Protein 5INW (pdb70)

Radius of gyration: 28.55 Å; Cα contacts (8 Å, |Δi|>4): 1711; chains: 4; bounding box: 67×64×78 Å

Secondary structure (DSSP, 8-state):
--SHHHHHHHHHHHHHHHHHHHHGGG--TT--EEE-HHHHHHHHHHHHHT--HHHHHHHHHHH---HHHHHHHHHHHH-EEETTEEEEEEEEEEEETT----HHHHHHHHHHH--PEEEE-SSSHHHHHHHHHHHHHHTTTTS---------TTEEEEEEEEEEEEEEBSSPPPTTSEEEEEEESSSS-EEEEEEEEEEE---EEEETTTTEEEEEEEBSTTEEEEEEEESSTTSHHHHHHH-SHHHHHHHHHH-----S-EEEEEE-EEEEEEEE-HHHHIIIII-GGGSTT---TTT-SSS--EEEEEEEEEEEEE-SSEEEEEEEEEEEEE-/-HHHHHHHHHHHHHHHHHHHHGGG--TTS-EEE-HHHHHHHHHHHHHT--HHHHHHHHHHH--THHHHHHHHHH-EEETTEEEEEEEEEEEETT----HHHHHHHHHHH--PEEEE-SSSHHHHHHHHHHHHHHTTTTS---------TTEEEEEEEEEEEEEEBSSPPPGGGEEEEEEESSSS-EEEEEEEEEEE---EEEETTTTEEEEEEEBSTTEEEEEEEESSTTSHHHHHHH-SHHHHHHHHHH-----S-EEEEEE-EEEEEEEE-HHHHIIIII-GGGSTT---TTT-SSS--EEEEEEEEEEEEE-SSEEEEEEEEEEEEE-/-EEE--S-EEEEEEETTT--EEEEEEES---/--EEE--S-EEEEEEETTT--EEEEEEE-S--

Solvent-accessible surface area: 31282 Å² total; per-residue (Å²): 118,165,43,131,26,48,106,9,1,24,19,5,1,16,3,0,6,95,2,1,62,26,5,13,3,40,12,30,65,47,65,23,1,1,0,0,1,0,0,1,3,1,0,0,2,0,0,1,12,0,0,52,40,72,1,73,52,52,1,57,112,6,24,32,158,184,54,41,101,73,10,26,126,0,16,52,45,8,53,132,166,60,94,32,15,43,4,45,20,50,15,5,0,3,2,69,144,53,12,202,43,102,146,136,4,34,121,58,0,29,129,39,4,148,2,94,36,105,74,13,72,1,43,72,37,172,69,0,25,111,112,0,18,44,60,1,48,170,56,3,94,161,82,1,56,109,15,9,106,121,12,75,76,87,8,1,0,7,2,0,1,2,0,2,0,112,1,23,7,40,48,115,9,90,80,127,99,39,168,82,55,135,4,91,8,65,103,90,113,36,54,108,5,53,6,0,52,21,148,10,105,2,15,68,40,91,8,214,179,21,113,0,12,2,0,51,5,38,9,85,42,18,2,0,2,0,0,0,5,0,82,156,31,142,11,6,26,116,0,2,73,34,1,40,36,137,27,1,42,88,3,34,93,82,17,32,105,32,75,150,100,0,86,3,21,2,1,69,7,102,5,69,20,80,24,76,1,55,27,43,0,10,28,30,36,1,49,14,1,10,30,88,50,2,46,4,56,123,1,3,55,120,55,129,2,6,1,58,108,1,45,1,84,1,17,0,53,1,37,17,94,3,3,38,1,40,0,27,0,26,0,14,0,36,71,76,132,25,65,158,22,0,28,24,7,0,18,3,0,6,92,2,1,65,33,5,25,42,62,21,38,103,41,66,21,1,0,1,0,1,0,0,0,4,0,0,0,2,0,0,1,8,0,0,52,41,75,2,53,50,45,0,62,112,6,24,65,101,44,158,101,10,21,164,0,14,56,54,8,54,89,183,58,93,36,11,20,4,40,20,51,13,5,0,3,3,69,128,44,10,177,43,105,136,127,4,34,140,59,0,36,129,25,3,142,2,101,35,105,71,10,68,1,42,73,39,172,68,0,24,112,113,1,19,60,56,2,46,164,45,3,86,166,57,4,56,108,13,8,97,112,22,77,76,87,8,1,0,7,1,1,1,2,0,11,0,111,1,21,5,46,50,122,10,90,81,123,99,34,159,91,55,137,3,85,8,58,108,91,119,39,43,109,6,54,6,0,53,20,149,9,103,4,13,74,38,90,8,214,173,24,142,0,12,4,0,51,6,35,9,77,38,10,2,0,2,0,0,0,7,0,92,145,24,149,15,6,49,123,0,2,41,34,2,39,38,145,28,0,78,94,3,38,94,80,17,32,106,32,75,148,101,1,81,3,21,2,1,67,6,102,4,69,20,81,26,76,1,61,59,47,0,13,8,32,24,1,6,15,1,6,6,70,24,1,46,3,55,123,1,3,57,107,56,123,2,6,1,61,106,0,46,1,80,0,17,0,52,1,26,16,98,4,4,43,1,50,0,28,0,23,0,14,0,31,65,105,85,2,56,2,28,76,1,2,0,0,0,0,1,21,62,153,12,80,2,0,1,0,0,0,8,0,0,32,3,168,161,63,65,2,62,2,46,53,1,1,0,0,1,0,2,20,57,140,12,91,1,0,2,1,0,0,7,0,0,29,5,154

Foldseek 3Di:
DPDLLVVLVQLLLQLVLLLLVLVVVPDDLLDDDDFDSLFVLLLLVLLLLLFDDLLVVLSCVSNDEVHLCSVLVNVVVPADDDVQKGKDKAKEKEFEQVADWDPSSQVVCCVRHVYHYHYAQCLPPVVRQQVVQVVVCVVPVNPGGCLDDTGDNQFGMKMKMKMKIGFFWPDFFDPVQWFWDWDDSDPPDTDTFGKTKDWFFWWKDQPPVLQWIWTWTDTPDRDTDIDIGHPHSVSVVVVSVPDHPVVVVVSVVRTDSSGDIDIDMGGFDKDKDKDWCQVSSVVSRNVQQCDLNTGSPNTDPVDGKGWPTKMKMKMWGQDRGGIIMMIMIMIIMGD/DLLVVLVQLLLQLVLLLLVLVVVPADLLDDDDFDSLFVLLQLVLLLLLFDDPLVVLSCVSRVHLLCLQVNCVVPADDDPQKGKDKAKEKEFEPVADWDPSSQVCCCNSHVYHYHYAQCLPPVVRQVVVQVVVCVVPVNPGGCLDDTGDNQFGMKMKMKMKIGFFWPQFFDPVQWFWDWDDSDPPDTDTFGKTKDWFFWWKDQPPVLQWIWTWTDTPDRDTDIDIGHPDSVSVVVVSVPDHPVVVVVRVVRTDSNGDIDIDMGGFDKDKDKDWCQVSSVVSRSVQQCDLNTGSPNTDPVDRKGWPTKMKMKMWGQDRGGIIIMMMIMIIMGD/DDDDPPAKDKDFDADDVVRHTDDTDIDGDDD/DPDDDPPAKDKDFDADDVVRHTDDTDIDGDDD

Organism: Lampetra fluviatilis (NCBI:txid7748)

Nearest PDB structures (foldseek):
  5inw-assembly1_A  TM=1.003E+00  e=2.800E-70  Lampetra fluviatilis
  5inw-assembly2_B  TM=1.000E+00  e=2.336E-68  Lampetra fluviatilis
  2ol2-assembly1_A  TM=9.126E-01  e=5.810E-28  Homo sapiens
  2hi9-assembly1_B  TM=9.015E-01  e=3.075E-27  Homo sapiens
  4ajt-assembly1_A  TM=8.766E-01  e=4.079E-26  Mus musculus

CATH classification: 3.30.497.10 (+1 more: 2.30.39.10)

B-factor: mean 74.81, std 22.73, range [32.66, 183.78]

Structure (mmCIF, N/CA/C/O backbone):
data_5INW
#
_entry.id   5INW
#
_cell.length_a   42.400
_cell.length_b   119.360
_cell.length_c   141.590
_cell.angle_alpha   90.00
_cell.angle_beta   90.00
_cell.angle_gamma   90.00
#
_symmetry.space_group_name_H-M   'P 21 21 21'
#
loop_
_entity.id
_entity.type
_entity.pdbx_description
1 polymer 'Putative angiotensinogen'
2 polymer 'C-terminal peptide of Putative angiotensinogen'
3 non-polymer 'SULFATE ION'
4 water water
#
loop_
_atom_site.group_PDB
_atom_site.id
_atom_site.type_symbol
_atom_site.label_atom_id
_atom_site.label_alt_id
_atom_site.label_comp_id
_atom_site.label_asym_id
_atom_site.label_entity_id
_atom_site.label_seq_id
_atom_site.pdbx_PDB_ins_code
_atom_site.Cartn_x
_atom_site.Cartn_y
_atom_site.Cartn_z
_atom_site.occupancy
_atom_site.B_iso_or_equiv
_atom_site.auth_seq_id
_atom_site.auth_comp_id
_atom_site.auth_asym_id
_atom_site.auth_atom_id
_atom_site.pdbx_PDB_model_num
ATOM 1 N N . LYS A 1 74 ? 42.503 371.270 21.236 1.00 87.32 73 LYS A N 1
ATOM 2 C CA . LYS A 1 74 ? 43.881 371.006 20.712 1.00 93.57 73 LYS A CA 1
ATOM 3 C C . LYS A 1 74 ? 44.687 372.281 20.400 1.00 94.32 73 LYS A C 1
ATOM 4 O O . LYS A 1 74 ? 44.123 373.313 20.044 1.00 89.11 73 LYS A O 1
ATOM 10 N N . LYS A 1 75 ? 46.010 372.157 20.548 1.00 98.70 74 LYS A N 1
ATOM 11 C CA . LYS A 1 75 ? 46.998 373.276 20.470 1.00 98.50 74 LYS A CA 1
ATOM 12 C C . LYS A 1 75 ? 46.622 374.645 19.769 1.00 91.41 74 LYS A C 1
ATOM 13 O O . LYS A 1 75 ? 46.928 375.698 20.310 1.00 93.08 74 LYS A O 1
ATOM 19 N N . SER A 1 76 ? 46.000 374.644 18.594 1.00 85.02 75 SER A N 1
ATOM 20 C CA . SER A 1 76 ? 45.840 375.876 17.790 1.00 86.11 75 SER A CA 1
ATOM 21 C C . SER A 1 76 ? 44.887 376.874 18.424 1.00 85.37 75 SER A C 1
ATOM 22 O O . SER A 1 76 ? 44.044 376.481 19.200 1.00 88.60 75 SER A O 1
ATOM 25 N N . LYS A 1 77 ? 44.974 378.151 18.051 1.00 84.66 76 LYS A N 1
ATOM 26 C CA . LYS A 1 77 ? 44.121 379.197 18.682 1.00 83.60 76 LYS A CA 1
ATOM 27 C C . LYS A 1 77 ? 42.649 378.972 18.264 1.00 76.57 76 LYS A C 1
ATOM 28 O O . LYS A 1 77 ? 41.782 378.844 19.110 1.00 69.37 76 LYS A O 1
ATOM 34 N N . THR A 1 78 ? 42.408 378.880 16.950 1.00 74.18 77 THR A N 1
ATOM 35 C CA . THR A 1 78 ? 41.071 378.599 16.391 1.00 68.15 77 THR A CA 1
ATOM 36 C C . THR A 1 78 ? 40.450 377.303 16.918 1.00 63.10 77 THR A C 1
ATOM 37 O O . THR A 1 78 ? 39.257 377.246 17.168 1.00 54.66 77 THR A O 1
ATOM 41 N N . GLN A 1 79 ? 41.287 376.283 17.096 1.00 64.83 78 GLN A N 1
ATOM 42 C CA . GLN A 1 79 ? 40.863 374.997 17.663 1.00 68.10 78 GLN A CA 1
ATOM 43 C C . GLN A 1 79 ? 40.375 375.075 19.120 1.00 67.93 78 GLN A C 1
ATOM 44 O O . GLN A 1 79 ? 39.399 374.420 19.447 1.00 65.81 78 GLN A O 1
ATOM 50 N N . ARG A 1 80 ? 41.018 375.897 19.957 1.00 70.09 79 ARG A N 1
ATOM 51 C CA . ARG A 1 80 ? 40.589 376.122 21.348 1.00 71.69 79 ARG A CA 1
ATOM 52 C C . ARG A 1 80 ? 39.220 376.760 21.454 1.00 67.32 79 ARG A C 1
ATOM 53 O O . ARG A 1 80 ? 38.388 376.319 22.249 1.00 66.05 79 ARG A O 1
ATOM 61 N N . ILE A 1 81 ? 38.992 377.800 20.669 1.00 65.32 80 ILE A N 1
ATOM 62 C CA . ILE A 1 81 ? 37.683 378.473 20.645 1.00 64.70 80 ILE A CA 1
ATOM 63 C C . ILE A 1 81 ? 36.589 377.596 19.998 1.00 62.44 80 ILE A C 1
ATOM 64 O O . ILE A 1 81 ? 35.436 377.625 20.432 1.00 60.16 80 ILE A O 1
ATOM 69 N N . ALA A 1 82 ? 36.961 376.785 19.010 1.00 61.16 81 ALA A N 1
ATOM 70 C CA . ALA A 1 82 ? 36.046 375.828 18.412 1.00 58.94 81 ALA A CA 1
ATOM 71 C C . ALA A 1 82 ? 35.561 374.804 19.449 1.00 60.02 81 ALA A C 1
ATOM 72 O O . ALA A 1 82 ? 34.391 374.432 19.474 1.00 59.99 81 ALA A O 1
ATOM 74 N N . SER A 1 83 ? 36.459 374.370 20.332 1.00 64.70 82 SER A N 1
ATOM 75 C CA . SER A 1 83 ? 36.098 373.387 21.402 1.00 64.33 82 SER A CA 1
ATOM 76 C C . SER A 1 83 ? 35.328 374.007 22.543 1.00 58.75 82 SER A C 1
ATOM 77 O O . SER A 1 83 ? 34.592 373.304 23.194 1.00 55.63 82 SER A O 1
ATOM 80 N N . ALA A 1 84 ? 35.519 375.309 22.774 1.00 56.00 83 ALA A N 1
ATOM 81 C CA . ALA A 1 84 ? 34.701 376.061 23.697 1.00 55.91 83 ALA A CA 1
ATOM 82 C C . ALA A 1 84 ? 33.298 376.089 23.211 1.00 54.21 83 ALA A C 1
ATOM 83 O O . ALA A 1 84 ? 32.380 375.868 23.984 1.00 56.27 83 ALA A O 1
ATOM 85 N N . VAL A 1 85 ? 33.149 376.390 21.926 1.00 53.26 84 VAL A N 1
ATOM 86 C CA . VAL A 1 85 ? 31.848 376.503 21.279 1.00 51.33 84 VAL A CA 1
ATOM 87 C C . VAL A 1 85 ? 31.233 375.141 21.229 1.00 50.24 84 VAL A C 1
ATOM 88 O O . VAL A 1 85 ? 30.062 374.999 21.508 1.00 51.44 84 VAL A O 1
ATOM 92 N N . ASN A 1 86 ? 32.020 374.132 20.897 1.00 49.39 85 ASN A N 1
ATOM 93 C CA . ASN A 1 86 ? 31.525 372.764 20.951 1.00 48.56 85 ASN A CA 1
ATOM 94 C C . ASN A 1 86 ? 31.102 372.417 22.355 1.00 48.43 85 ASN A C 1
ATOM 95 O O . ASN A 1 86 ? 30.041 371.827 22.542 1.00 50.12 85 ASN A O 1
ATOM 100 N N . GLY A 1 87 ? 31.923 372.803 23.331 1.00 47.21 86 GLY A N 1
ATOM 101 C CA . GLY A 1 87 ? 31.621 372.602 24.733 1.00 47.08 86 GLY A CA 1
ATOM 102 C C . GLY A 1 87 ? 30.258 373.146 25.113 1.00 46.04 86 GLY A C 1
ATOM 103 O O . GLY A 1 87 ? 29.458 372.439 25.693 1.00 43.85 86 GLY A O 1
ATOM 104 N N . LEU A 1 88 ? 30.010 374.409 24.746 1.00 45.75 87 LEU A N 1
ATOM 105 C CA . LEU A 1 88 ? 28.701 375.036 24.859 1.00 45.29 87 LEU A CA 1
ATOM 106 C C . LEU A 1 88 ? 27.610 374.190 24.173 1.00 46.30 87 LEU A C 1
ATOM 107 O O . LEU A 1 88 ? 26.557 373.998 24.743 1.00 46.42 87 LEU A O 1
ATOM 112 N N . GLY A 1 89 ? 27.874 373.714 22.951 1.00 44.31 88 GLY A N 1
ATOM 113 C CA . GLY A 1 89 ? 26.916 372.943 22.190 1.00 43.67 88 GLY A CA 1
ATOM 114 C C . GLY A 1 89 ? 26.516 371.684 22.919 1.00 44.31 88 GLY A C 1
ATOM 115 O O . GLY A 1 89 ? 25.333 371.376 23.062 1.00 42.43 88 GLY A O 1
ATOM 116 N N . PHE A 1 90 ? 27.527 370.938 23.379 1.00 45.97 89 PHE A N 1
ATOM 117 C CA . PHE A 1 90 ? 27.296 369.636 24.010 1.00 45.00 89 PHE A CA 1
ATOM 118 C C . PHE A 1 90 ? 26.536 369.817 25.346 1.00 44.70 89 PHE A C 1
ATOM 119 O O . PHE A 1 90 ? 25.524 369.179 25.610 1.00 41.23 89 PHE A O 1
ATOM 127 N N . ARG A 1 91 ? 26.995 370.760 26.143 1.00 45.94 90 ARG A N 1
ATOM 128 C CA . ARG A 1 91 ? 26.274 371.137 27.330 1.00 49.31 90 ARG A CA 1
ATOM 129 C C . ARG A 1 91 ? 24.816 371.457 26.997 1.00 49.36 90 ARG A C 1
ATOM 130 O O . ARG A 1 91 ? 23.908 371.062 27.725 1.00 52.25 90 ARG A O 1
ATOM 138 N N . LEU A 1 92 ? 24.582 372.117 25.884 1.00 48.33 91 LEU A N 1
ATOM 139 C CA . LEU A 1 92 ? 23.229 372.440 25.536 1.00 48.90 91 LEU A CA 1
ATOM 140 C C . LEU A 1 92 ? 22.501 371.188 25.136 1.00 48.60 91 LEU A C 1
ATOM 141 O O . LEU A 1 92 ? 21.341 371.007 25.496 1.00 46.85 91 LEU A O 1
ATOM 146 N N . TYR A 1 93 ? 23.179 370.331 24.387 1.00 49.30 92 TYR A N 1
ATOM 147 C CA . TYR A 1 93 ? 22.573 369.083 23.939 1.00 50.62 92 TYR A CA 1
ATOM 148 C C . TYR A 1 93 ? 21.996 368.354 25.119 1.00 52.74 92 TYR A C 1
ATOM 149 O O . TYR A 1 93 ? 20.868 367.868 25.068 1.00 59.31 92 TYR A O 1
ATOM 158 N N . LYS A 1 94 ? 22.796 368.279 26.173 1.00 52.58 93 LYS A N 1
ATOM 159 C CA . LYS A 1 94 ? 22.445 367.579 27.378 1.00 52.46 93 LYS A CA 1
ATOM 160 C C . LYS A 1 94 ? 21.246 368.125 28.084 1.00 50.02 93 LYS A C 1
ATOM 161 O O . LYS A 1 94 ? 20.509 367.366 28.657 1.00 50.74 93 LYS A O 1
ATOM 167 N N . GLN A 1 95 ? 21.053 369.432 28.060 1.00 48.50 94 GLN A N 1
ATOM 168 C CA . GLN A 1 95 ? 19.812 370.031 28.533 1.00 49.15 94 GLN A CA 1
ATOM 169 C C . GLN A 1 95 ? 18.607 369.709 27.632 1.00 50.72 94 GLN A C 1
ATOM 170 O O . GLN A 1 95 ? 17.547 369.383 28.133 1.00 49.01 94 GLN A O 1
ATOM 176 N N . VAL A 1 96 ? 18.765 369.778 26.303 1.00 55.60 95 VAL A N 1
ATOM 177 C CA . VAL A 1 96 ? 17.670 369.402 25.376 1.00 59.34 95 VAL A CA 1
ATOM 178 C C . VAL A 1 96 ? 17.085 368.005 25.657 1.00 59.36 95 VAL A C 1
ATOM 179 O O . VAL A 1 96 ? 15.888 367.815 25.493 1.00 62.48 95 VAL A O 1
ATOM 183 N N . LEU A 1 97 ? 17.946 367.044 26.010 1.00 60.76 96 LEU A N 1
ATOM 184 C CA . LEU A 1 97 ? 17.569 365.644 26.373 1.00 62.10 96 LEU A CA 1
ATOM 185 C C . LEU A 1 97 ? 16.601 365.535 27.529 1.00 64.02 96 LEU A C 1
ATOM 186 O O . LEU A 1 97 ? 15.832 364.573 27.597 1.00 65.18 96 LEU A O 1
ATOM 191 N N . GLY A 1 98 ? 16.666 366.497 28.452 1.00 61.60 97 GLY A N 1
ATOM 192 C CA . GLY A 1 98 ? 15.722 366.583 29.554 1.00 61.60 97 GLY A CA 1
ATOM 193 C C . GLY A 1 98 ? 14.269 366.777 29.138 1.00 62.04 97 GLY A C 1
ATOM 194 O O . GLY A 1 98 ? 13.365 366.503 29.916 1.00 64.14 97 GLY A O 1
ATOM 195 N N . GLY A 1 99 ? 14.034 367.218 27.910 1.00 63.07 98 GLY A N 1
ATOM 196 C CA . GLY A 1 99 ? 12.684 367.455 27.407 1.00 67.56 98 GLY A CA 1
ATOM 197 C C . GLY A 1 99 ? 12.404 366.853 26.047 1.00 69.49 98 GLY A C 1
ATOM 198 O O . GLY A 1 99 ? 11.603 367.413 25.293 1.00 81.14 98 GLY A O 1
ATOM 199 N N . ALA A 1 100 ? 13.048 365.725 25.742 1.00 65.86 99 ALA A N 1
ATOM 200 C CA . ALA A 1 100 ? 12.917 365.074 24.454 1.00 65.65 99 ALA A CA 1
ATOM 201 C C . ALA A 1 100 ? 12.570 363.572 24.571 1.00 67.58 99 ALA A C 1
ATOM 202 O O . ALA A 1 100 ? 13.425 362.712 24.921 1.00 63.78 99 ALA A O 1
ATOM 204 N N . GLY A 1 101 ? 11.299 363.269 24.254 1.00 68.51 100 GLY A N 1
ATOM 205 C CA . GLY A 1 101 ? 10.827 361.888 24.067 1.00 68.03 100 GLY A CA 1
ATOM 206 C C . GLY A 1 101 ? 11.708 361.214 23.043 1.00 64.68 100 GLY A C 1
ATOM 207 O O . GLY A 1 101 ? 12.232 361.887 22.180 1.00 55.61 100 GLY A O 1
ATOM 208 N N . PRO A 1 102 ? 11.878 359.873 23.143 1.00 70.32 101 PRO A N 1
ATOM 209 C CA . PRO A 1 102 ? 12.877 359.200 22.282 1.00 70.33 101 PRO A CA 1
ATOM 210 C C . PRO A 1 102 ? 12.433 359.023 20.826 1.00 69.24 101 PRO A C 1
ATOM 211 O O . PRO A 1 102 ? 13.213 358.494 20.051 1.00 68.88 101 PRO A O 1
ATOM 215 N N . ALA A 1 103 ? 11.230 359.505 20.464 1.00 67.40 102 ALA A N 1
ATOM 216 C CA . ALA A 1 103 ? 10.824 359.716 19.051 1.00 64.94 102 ALA A CA 1
ATOM 217 C C . ALA A 1 103 ? 11.109 361.117 18.491 1.00 60.02 102 ALA A C 1
ATOM 218 O O . ALA A 1 103 ? 10.860 361.337 17.300 1.00 59.45 102 ALA A O 1
ATOM 220 N N . ASP A 1 104 ? 11.616 362.039 19.321 1.00 56.00 103 ASP A N 1
ATOM 221 C CA . ASP A 1 104 ? 11.901 363.441 18.919 1.00 52.37 103 ASP A CA 1
ATOM 222 C C . ASP A 1 104 ? 13.227 363.602 18.156 1.00 51.66 103 ASP A C 1
ATOM 223 O O . ASP A 1 104 ? 14.234 362.960 18.474 1.00 49.60 103 ASP A O 1
ATOM 228 N N . ASN A 1 105 ? 13.208 364.526 17.184 1.00 54.11 104 ASN A N 1
ATOM 229 C CA . ASN A 1 105 ? 14.420 365.051 16.503 1.00 51.96 104 ASN A CA 1
ATOM 230 C C . ASN A 1 105 ? 15.055 366.240 17.262 1.00 50.24 104 ASN A C 1
ATOM 231 O O . ASN A 1 105 ? 14.365 367.080 17.829 1.00 50.81 104 ASN A O 1
ATOM 236 N N . ILE A 1 106 ? 16.376 366.200 17.370 1.00 48.93 105 ILE A N 1
ATOM 237 C CA . ILE A 1 106 ? 17.158 367.226 18.003 1.00 48.00 105 ILE A CA 1
ATOM 238 C C . ILE A 1 106 ? 18.096 367.799 16.936 1.00 46.26 105 ILE A C 1
ATOM 239 O O . ILE A 1 106 ? 18.811 367.036 16.233 1.00 47.30 105 ILE A O 1
ATOM 244 N N . PHE A 1 107 ? 18.113 369.124 16.809 1.00 43.17 106 PHE A N 1
ATOM 245 C CA . PHE A 1 107 ? 18.949 369.794 15.797 1.00 41.39 106 PHE A CA 1
ATOM 246 C C . PHE A 1 107 ? 19.154 371.269 16.061 1.00 38.72 106 PHE A C 1
ATOM 247 O O . PHE A 1 107 ? 18.213 372.025 16.184 1.00 37.07 106 PHE A O 1
ATOM 255 N N . PHE A 1 108 ? 20.401 371.667 16.156 1.00 39.63 107 PHE A N 1
ATOM 256 C CA . PHE A 1 108 ? 20.748 373.035 16.470 1.00 40.91 107 PHE A CA 1
ATOM 257 C C . PHE A 1 108 ? 22.191 373.356 16.082 1.00 40.46 107 PHE A C 1
ATOM 258 O O . PHE A 1 108 ? 22.989 372.449 15.954 1.00 42.22 107 PHE A O 1
ATOM 266 N N . SER A 1 109 ? 22.520 374.627 15.870 1.00 41.05 108 SER A N 1
ATOM 267 C CA . SER A 1 109 ? 23.894 375.061 15.582 1.00 41.45 108 SER A CA 1
ATOM 268 C C . SER A 1 109 ? 24.520 375.767 16.778 1.00 40.04 108 SER A C 1
ATOM 269 O O . SER A 1 109 ? 24.062 376.830 17.174 1.00 38.35 108 SER A O 1
ATOM 272 N N . PRO A 1 110 ? 25.579 375.201 17.347 1.00 43.17 109 PRO A N 1
ATOM 273 C CA . PRO A 1 110 ? 26.282 375.915 18.433 1.00 43.53 109 PRO A CA 1
ATOM 274 C C . PRO A 1 110 ? 26.866 377.233 18.028 1.00 42.27 109 PRO A C 1
ATOM 275 O O . PRO A 1 110 ? 26.801 378.153 18.828 1.00 45.67 109 PRO A O 1
ATOM 279 N N . LEU A 1 111 ? 27.392 377.348 16.813 1.00 43.12 110 LEU A N 1
ATOM 280 C CA . LEU A 1 111 ? 27.929 378.637 16.316 1.00 44.91 110 LEU A CA 1
ATOM 281 C C . LEU A 1 111 ? 26.919 379.772 16.278 1.00 41.78 110 LEU A C 1
ATOM 282 O O . LEU A 1 111 ? 27.262 380.917 16.602 1.00 39.91 110 LEU A O 1
ATOM 287 N N . SER A 1 112 ? 25.717 379.450 15.794 1.00 39.71 111 SER A N 1
ATOM 288 C CA . SER A 1 112 ? 24.669 380.441 15.676 1.00 39.61 111 SER A CA 1
ATOM 289 C C . SER A 1 112 ? 24.324 380.958 17.058 1.00 40.22 111 SER A C 1
ATOM 290 O O . SER A 1 112 ? 24.233 382.169 17.269 1.00 39.80 111 SER A O 1
ATOM 293 N N . ILE A 1 113 ? 24.161 380.029 17.991 1.00 37.88 112 ILE A N 1
ATOM 294 C CA . ILE A 1 113 ? 23.792 380.415 19.313 1.00 37.38 112 ILE A CA 1
ATOM 295 C C . ILE A 1 113 ? 24.929 381.171 20.013 1.00 36.86 112 ILE A C 1
ATOM 296 O O . ILE A 1 113 ? 24.693 382.151 20.727 1.00 35.05 112 ILE A O 1
ATOM 301 N N . ALA A 1 114 ? 26.166 380.725 19.810 1.00 37.68 113 ALA A N 1
ATOM 302 C CA . ALA A 1 114 ? 27.334 381.424 20.400 1.00 37.48 113 ALA A CA 1
ATOM 303 C C . ALA A 1 114 ? 27.503 382.844 19.843 1.00 38.36 113 ALA A C 1
ATOM 304 O O . ALA A 1 114 ? 27.916 383.753 20.573 1.00 36.34 113 ALA A O 1
ATOM 306 N N . SER A 1 115 ? 27.202 383.012 18.550 1.00 37.72 114 SER A N 1
ATOM 307 C CA . SER A 1 115 ? 27.288 384.312 17.953 1.00 38.59 114 SER A CA 1
ATOM 308 C C . SER A 1 115 ? 26.275 385.256 18.537 1.00 38.63 114 SER A C 1
ATOM 309 O O . SER A 1 115 ? 26.610 386.413 18.823 1.00 41.64 114 SER A O 1
ATOM 312 N N . ALA A 1 116 ? 25.045 384.796 18.678 1.00 36.76 115 ALA A N 1
ATOM 313 C CA . ALA A 1 116 ? 24.025 385.663 19.211 1.00 38.00 115 ALA A CA 1
ATOM 314 C C . ALA A 1 116 ? 24.371 386.044 20.654 1.00 40.04 115 ALA A C 1
ATOM 315 O O . ALA A 1 116 ? 24.259 387.206 21.034 1.00 41.38 115 ALA A O 1
ATOM 317 N N . LEU A 1 117 ? 24.849 385.086 21.437 1.00 40.93 116 LEU A N 1
ATOM 318 C CA . LEU A 1 117 ? 25.230 385.369 22.834 1.00 42.27 116 LEU A CA 1
ATOM 319 C C . LEU A 1 117 ? 26.512 386.185 22.987 1.00 43.52 116 LEU A C 1
ATOM 320 O O . LEU A 1 117 ? 26.696 386.852 23.993 1.00 45.93 116 LEU A O 1
ATOM 325 N N . GLY A 1 118 ? 27.411 386.108 22.007 1.00 43.80 117 GLY A N 1
ATOM 326 C CA . GLY A 1 118 ? 28.584 386.981 21.960 1.00 41.52 117 GLY A CA 1
ATOM 327 C C . GLY A 1 118 ? 28.146 388.423 21.860 1.00 41.14 117 GLY A C 1
ATOM 328 O O . GLY A 1 118 ? 28.694 389.288 22.513 1.00 41.76 117 GLY A O 1
ATOM 329 N N . VAL A 1 119 ? 27.122 388.686 21.063 1.00 40.57 118 VAL A N 1
ATOM 330 C CA . VAL A 1 119 ? 26.631 390.049 20.916 1.00 43.48 118 VAL A CA 1
ATOM 331 C C . VAL A 1 119 ? 26.079 390.553 22.278 1.00 42.84 118 VAL A C 1
ATOM 332 O O . VAL A 1 119 ? 26.386 391.623 22.740 1.00 41.16 118 VAL A O 1
ATOM 336 N N . VAL A 1 120 ? 25.298 389.724 22.932 1.00 42.98 119 VAL A N 1
ATOM 337 C CA . VAL A 1 120 ? 24.751 390.042 24.251 1.00 42.54 119 VAL A CA 1
ATOM 338 C C . VAL A 1 120 ? 25.894 390.231 25.250 1.00 41.59 119 VAL A C 1
ATOM 339 O O . VAL A 1 120 ? 25.826 391.095 26.137 1.00 39.28 119 VAL A O 1
ATOM 343 N N . THR A 1 121 ? 26.922 389.401 25.124 1.00 41.62 120 THR A N 1
ATOM 344 C CA . THR A 1 121 ? 28.070 389.507 26.041 1.00 44.25 120 THR A CA 1
ATOM 345 C C . THR A 1 121 ? 28.748 390.862 25.922 1.00 43.71 120 THR A C 1
ATOM 346 O O . THR A 1 121 ? 29.085 391.472 26.901 1.00 45.20 120 THR A O 1
ATOM 350 N N . ALA A 1 122 ? 28.890 391.319 24.687 1.00 44.10 121 ALA A N 1
ATOM 351 C CA . ALA A 1 122 ? 29.482 392.592 24.377 1.00 44.53 121 ALA A CA 1
ATOM 352 C C . ALA A 1 122 ? 28.786 393.757 24.999 1.00 45.18 121 ALA A C 1
ATOM 353 O O . ALA A 1 122 ? 29.411 394.777 25.259 1.00 50.67 121 ALA A O 1
ATOM 355 N N . GLY A 1 123 ? 27.501 393.630 25.261 1.00 46.16 122 GLY A N 1
ATOM 356 C CA . GLY A 1 123 ? 26.769 394.643 26.023 1.00 47.99 122 GLY A CA 1
ATOM 357 C C . GLY A 1 123 ? 26.530 394.352 27.511 1.00 48.08 122 GLY A C 1
ATOM 358 O O . GLY A 1 123 ? 25.829 395.114 28.187 1.00 46.86 122 GLY A O 1
ATOM 359 N N . ALA A 1 124 ? 27.079 393.262 28.030 1.00 47.54 123 ALA A N 1
ATOM 360 C CA . ALA A 1 124 ? 26.739 392.865 29.374 1.00 48.59 123 ALA A CA 1
ATOM 361 C C . ALA A 1 124 ? 27.716 393.512 30.256 1.00 50.85 123 ALA A C 1
ATOM 362 O O . ALA A 1 124 ? 28.853 393.805 29.855 1.00 49.32 123 ALA A O 1
ATOM 364 N N . ASN A 1 125 ? 27.259 393.763 31.474 1.00 54.61 124 ASN A N 1
ATOM 365 C CA . ASN A 1 125 ? 28.182 394.016 32.569 1.00 57.08 124 ASN A CA 1
ATOM 366 C C . ASN A 1 125 ? 27.830 393.279 33.870 1.00 57.19 124 ASN A C 1
ATOM 367 O O . ASN A 1 125 ? 26.761 392.703 34.003 1.00 53.12 124 ASN A O 1
ATOM 372 N N . GLY A 1 126 ? 28.792 393.230 34.786 1.00 60.26 125 GLY A N 1
ATOM 373 C CA . GLY A 1 126 ? 28.578 392.661 36.116 1.00 62.10 125 GLY A CA 1
ATOM 374 C C . GLY A 1 126 ? 28.332 391.158 36.146 1.00 61.61 125 GLY A C 1
ATOM 375 O O . GLY A 1 126 ? 28.995 390.390 35.421 1.00 60.78 125 GLY A O 1
ATOM 376 N N . SER A 1 127 ? 27.410 390.745 37.013 1.00 64.04 126 SER A N 1
ATOM 377 C CA . SER A 1 127 ? 27.033 389.333 37.132 1.00 68.29 126 SER A CA 1
ATOM 378 C C . SER A 1 127 ? 26.651 388.736 35.745 1.00 69.15 126 SER A C 1
ATOM 379 O O . SER A 1 127 ? 27.074 387.618 35.418 1.00 71.04 126 SER A O 1
ATOM 382 N N . THR A 1 128 ? 25.893 389.506 34.944 1.00 64.51 127 THR A N 1
ATOM 383 C CA . THR A 1 128 ? 25.439 389.080 33.630 1.00 57.74 127 THR A CA 1
ATOM 384 C C . THR A 1 128 ? 26.571 388.738 32.645 1.00 57.09 127 THR A C 1
ATOM 385 O O . THR A 1 128 ? 26.548 387.679 32.033 1.00 54.22 127 THR A O 1
ATOM 389 N N . ARG A 1 129 ? 27.509 389.672 32.498 1.00 59.24 128 ARG A N 1
ATOM 390 C CA . ARG A 1 129 ? 28.760 389.494 31.773 1.00 61.83 128 ARG A CA 1
ATOM 391 C C . ARG A 1 129 ? 29.446 388.244 32.318 1.00 62.23 128 ARG A C 1
ATOM 392 O O . ARG A 1 129 ? 29.792 387.369 31.547 1.00 63.43 128 ARG A O 1
ATOM 400 N N . ALA A 1 130 ? 29.647 388.142 33.628 1.00 65.17 129 ALA A N 1
ATOM 401 C CA . ALA A 1 130 ? 30.429 387.006 34.198 1.00 70.40 129 ALA A CA 1
ATOM 402 C C . ALA A 1 130 ? 29.901 385.609 33.838 1.00 68.00 129 ALA A C 1
ATOM 403 O O . ALA A 1 130 ? 30.632 384.780 33.282 1.00 68.54 129 ALA A O 1
ATOM 405 N N . GLU A 1 131 ? 28.647 385.358 34.187 1.00 66.62 130 GLU A N 1
ATOM 406 C CA . GLU A 1 131 ? 27.949 384.120 33.813 1.00 64.43 130 GLU A CA 1
ATOM 407 C C . GLU A 1 131 ? 28.129 383.779 32.344 1.00 63.87 130 GLU A C 1
ATOM 408 O O . GLU A 1 131 ? 28.389 382.617 31.981 1.00 61.52 130 GLU A O 1
ATOM 414 N N . LEU A 1 132 ? 27.942 384.810 31.510 1.00 65.07 131 LEU A N 1
ATOM 415 C CA . LEU A 1 132 ? 28.077 384.696 30.048 1.00 66.11 131 LEU A CA 1
ATOM 416 C C . LEU A 1 132 ? 29.497 384.363 29.550 1.00 68.33 131 LEU A C 1
ATOM 417 O O . LEU A 1 132 ? 29.637 383.515 28.653 1.00 66.51 131 LEU A O 1
ATOM 422 N N . ASP A 1 133 ? 30.518 385.038 30.113 1.00 68.79 132 ASP A N 1
ATOM 423 C CA . ASP A 1 133 ? 31.940 384.697 29.873 1.00 68.54 132 ASP A CA 1
ATOM 424 C C . ASP A 1 133 ? 32.230 383.272 30.289 1.00 67.44 132 ASP A C 1
ATOM 425 O O . ASP A 1 133 ? 32.862 382.528 29.546 1.00 68.10 132 ASP A O 1
ATOM 430 N N . THR A 1 134 ? 31.769 382.863 31.476 1.00 70.55 133 THR A N 1
ATOM 431 C CA . THR A 1 134 ? 32.038 381.477 31.913 1.00 71.38 133 THR A CA 1
ATOM 432 C C . THR A 1 134 ? 31.360 380.475 30.934 1.00 68.86 133 THR A C 1
ATOM 433 O O . THR A 1 134 ? 32.008 379.556 30.457 1.00 70.52 133 THR A O 1
ATOM 437 N N . ALA A 1 135 ? 30.123 380.699 30.536 1.00 63.20 134 ALA A N 1
ATOM 438 C CA . ALA A 1 135 ? 29.557 379.793 29.571 1.00 60.91 134 ALA A CA 1
ATOM 439 C C . ALA A 1 135 ? 30.345 379.737 28.233 1.00 62.99 134 ALA A C 1
ATOM 440 O O . ALA A 1 135 ? 30.578 378.651 27.697 1.00 66.32 134 ALA A O 1
ATOM 442 N N . LEU A 1 136 ? 30.753 380.871 27.691 1.00 65.32 135 LEU A N 1
ATOM 443 C CA . LEU A 1 136 ? 31.421 380.886 26.368 1.00 70.04 135 LEU A CA 1
ATOM 444 C C . LEU A 1 136 ? 32.938 380.572 26.340 1.00 78.52 135 LEU A C 1
ATOM 445 O O . LEU A 1 136 ? 33.515 380.502 25.246 1.00 87.69 135 LEU A O 1
ATOM 450 N N . GLY A 1 137 ? 33.600 380.448 27.495 1.00 80.20 136 GLY A N 1
ATOM 451 C CA . GLY A 1 137 ? 35.028 380.113 27.532 1.00 83.11 136 GLY A CA 1
ATOM 452 C C . GLY A 1 137 ? 36.020 381.056 26.846 1.00 86.42 136 GLY A C 1
ATOM 453 O O . GLY A 1 137 ? 35.744 382.231 26.583 1.00 80.38 136 GLY A O 1
ATOM 454 N N . PHE A 1 138 ? 37.190 380.499 26.555 1.00 93.81 137 PHE A N 1
ATOM 455 C CA . PHE A 1 138 ? 38.375 381.279 26.207 1.00 100.89 137 PHE A CA 1
ATOM 456 C C . PHE A 1 138 ? 38.839 381.069 24.754 1.00 100.72 137 PHE A C 1
ATOM 457 O O . PHE A 1 138 ? 39.401 381.979 24.128 1.00 95.74 137 PHE A O 1
ATOM 465 N N . LYS A 1 149 ? 40.287 389.756 24.938 1.00 111.09 148 LYS A N 1
ATOM 466 C CA . LYS A 1 149 ? 40.650 389.006 23.734 1.00 109.31 148 LYS A CA 1
ATOM 467 C C . LYS A 1 149 ? 40.098 387.538 23.611 1.00 110.48 148 LYS A C 1
ATOM 468 O O . LYS A 1 149 ? 40.511 386.802 22.697 1.00 105.21 148 LYS A O 1
ATOM 474 N N . SER A 1 150 ? 39.156 387.123 24.478 1.00 107.96 149 SER A N 1
ATOM 475 C CA . SER A 1 150 ? 38.454 385.849 24.282 1.00 105.04 149 SER A CA 1
ATOM 476 C C . SER A 1 150 ? 37.726 385.950 22.934 1.00 105.08 149 SER A C 1
ATOM 477 O O . SER A 1 150 ? 38.077 385.245 21.998 1.00 107.13 149 SER A O 1
ATOM 480 N N . MET A 1 151 ? 36.796 386.899 22.817 1.00 104.31 150 MET A N 1
ATOM 481 C CA . MET A 1 151 ? 35.984 387.070 21.597 1.00 100.28 150 MET A CA 1
ATOM 482 C C . MET A 1 151 ? 36.744 387.457 20.310 1.00 91.21 150 MET A C 1
ATOM 483 O O . MET A 1 151 ? 36.165 387.358 19.231 1.00 81.65 150 MET A O 1
ATOM 488 N N . LYS A 1 152 ? 37.997 387.915 20.406 1.00 89.14 151 LYS A N 1
ATOM 489 C CA . LYS A 1 152 ? 38.759 388.290 19.197 1.00 85.95 151 LYS A CA 1
ATOM 490 C C . LYS A 1 152 ? 39.025 387.069 18.306 1.00 84.79 151 LYS A C 1
ATOM 491 O O . LYS A 1 152 ? 38.935 387.203 17.093 1.00 76.55 151 LYS A O 1
ATOM 497 N N . TYR A 1 153 ? 39.344 385.901 18.902 1.00 85.24 152 TYR A N 1
ATOM 498 C CA . TYR A 1 153 ? 39.653 384.683 18.139 1.00 82.71 152 TYR A CA 1
ATOM 499 C C . TYR A 1 153 ? 38.361 383.936 17.721 1.00 78.18 152 TYR A C 1
ATOM 500 O O . TYR A 1 153 ? 38.420 383.067 16.854 1.00 78.77 152 TYR A O 1
ATOM 509 N N . PHE A 1 154 ? 37.208 384.316 18.282 1.00 71.63 153 PHE A N 1
ATOM 510 C CA . PHE A 1 154 ? 35.895 383.914 17.759 1.00 67.77 153 PHE A CA 1
ATOM 511 C C . PHE A 1 154 ? 35.602 384.452 16.327 1.00 66.60 153 PHE A C 1
ATOM 512 O O . PHE A 1 154 ? 35.083 383.739 15.478 1.00 70.64 153 PHE A O 1
ATOM 520 N N . ALA A 1 155 ? 35.925 385.710 16.054 1.00 65.41 154 ALA A N 1
ATOM 521 C CA . ALA A 1 155 ? 35.792 386.271 14.719 1.00 64.75 154 ALA A CA 1
ATOM 522 C C . ALA A 1 155 ? 36.799 385.633 13.758 1.00 64.43 154 ALA A C 1
ATOM 523 O O . ALA A 1 155 ? 36.506 385.510 12.562 1.00 62.90 154 ALA A O 1
ATOM 525 N N . ARG A 1 156 ? 37.978 385.244 14.251 1.00 65.51 155 ARG A N 1
ATOM 526 C CA . ARG A 1 156 ? 38.944 384.562 13.382 1.00 71.18 155 ARG A CA 1
ATOM 527 C C . ARG A 1 156 ? 38.435 383.204 12.930 1.00 69.75 155 ARG A C 1
ATOM 528 O O . ARG A 1 156 ? 38.538 382.874 11.734 1.00 71.18 155 ARG A O 1
ATOM 536 N N . LEU A 1 157 ? 37.914 382.423 13.887 1.00 66.93 156 LEU A N 1
ATOM 537 C CA . LEU A 1 157 ? 37.238 381.139 13.602 1.00 64.41 156 LEU A CA 1
ATOM 538 C C . LEU A 1 157 ? 36.167 381.318 12.528 1.00 60.91 156 LEU A C 1
ATOM 539 O O . LEU A 1 157 ? 36.225 380.662 11.515 1.00 60.36 156 LEU A O 1
ATOM 544 N N . ASN A 1 158 ? 35.220 382.229 12.735 1.00 59.22 157 ASN A N 1
ATOM 545 C CA . ASN A 1 158 ? 34.174 382.443 11.739 1.00 60.85 157 ASN A CA 1
ATOM 546 C C . ASN A 1 158 ? 34.717 382.853 10.368 1.00 59.34 157 ASN A C 1
ATOM 547 O O . ASN A 1 158 ? 34.280 382.342 9.346 1.00 57.29 157 ASN A O 1
ATOM 552 N N . GLY A 1 159 ? 35.737 383.691 10.346 1.00 58.18 158 GLY A N 1
ATOM 553 C CA . GLY A 1 159 ? 36.434 383.956 9.109 1.00 57.94 158 GLY A CA 1
ATOM 554 C C . GLY A 1 159 ? 36.991 382.697 8.453 1.00 57.41 158 GLY A C 1
ATOM 555 O O . GLY A 1 159 ? 36.932 382.557 7.236 1.00 61.66 158 GLY A O 1
ATOM 556 N N . ALA A 1 160 ? 37.595 381.816 9.246 1.00 58.12 159 ALA A N 1
ATOM 557 C CA . ALA A 1 160 ? 38.175 380.552 8.739 1.00 58.63 159 ALA A CA 1
ATOM 558 C C . ALA A 1 160 ? 37.098 379.587 8.210 1.00 57.92 159 ALA A C 1
ATOM 559 O O . ALA A 1 160 ? 37.301 378.972 7.162 1.00 65.24 159 ALA A O 1
ATOM 561 N N . LEU A 1 161 ? 35.956 379.516 8.877 1.00 54.29 160 LEU A N 1
ATOM 562 C CA . LEU A 1 161 ? 34.903 378.575 8.507 1.00 55.40 160 LEU A CA 1
ATOM 563 C C . LEU A 1 161 ? 34.036 378.997 7.308 1.00 53.18 160 LEU A C 1
ATOM 564 O O . LEU A 1 161 ? 33.786 378.197 6.432 1.00 49.82 160 LEU A O 1
ATOM 569 N N . TYR A 1 162 ? 33.623 380.258 7.277 1.00 53.69 161 TYR A N 1
ATOM 570 C CA . TYR A 1 162 ? 32.718 380.751 6.261 1.00 52.92 161 TYR A CA 1
ATOM 571 C C . TYR A 1 162 ? 33.455 380.958 4.945 1.00 52.01 161 TYR A C 1
ATOM 572 O O . TYR A 1 162 ? 34.316 381.810 4.842 1.00 53.61 161 TYR A O 1
ATOM 581 N N . LYS A 1 163 ? 33.153 380.121 3.959 1.00 53.16 162 LYS A N 1
ATOM 582 C CA . LYS A 1 163 ? 33.908 380.007 2.706 1.00 52.41 162 LYS A CA 1
ATOM 583 C C . LYS A 1 163 ? 32.964 379.456 1.677 1.00 49.25 162 LYS A C 1
ATOM 584 O O . LYS A 1 163 ? 31.989 378.840 2.025 1.00 48.76 162 LYS A O 1
ATOM 590 N N . ARG A 1 164 ? 33.235 379.711 0.415 1.00 48.74 163 ARG A N 1
ATOM 591 C CA . ARG A 1 164 ? 32.458 379.178 -0.713 1.00 48.92 163 ARG A CA 1
ATOM 592 C C . ARG A 1 164 ? 33.471 378.626 -1.689 1.00 50.34 163 ARG A C 1
ATOM 593 O O . ARG A 1 164 ? 34.468 379.271 -1.997 1.00 56.30 163 ARG A O 1
ATOM 601 N N . SER A 1 165 ? 33.240 377.419 -2.170 1.00 51.26 164 SER A N 1
ATOM 602 C CA . SER A 1 165 ? 34.127 376.747 -3.140 1.00 50.99 164 SER A CA 1
ATOM 603 C C . SER A 1 165 ? 33.284 375.654 -3.786 1.00 50.44 164 SER A C 1
ATOM 604 O O . SER A 1 165 ? 32.123 375.530 -3.462 1.00 47.77 164 SER A O 1
ATOM 607 N N . ALA A 1 166 ? 33.843 374.894 -4.719 1.00 55.56 165 ALA A N 1
ATOM 608 C CA . ALA A 1 166 ? 33.071 373.891 -5.511 1.00 56.71 165 ALA A CA 1
ATOM 609 C C . ALA A 1 166 ? 32.404 372.884 -4.581 1.00 56.28 165 ALA A C 1
ATOM 610 O O . ALA A 1 166 ? 33.096 372.311 -3.740 1.00 60.13 165 ALA A O 1
ATOM 612 N N . GLY A 1 167 ? 31.074 372.762 -4.683 1.00 52.60 166 GLY A N 1
ATOM 613 C CA . GLY A 1 167 ? 30.271 371.881 -3.863 1.00 48.27 166 GLY A CA 1
ATOM 614 C C . GLY A 1 167 ? 30.277 372.164 -2.383 1.00 47.79 166 GLY A C 1
ATOM 615 O O . GLY A 1 167 ? 29.963 371.253 -1.612 1.00 49.39 166 GLY A O 1
ATOM 616 N N . PHE A 1 168 ? 30.577 373.396 -1.945 1.00 46.42 167 PHE A N 1
ATOM 617 C CA . PHE A 1 168 ? 30.575 373.731 -0.483 1.00 45.81 167 PHE A CA 1
ATOM 618 C C . PHE A 1 168 ? 30.194 375.178 -0.240 1.00 46.86 167 PHE A C 1
ATOM 619 O O . PHE A 1 168 ? 30.677 376.049 -0.958 1.00 51.52 167 PHE A O 1
ATOM 627 N N . GLU A 1 169 ? 29.325 375.451 0.731 1.00 45.04 168 GLU A N 1
ATOM 628 C CA . GLU A 1 169 ? 29.031 376.820 1.151 1.00 44.81 168 GLU A CA 1
ATOM 629 C C . GLU A 1 169 ? 28.734 376.797 2.597 1.00 44.84 168 GLU A C 1
ATOM 630 O O . GLU A 1 169 ? 27.835 376.035 3.034 1.00 45.02 168 GLU A O 1
ATOM 636 N N . LEU A 1 170 ? 29.458 377.625 3.347 1.00 45.21 169 LEU A N 1
ATOM 637 C CA . LEU A 1 170 ? 29.105 377.955 4.726 1.00 45.08 169 LEU A CA 1
ATOM 638 C C . LEU A 1 170 ? 29.123 379.455 4.890 1.00 47.14 169 LEU A C 1
ATOM 639 O O . LEU A 1 170 ? 30.139 380.089 4.652 1.00 54.16 169 LEU A O 1
ATOM 644 N N . MET A 1 171 ? 28.006 380.026 5.306 1.00 47.55 170 MET A N 1
ATOM 645 C CA . MET A 1 171 ? 27.807 381.467 5.324 1.00 48.94 170 MET A CA 1
ATOM 646 C C . MET A 1 171 ? 27.135 381.759 6.662 1.00 47.18 170 MET A C 1
ATOM 647 O O . MET A 1 171 ? 26.260 381.023 7.087 1.00 42.25 170 MET A O 1
ATOM 652 N N . GLY A 1 172 ? 27.543 382.847 7.297 1.00 48.23 171 GLY A N 1
ATOM 653 C CA . GLY A 1 172 ? 27.027 383.281 8.574 1.00 49.23 171 GLY A CA 1
ATOM 654 C C . GLY A 1 172 ? 26.883 384.793 8.618 1.00 52.12 171 GLY A C 1
ATOM 655 O O . GLY A 1 172 ? 27.771 385.531 8.160 1.00 60.10 171 GLY A O 1
ATOM 656 N N . LYS A 1 173 ? 25.780 385.268 9.184 1.00 49.89 172 LYS A N 1
ATOM 657 C CA . LYS A 1 173 ? 25.471 386.676 9.202 1.00 48.51 172 LYS A CA 1
ATOM 658 C C . LYS A 1 173 ? 24.886 386.999 10.553 1.00 44.41 172 LYS A C 1
ATOM 659 O O . LYS A 1 173 ? 23.936 386.376 10.971 1.00 42.47 172 LYS A O 1
ATOM 665 N N . ASN A 1 174 ? 25.466 387.972 11.236 1.00 42.70 173 ASN A N 1
ATOM 666 C CA . ASN A 1 174 ? 24.817 388.639 12.354 1.00 41.18 173 ASN A CA 1
ATOM 667 C C . ASN A 1 174 ? 24.163 389.950 11.945 1.00 40.48 173 ASN A C 1
ATOM 668 O O . ASN A 1 174 ? 24.691 390.705 11.142 1.00 40.01 173 ASN A O 1
ATOM 673 N N . VAL A 1 175 ? 23.010 390.223 12.536 1.00 41.59 174 VAL A N 1
ATOM 674 C CA . VAL A 1 175 ? 22.281 391.471 12.312 1.00 44.01 174 VAL A CA 1
ATOM 675 C C . VAL A 1 175 ? 21.727 391.930 13.624 1.00 41.86 174 VAL A C 1
ATOM 676 O O . VAL A 1 175 ? 21.278 391.094 14.412 1.00 43.96 174 VAL A O 1
ATOM 680 N N . VAL A 1 176 ? 21.840 393.229 13.893 1.00 39.89 175 VAL A N 1
ATOM 681 C CA . VAL A 1 176 ? 21.365 393.797 15.122 1.00 39.71 175 VAL A CA 1
ATOM 682 C C . VAL A 1 176 ? 20.450 394.967 14.832 1.00 41.68 175 VAL A C 1
ATOM 683 O O . VAL A 1 176 ? 20.847 396.018 14.268 1.00 43.70 175 VAL A O 1
ATOM 687 N N . PHE A 1 177 ? 19.208 394.815 15.247 1.00 41.56 176 PHE A N 1
ATOM 688 C CA . PHE A 1 177 ? 18.239 395.901 15.140 1.00 43.51 176 PHE A CA 1
ATOM 689 C C . PHE A 1 177 ? 18.120 396.620 16.480 1.00 42.83 176 PHE A C 1
ATOM 690 O O . PHE A 1 177 ? 18.127 395.986 17.532 1.00 43.21 176 PHE A O 1
ATOM 698 N N . SER A 1 178 ? 17.923 397.923 16.435 1.00 45.19 177 SER A N 1
ATOM 699 C CA . SER A 1 178 ? 17.807 398.738 17.645 1.00 46.69 177 SER A CA 1
ATOM 700 C C . SER A 1 178 ? 16.616 399.700 17.570 1.00 48.19 177 SER A C 1
ATOM 701 O O . SER A 1 178 ? 16.283 400.220 16.493 1.00 43.98 177 SER A O 1
ATOM 704 N N . LYS A 1 179 ? 16.008 399.963 18.736 1.00 52.50 178 LYS A N 1
ATOM 705 C CA . LYS A 1 179 ? 14.909 400.986 18.848 1.00 58.28 178 LYS A CA 1
ATOM 706 C C . LYS A 1 179 ? 15.338 402.346 18.325 1.00 59.17 178 LYS A C 1
ATOM 707 O O . LYS A 1 179 ? 16.460 402.800 18.575 1.00 58.37 178 LYS A O 1
ATOM 713 N N . LYS A 1 180 ? 14.454 402.964 17.559 1.00 62.76 179 LYS A N 1
ATOM 714 C CA . LYS A 1 180 ? 14.800 404.159 16.792 1.00 67.84 179 LYS A CA 1
ATOM 715 C C . LYS A 1 180 ? 15.203 405.316 17.671 1.00 65.98 179 LYS A C 1
ATOM 716 O O . LYS A 1 180 ? 16.177 405.991 17.380 1.00 72.50 179 LYS A O 1
ATOM 722 N N . GLY A 1 181 ? 14.500 405.535 18.752 1.00 63.31 180 GLY A N 1
ATOM 723 C CA . GLY A 1 181 ? 14.952 406.586 19.672 1.00 67.71 180 GLY A CA 1
ATOM 724 C C . GLY A 1 181 ? 16.229 406.337 20.500 1.00 66.46 180 GLY A C 1
ATOM 725 O O . GLY A 1 181 ? 16.761 407.242 21.091 1.00 66.53 180 GLY A O 1
ATOM 726 N N . LEU A 1 182 ? 16.713 405.107 20.542 1.00 64.46 181 LEU A N 1
ATOM 727 C CA . LEU A 1 182 ? 17.524 404.631 21.645 1.00 62.71 181 LEU A CA 1
ATOM 728 C C . LEU A 1 182 ? 19.006 404.838 21.374 1.00 62.76 181 LEU A C 1
ATOM 729 O O . LEU A 1 182 ? 19.560 404.197 20.469 1.00 63.16 181 LEU A O 1
ATOM 734 N N . TRP A 1 183 ? 19.635 405.637 22.239 1.00 64.23 182 TRP A N 1
ATOM 735 C CA . TRP A 1 183 ? 21.055 405.963 22.179 1.00 65.51 182 TRP A CA 1
ATOM 736 C C . TRP A 1 183 ? 21.868 404.728 22.605 1.00 60.73 182 TRP A C 1
ATOM 737 O O . TRP A 1 183 ? 21.595 404.111 23.626 1.00 57.78 182 TRP A O 1
ATOM 748 N N . LEU A 1 184 ? 22.877 404.399 21.804 1.00 57.01 183 LEU A N 1
ATOM 749 C CA . LEU A 1 184 ? 23.778 403.298 22.050 1.00 52.96 183 LEU A CA 1
ATOM 750 C C . LEU A 1 184 ? 25.182 403.823 22.284 1.00 55.22 183 LEU A C 1
ATOM 751 O O . LEU A 1 184 ? 25.623 404.817 21.660 1.00 57.25 183 LEU A O 1
ATOM 756 N N . TYR A 1 185 ? 25.891 403.178 23.192 1.00 53.87 184 TYR A N 1
ATOM 757 C CA . TYR A 1 185 ? 27.279 403.503 23.379 1.00 56.41 184 TYR A CA 1
ATOM 758 C C . TYR A 1 185 ? 28.069 403.063 22.175 1.00 56.74 184 TYR A C 1
ATOM 759 O O . TYR A 1 185 ? 27.792 402.006 21.598 1.00 55.21 184 TYR A O 1
ATOM 768 N N . ARG A 1 186 ? 29.056 403.872 21.796 1.00 58.20 185 ARG A N 1
ATOM 769 C CA . ARG A 1 186 ? 29.858 403.581 20.620 1.00 58.78 185 ARG A CA 1
ATOM 770 C C . ARG A 1 186 ? 30.827 402.392 20.766 1.00 58.48 185 ARG A C 1
ATOM 771 O O . ARG A 1 186 ? 31.196 401.739 19.769 1.00 58.91 185 ARG A O 1
ATOM 779 N N . GLN A 1 187 ? 31.234 402.099 21.991 1.00 57.68 186 GLN A N 1
ATOM 780 C CA . GLN A 1 187 ? 32.174 401.019 22.195 1.00 56.77 186 GLN A CA 1
ATOM 781 C C . GLN A 1 187 ? 31.424 399.715 21.924 1.00 53.99 186 GLN A C 1
ATOM 782 O O . GLN A 1 187 ? 31.989 398.724 21.367 1.00 55.62 186 GLN A O 1
ATOM 788 N N . PHE A 1 188 ? 30.135 399.737 22.244 1.00 51.70 187 PHE A N 1
ATOM 789 C CA . PHE A 1 188 ? 29.264 398.626 21.889 1.00 51.29 187 PHE A CA 1
ATOM 790 C C . PHE A 1 188 ? 29.083 398.473 20.376 1.00 50.11 187 PHE A C 1
ATOM 791 O O . PHE A 1 188 ? 29.231 397.382 19.861 1.00 51.81 187 PHE A O 1
ATOM 799 N N . THR A 1 189 ? 28.778 399.554 19.660 1.00 50.59 188 THR A N 1
ATOM 800 C CA . THR A 1 189 ? 28.466 399.444 18.219 1.00 47.94 188 THR A CA 1
ATOM 801 C C . THR A 1 189 ? 29.633 399.069 17.359 1.00 46.92 188 THR A C 1
ATOM 802 O O . THR A 1 189 ? 29.479 398.2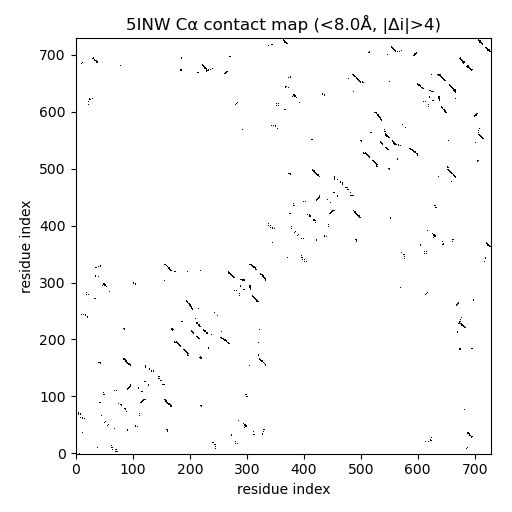99 16.413 1.00 45.67 188 THR A O 1
ATOM 806 N N . ARG A 1 190 ? 30.789 399.562 17.750 1.00 48.54 189 ARG A N 1
ATOM 807 C CA . ARG A 1 190 ? 32.020 399.251 17.088 1.00 52.23 189 ARG A CA 1
ATOM 808 C C . ARG A 1 190 ? 32.538 397.865 17.398 1.00 55.08 189 ARG A C 1
ATOM 809 O O . ARG A 1 190 ? 33.088 397.236 16.477 1.00 59.06 189 ARG A O 1
ATOM 817 N N . THR A 1 191 ? 32.440 397.371 18.642 1.00 56.62 190 THR A N 1
ATOM 818 C CA . THR A 1 191 ? 32.865 395.966 18.860 1.00 59.35 190 THR A CA 1
ATOM 819 C C . THR A 1 191 ? 31.915 395.018 18.142 1.00 56.36 190 THR A C 1
ATOM 820 O O . THR A 1 191 ? 32.381 393.978 17.681 1.00 56.14 190 THR A O 1
ATOM 824 N N . VAL A 1 192 ? 30.634 395.355 18.009 1.00 54.84 191 VAL A N 1
ATOM 825 C CA . VAL A 1 192 ? 29.770 394.472 17.196 1.00 57.63 191 VAL A CA 1
ATOM 826 C C . VAL A 1 192 ? 30.004 394.558 15.695 1.00 55.10 191 VAL A C 1
ATOM 827 O O . VAL A 1 192 ? 29.771 393.561 14.999 1.00 58.01 191 VAL A O 1
ATOM 831 N N . ALA A 1 193 ? 30.435 395.705 15.205 1.00 53.19 192 ALA A N 1
ATOM 832 C CA . ALA A 1 193 ? 30.806 395.794 13.823 1.00 55.05 192 ALA A CA 1
ATOM 833 C C . ALA A 1 193 ? 32.142 395.051 13.575 1.00 59.10 192 ALA A C 1
ATOM 834 O O . ALA A 1 193 ? 32.247 394.319 12.601 1.00 59.92 192 ALA A O 1
ATOM 836 N N . HIS A 1 194 ? 33.109 395.167 14.491 1.00 62.51 193 HIS A N 1
ATOM 837 C CA . HIS A 1 194 ? 34.430 394.552 14.314 1.00 66.60 193 HIS A CA 1
ATOM 838 C C . HIS A 1 194 ? 34.421 393.023 14.547 1.00 63.24 193 HIS A C 1
ATOM 839 O O . HIS A 1 194 ? 34.764 392.271 13.666 1.00 68.50 193 HIS A O 1
ATOM 846 N N . LEU A 1 195 ? 33.964 392.547 15.682 1.00 60.43 194 LEU A N 1
ATOM 847 C CA . LEU A 1 195 ? 33.915 391.104 15.945 1.00 60.18 194 LEU A CA 1
ATOM 848 C C . LEU A 1 195 ? 32.748 390.306 15.307 1.00 57.91 194 LEU A C 1
ATOM 849 O O . LEU A 1 195 ? 32.881 389.083 15.107 1.00 62.84 194 LEU A O 1
ATOM 854 N N . PHE A 1 196 ? 31.597 390.943 15.062 1.00 53.33 195 PHE A N 1
ATOM 855 C CA . PHE A 1 196 ? 30.413 390.237 14.521 1.00 49.88 195 PHE A CA 1
ATOM 856 C C . PHE A 1 196 ? 29.987 390.670 13.088 1.00 47.10 195 PHE A C 1
ATOM 857 O O . PHE A 1 196 ? 29.106 390.090 12.547 1.00 42.87 195 PHE A O 1
ATOM 865 N N . LYS A 1 197 ? 30.643 391.670 12.505 1.00 49.21 196 LYS A N 1
ATOM 866 C CA . LYS A 1 197 ? 30.391 392.166 11.159 1.00 49.52 196 LYS A CA 1
ATOM 867 C C . LYS A 1 197 ? 29.024 392.693 10.961 1.00 48.72 196 LYS A C 1
ATOM 868 O O . LYS A 1 197 ? 28.478 392.554 9.890 1.00 51.68 196 LYS A O 1
ATOM 874 N N . SER A 1 198 ? 28.429 393.256 11.994 1.00 51.35 197 SER A N 1
ATOM 875 C CA . SER A 1 198 ? 27.084 393.821 11.894 1.00 51.75 197 SER A CA 1
ATOM 876 C C . SER A 1 198 ? 27.147 395.296 12.149 1.00 53.01 197 SER A C 1
ATOM 877 O O . SER A 1 198 ? 27.685 395.728 13.145 1.00 54.53 197 SER A O 1
ATOM 880 N N . ASN A 1 199 ? 26.589 396.070 11.236 1.00 56.26 198 ASN A N 1
ATOM 881 C CA . ASN A 1 199 ? 26.158 397.424 11.546 1.00 58.18 198 ASN A CA 1
ATOM 882 C C . ASN A 1 199 ? 24.784 397.380 12.089 1.00 56.72 198 ASN A C 1
ATOM 883 O O . ASN A 1 199 ? 24.093 396.397 11.880 1.00 62.97 198 ASN A O 1
ATOM 888 N N . VAL A 1 200 ? 24.471 398.350 12.936 1.00 56.34 199 VAL A N 1
ATOM 889 C CA . VAL A 1 200 ? 23.247 398.339 13.727 1.00 55.52 199 VAL A CA 1
ATOM 890 C C . VAL A 1 200 ? 22.248 399.084 12.938 1.00 54.03 199 VAL A C 1
ATOM 891 O O . VAL A 1 200 ? 22.520 400.199 12.571 1.00 51.41 199 VAL A O 1
ATOM 895 N N . ARG A 1 201 ? 21.122 398.451 12.639 1.00 56.51 200 ARG A N 1
ATOM 896 C CA . ARG A 1 201 ? 20.050 399.116 11.886 1.00 59.22 200 ARG A CA 1
ATOM 897 C C . ARG A 1 201 ? 18.986 399.516 12.901 1.00 56.65 200 ARG A C 1
ATOM 898 O O . ARG A 1 201 ? 18.638 398.730 13.778 1.00 56.17 200 ARG A O 1
ATOM 906 N N . SER A 1 202 ? 18.499 400.745 12.813 1.00 55.28 201 SER A N 1
ATOM 907 C CA . SER A 1 202 ? 17.427 401.202 13.697 1.00 55.49 201 SER A CA 1
ATOM 908 C C . SER A 1 202 ? 16.025 400.940 13.109 1.00 54.01 201 SER A C 1
ATOM 909 O O . SER A 1 202 ? 15.861 400.811 11.902 1.00 50.79 201 SER A O 1
ATOM 912 N N . VAL A 1 203 ? 15.040 400.799 14.002 1.00 53.79 202 VAL A N 1
ATOM 913 C CA . VAL A 1 203 ? 13.702 400.355 13.625 1.00 53.26 202 VAL A CA 1
ATOM 914 C C . VAL A 1 203 ? 12.691 400.933 14.554 1.00 54.67 202 VAL A C 1
ATOM 915 O O . VAL A 1 203 ? 12.985 401.114 15.745 1.00 54.17 202 VAL A O 1
ATOM 919 N N . ASP A 1 204 ? 11.518 401.257 13.991 1.00 56.79 203 ASP A N 1
ATOM 920 C CA . ASP A 1 204 ? 10.373 401.719 14.752 1.00 58.86 203 ASP A CA 1
ATOM 921 C C . ASP A 1 204 ? 9.586 400.466 15.106 1.00 59.60 203 ASP A C 1
ATOM 922 O O . ASP A 1 204 ? 8.753 399.998 14.330 1.00 63.66 203 ASP A O 1
ATOM 927 N N . PHE A 1 205 ? 9.875 399.894 16.269 1.00 58.82 204 PHE A N 1
ATOM 928 C CA . PHE A 1 205 ? 9.169 398.696 16.723 1.00 58.72 204 PHE A CA 1
ATOM 929 C C . PHE A 1 205 ? 7.759 399.033 17.174 1.00 61.91 204 PHE A C 1
ATOM 930 O O . PHE A 1 205 ? 6.977 398.107 17.398 1.00 71.50 204 PHE A O 1
ATOM 938 N N . GLY A 1 206 ? 7.469 400.314 17.434 1.00 61.93 205 GLY A N 1
ATOM 939 C CA . GLY A 1 206 ? 6.117 400.773 17.768 1.00 64.16 205 GLY A CA 1
ATOM 940 C C . GLY A 1 206 ? 5.100 400.434 16.684 1.00 64.47 205 GLY A C 1
ATOM 941 O O . GLY A 1 206 ? 4.055 399.879 16.973 1.00 66.30 205 GLY A O 1
ATOM 942 N N . ASP A 1 207 ? 5.430 400.755 15.444 1.00 64.95 206 ASP A N 1
ATOM 943 C CA . ASP A 1 207 ? 4.688 400.303 14.287 1.00 66.09 206 ASP A CA 1
ATOM 944 C C . ASP A 1 207 ? 5.141 398.908 13.939 1.00 68.49 206 ASP A C 1
ATOM 945 O O . ASP A 1 207 ? 5.899 398.712 12.996 1.00 68.99 206 ASP A O 1
ATOM 950 N N . SER A 1 208 ? 4.646 397.921 14.679 1.00 74.91 207 SER A N 1
ATOM 951 C CA . SER A 1 208 ? 5.222 396.559 14.646 1.00 79.04 207 SER A CA 1
ATOM 952 C C . SER A 1 208 ? 4.912 395.656 13.425 1.00 78.64 207 SER A C 1
ATOM 953 O O . SER A 1 208 ? 5.705 394.749 13.121 1.00 76.66 207 SER A O 1
ATOM 956 N N . LYS A 1 209 ? 3.762 395.853 12.772 1.00 79.91 208 LYS A N 1
ATOM 957 C CA . LYS A 1 209 ? 3.429 395.075 11.571 1.00 79.33 208 LYS A CA 1
ATOM 958 C C . LYS A 1 209 ? 4.513 395.348 10.568 1.00 73.23 208 LYS A C 1
ATOM 959 O O . LYS A 1 209 ? 5.078 394.420 10.004 1.00 66.44 208 LYS A O 1
ATOM 965 N N . ASN A 1 210 ? 4.770 396.639 10.349 1.00 72.35 209 ASN A N 1
ATOM 966 C CA . ASN A 1 210 ? 5.805 397.074 9.431 1.00 70.61 209 ASN A CA 1
ATOM 967 C C . ASN A 1 210 ? 7.182 396.743 9.911 1.00 65.44 209 ASN A C 1
ATOM 968 O O . ASN A 1 210 ? 8.041 396.375 9.104 1.00 63.53 209 ASN A O 1
ATOM 973 N N . ALA A 1 211 ? 7.393 396.874 11.212 1.00 62.67 210 ALA A N 1
ATOM 974 C CA . ALA A 1 211 ? 8.685 396.492 11.808 1.00 61.15 210 ALA A CA 1
ATOM 975 C C . ALA A 1 211 ? 9.128 395.022 11.460 1.00 57.64 210 ALA A C 1
ATOM 976 O O . ALA A 1 211 ? 10.267 394.814 11.079 1.00 57.48 210 ALA A O 1
ATOM 978 N N . VAL A 1 212 ? 8.210 394.053 11.545 1.00 53.67 211 VAL A N 1
ATOM 979 C CA . VAL A 1 212 ? 8.477 392.688 11.148 1.00 52.05 211 VAL A CA 1
ATOM 980 C C . VAL A 1 212 ? 8.789 392.579 9.653 1.00 50.50 211 VAL A C 1
ATOM 981 O O . VAL A 1 212 ? 9.706 391.893 9.277 1.00 48.14 211 VAL A O 1
ATOM 985 N N . GLU A 1 213 ? 8.035 393.251 8.806 1.00 53.32 212 GLU A N 1
ATOM 986 C CA . GLU A 1 213 ? 8.282 393.202 7.363 1.00 54.17 212 GLU A CA 1
ATOM 987 C C . GLU A 1 213 ? 9.618 393.809 7.004 1.00 53.54 212 GLU A C 1
ATOM 988 O O . GLU A 1 213 ? 10.291 393.318 6.086 1.00 51.63 212 GLU A O 1
ATOM 994 N N . LEU A 1 214 ? 9.976 394.889 7.705 1.00 52.97 213 LEU A N 1
ATOM 995 C CA . LEU A 1 214 ? 11.216 395.609 7.437 1.00 52.65 213 LEU A CA 1
ATOM 996 C C . LEU A 1 214 ? 12.383 394.769 7.888 1.00 50.83 213 LEU A C 1
ATOM 997 O O . LEU A 1 214 ? 13.330 394.559 7.118 1.00 53.57 213 LEU A O 1
ATOM 1002 N N . MET A 1 215 ? 12.313 394.247 9.099 1.00 48.44 214 MET A N 1
ATOM 1003 C CA . MET A 1 215 ? 13.401 393.428 9.591 1.00 47.84 214 MET A CA 1
ATOM 1004 C C . MET A 1 215 ? 13.647 392.211 8.681 1.00 49.55 214 MET A C 1
ATOM 1005 O O . MET A 1 215 ? 14.786 391.976 8.246 1.00 51.93 214 MET A O 1
ATOM 1010 N N . ASN A 1 216 ? 12.576 391.487 8.340 1.00 48.40 215 ASN A N 1
ATOM 1011 C CA . ASN A 1 216 ? 12.667 390.317 7.484 1.00 45.88 215 ASN A CA 1
ATOM 1012 C C . ASN A 1 216 ? 13.167 390.647 6.123 1.00 47.46 215 ASN A C 1
ATOM 1013 O O . ASN A 1 216 ? 13.979 389.914 5.589 1.00 49.05 215 ASN A O 1
ATOM 1018 N N . ALA A 1 217 ? 12.713 391.748 5.564 1.00 50.79 216 ALA A N 1
ATOM 1019 C CA . ALA A 1 217 ? 13.192 392.200 4.246 1.00 51.99 216 ALA A CA 1
ATOM 1020 C C . ALA A 1 217 ? 14.698 392.492 4.284 1.00 53.67 216 ALA A C 1
ATOM 1021 O O . ALA A 1 217 ? 15.400 392.145 3.352 1.00 53.57 216 ALA A O 1
ATOM 1023 N N . TYR A 1 218 ? 15.195 393.116 5.359 1.00 57.29 217 TYR A N 1
ATOM 1024 C CA . TYR A 1 218 ? 16.635 393.341 5.498 1.00 60.63 217 TYR A CA 1
ATOM 1025 C C . TYR A 1 218 ? 17.407 392.048 5.585 1.00 57.96 217 TYR A C 1
ATOM 1026 O O . TYR A 1 218 ? 18.469 391.922 4.985 1.00 57.60 217 TYR A O 1
ATOM 1035 N N . ILE A 1 219 ? 16.884 391.097 6.357 1.00 56.94 218 ILE A N 1
ATOM 1036 C CA . ILE A 1 219 ? 17.570 389.833 6.548 1.00 56.44 218 ILE A CA 1
ATOM 1037 C C . ILE A 1 219 ? 17.658 389.104 5.216 1.00 61.05 218 ILE A C 1
ATOM 1038 O O . ILE A 1 219 ? 18.720 388.587 4.844 1.00 60.61 218 ILE A O 1
ATOM 1043 N N . GLU A 1 220 ? 16.543 389.089 4.503 1.00 63.70 219 GLU A N 1
ATOM 1044 C CA . GLU A 1 220 ? 16.464 388.425 3.216 1.00 69.17 219 GLU A CA 1
ATOM 1045 C C . GLU A 1 220 ? 17.401 389.047 2.188 1.00 69.86 219 GLU A C 1
ATOM 1046 O O . GLU A 1 220 ? 18.046 388.326 1.453 1.00 71.13 219 GLU A O 1
ATOM 1052 N N . LYS A 1 221 ? 17.453 390.372 2.134 1.00 74.33 220 LYS A N 1
ATOM 1053 C CA . LYS A 1 221 ? 18.359 391.094 1.235 1.00 79.88 220 LYS A CA 1
ATOM 1054 C C . LYS A 1 221 ? 19.779 390.615 1.428 1.00 74.41 220 LYS A C 1
ATOM 1055 O O . LYS A 1 221 ? 20.444 390.205 0.487 1.00 77.37 220 LYS A O 1
ATOM 1061 N N . VAL A 1 222 ? 20.193 390.543 2.667 1.00 74.14 221 VAL A N 1
ATOM 1062 C CA . VAL A 1 222 ? 21.566 390.185 3.001 1.00 75.15 221 VAL A CA 1
ATOM 1063 C C . VAL A 1 222 ? 21.910 388.651 2.984 1.00 72.82 221 VAL A C 1
ATOM 1064 O O . VAL A 1 222 ? 22.998 388.261 3.336 1.00 73.42 221 VAL A O 1
ATOM 1068 N N . THR A 1 223 ? 21.006 387.767 2.588 1.00 71.44 222 THR A N 1
ATOM 1069 C CA . THR A 1 223 ? 21.238 386.317 2.698 1.00 69.12 222 THR A CA 1
ATOM 1070 C C . THR A 1 223 ? 20.675 385.595 1.449 1.00 77.12 222 THR A C 1
ATOM 1071 O O . THR A 1 223 ? 20.215 384.448 1.506 1.00 70.64 222 THR A O 1
ATOM 1075 N N . SER A 1 224 ? 20.747 386.300 0.307 1.00 91.62 223 SER A N 1
ATOM 1076 C CA . SER A 1 224 ? 20.045 385.982 -0.967 1.00 97.90 223 SER A CA 1
ATOM 1077 C C . SER A 1 224 ? 18.836 385.069 -0.790 1.00 104.68 223 SER A C 1
ATOM 1078 O O . SER A 1 224 ? 18.870 383.901 -1.190 1.00 116.86 223 SER A O 1
ATOM 1081 N N . LYS A 1 225 ? 17.800 385.591 -0.138 1.00 97.97 224 LYS A N 1
ATOM 1082 C CA . LYS A 1 225 ? 16.502 384.910 -0.034 1.00 97.17 224 LYS A CA 1
ATOM 1083 C C . LYS A 1 225 ? 16.496 383.502 0.582 1.00 91.45 224 LYS A C 1
ATOM 1084 O O . LYS A 1 225 ? 15.513 382.773 0.447 1.00 90.34 224 LYS A O 1
ATOM 1090 N N . LYS A 1 226 ? 17.556 383.132 1.291 1.00 86.40 225 LYS A N 1
ATOM 1091 C CA . LYS A 1 226 ? 17.555 381.856 2.009 1.00 83.62 225 LYS A CA 1
ATOM 1092 C C . LYS A 1 226 ? 16.785 381.992 3.318 1.00 73.34 225 LYS A C 1
ATOM 1093 O O . LYS A 1 226 ? 16.203 381.042 3.811 1.00 67.80 225 LYS A O 1
ATOM 1099 N N . PHE A 1 227 ? 16.810 383.191 3.880 1.00 68.33 226 PHE A N 1
ATOM 1100 C CA . PHE A 1 227 ? 16.167 383.467 5.131 1.00 64.90 226 PHE A CA 1
ATOM 1101 C C . PHE A 1 227 ? 15.145 384.602 4.986 1.00 70.43 226 PHE A C 1
ATOM 1102 O O . PHE A 1 227 ? 15.469 385.782 5.166 1.00 71.69 226 PHE A O 1
ATOM 1110 N N . PRO A 1 228 ? 13.901 384.250 4.626 1.00 77.94 227 PRO A N 1
ATOM 1111 C CA . PRO A 1 228 ? 12.781 385.187 4.775 1.00 77.28 227 PRO A CA 1
ATOM 1112 C C . PRO A 1 228 ? 12.187 384.884 6.139 1.00 76.28 227 PRO A C 1
ATOM 1113 O O . PRO A 1 228 ? 12.664 383.939 6.803 1.00 76.75 227 PRO A O 1
ATOM 1117 N N . ASP A 1 229 ? 11.183 385.636 6.569 1.00 72.29 228 ASP A N 1
ATOM 1118 C CA . ASP A 1 229 ? 10.412 385.306 7.816 1.00 72.78 228 ASP A CA 1
ATOM 1119 C C . ASP A 1 229 ? 11.170 384.805 9.109 1.00 67.25 228 ASP A C 1
ATOM 1120 O O . ASP A 1 229 ? 10.601 384.109 9.939 1.00 70.16 228 ASP A O 1
ATOM 1125 N N . VAL A 1 230 ? 12.417 385.213 9.300 1.00 61.63 229 VAL A N 1
ATOM 1126 C CA . VAL A 1 230 ? 13.161 384.885 10.489 1.00 54.54 229 VAL A CA 1
ATOM 1127 C C . VAL A 1 230 ? 12.455 385.493 11.706 1.00 55.38 229 VAL A C 1
ATOM 1128 O O . VAL A 1 230 ? 12.533 384.949 12.800 1.00 55.93 229 VAL A O 1
ATOM 1132 N N . ILE A 1 231 ? 11.814 386.642 11.547 1.00 56.67 230 ILE A N 1
ATOM 1133 C CA . ILE A 1 231 ? 11.069 387.240 12.653 1.00 59.83 230 ILE A CA 1
ATOM 1134 C C . ILE A 1 231 ? 9.561 387.141 12.382 1.00 65.93 230 ILE A C 1
ATOM 1135 O O . ILE A 1 231 ? 9.097 387.457 11.274 1.00 63.85 230 ILE A O 1
ATOM 1140 N N . SER A 1 232 ? 8.827 386.703 13.413 1.00 70.02 231 SER A N 1
ATOM 1141 C CA . SER A 1 232 ? 7.359 386.577 13.370 1.00 74.68 231 SER A CA 1
ATOM 1142 C C . SER A 1 232 ? 6.631 387.728 14.061 1.00 78.12 231 SER A C 1
ATOM 1143 O O . SER A 1 232 ? 5.596 388.169 13.573 1.00 87.51 231 SER A O 1
ATOM 1146 N N . ASP A 1 233 ? 7.188 388.223 15.166 1.00 77.54 232 ASP A N 1
ATOM 1147 C CA . ASP A 1 233 ? 6.488 389.134 16.070 1.00 82.53 232 ASP A CA 1
ATOM 1148 C C . ASP A 1 233 ? 7.533 390.007 16.747 1.00 79.72 232 ASP A C 1
ATOM 1149 O O . ASP A 1 233 ? 8.676 389.586 16.922 1.00 79.70 232 ASP A O 1
ATOM 1154 N N . VAL A 1 234 ? 7.128 391.210 17.140 1.00 80.98 233 VAL A N 1
ATOM 1155 C CA . VAL A 1 234 ? 7.978 392.126 17.895 1.00 76.17 233 VAL A CA 1
ATOM 1156 C C . VAL A 1 234 ? 7.129 393.040 18.761 1.00 79.46 233 VAL A C 1
ATOM 1157 O O . VAL A 1 234 ? 6.206 393.695 18.277 1.00 81.05 233 VAL A O 1
ATOM 1161 N N . ASP A 1 235 ? 7.450 393.072 20.049 1.00 85.10 234 ASP A N 1
ATOM 1162 C CA . ASP A 1 235 ? 6.820 393.976 21.029 1.00 88.34 234 ASP A CA 1
ATOM 1163 C C . ASP A 1 235 ? 7.139 395.452 20.706 1.00 88.53 234 ASP A C 1
ATOM 1164 O O . ASP A 1 235 ? 8.194 395.761 20.132 1.00 85.90 234 ASP A O 1
ATOM 1169 N N . THR A 1 236 ? 6.206 396.349 21.031 1.00 92.43 235 THR A N 1
ATOM 1170 C CA . THR A 1 236 ? 6.428 397.817 21.016 1.00 92.69 235 THR A CA 1
ATOM 1171 C C . THR A 1 236 ? 7.600 398.234 21.915 1.00 88.46 235 THR A C 1
ATOM 1172 O O . THR A 1 236 ? 8.492 399.003 21.494 1.00 87.59 235 THR A O 1
ATOM 1176 N N . ASP A 1 237 ? 7.589 397.686 23.135 1.00 82.25 236 ASP A N 1
ATOM 1177 C CA . ASP A 1 237 ? 8.616 397.952 24.155 1.00 82.28 236 ASP A CA 1
ATOM 1178 C C . ASP A 1 237 ? 9.902 397.151 23.947 1.00 73.01 236 ASP A C 1
ATOM 1179 O O . ASP A 1 237 ? 10.769 397.102 24.816 1.00 75.05 236 ASP A O 1
ATOM 1184 N N . THR A 1 238 ? 10.005 396.491 22.805 1.00 64.83 237 THR A N 1
ATOM 1185 C CA . THR A 1 238 ? 11.248 395.970 22.345 1.00 57.96 237 THR A CA 1
ATOM 1186 C C . THR A 1 238 ? 12.187 397.091 22.039 1.00 55.36 237 THR A C 1
ATOM 1187 O O . THR A 1 238 ? 11.847 398.086 21.344 1.00 55.07 237 THR A O 1
ATOM 1191 N N . SER A 1 239 ? 13.390 396.863 22.527 1.00 52.77 238 SER A N 1
ATOM 1192 C CA . SER A 1 239 ? 14.457 397.808 22.454 1.00 54.03 238 SER A CA 1
ATOM 1193 C C . SER A 1 239 ? 15.610 397.358 21.563 1.00 50.91 238 SER A C 1
ATOM 1194 O O . SER A 1 239 ? 16.194 398.206 20.882 1.00 51.91 238 SER A O 1
ATOM 1197 N N . LEU A 1 240 ? 15.918 396.059 21.530 1.00 46.38 239 LEU A N 1
ATOM 1198 C CA . LEU A 1 240 ? 16.776 395.503 20.470 1.00 46.14 239 LEU A CA 1
ATOM 1199 C C . LEU A 1 240 ? 16.383 394.089 20.117 1.00 44.84 239 LEU A C 1
ATOM 1200 O O . LEU A 1 240 ? 15.766 393.400 20.928 1.00 46.06 239 LEU A O 1
ATOM 1205 N N . VAL A 1 241 ? 16.794 393.672 18.916 1.00 42.92 240 VAL A N 1
ATOM 1206 C CA . VAL A 1 241 ? 16.682 392.298 18.453 1.00 40.36 240 VAL A CA 1
ATOM 1207 C C . VAL A 1 241 ? 17.994 391.915 17.804 1.00 40.27 240 VAL A C 1
ATOM 1208 O O . VAL A 1 241 ? 18.405 392.590 16.891 1.00 44.89 240 VAL A O 1
ATOM 1212 N N . ILE A 1 242 ? 18.616 390.828 18.242 1.00 37.92 241 ILE A N 1
ATOM 1213 C CA . ILE A 1 242 ? 19.893 390.346 17.713 1.00 37.90 241 ILE A CA 1
ATOM 1214 C C . ILE A 1 242 ? 19.590 389.092 16.948 1.00 36.49 241 ILE A C 1
ATOM 1215 O O . ILE A 1 242 ? 18.815 388.314 17.388 1.00 33.23 241 ILE A O 1
ATOM 1220 N N . VAL A 1 243 ? 20.229 388.916 15.805 1.00 37.85 242 VAL A N 1
ATOM 1221 C CA . VAL A 1 243 ? 19.941 387.790 14.899 1.00 38.09 242 VAL A CA 1
ATOM 1222 C C . VAL A 1 243 ? 21.240 387.201 14.411 1.00 38.12 242 VAL A C 1
ATOM 1223 O O . VAL A 1 243 ? 22.121 387.913 13.941 1.00 40.23 242 VAL A O 1
ATOM 1227 N N . ASN A 1 244 ? 21.379 385.906 14.556 1.00 38.53 243 ASN A N 1
ATOM 1228 C CA . ASN A 1 244 ? 22.366 385.168 13.782 1.00 39.57 243 ASN A CA 1
ATOM 1229 C C . ASN A 1 244 ? 21.595 384.211 12.892 1.00 38.50 243 ASN A C 1
ATOM 1230 O O . ASN A 1 244 ? 20.653 383.545 13.325 1.00 37.52 243 ASN A O 1
ATOM 1235 N N . VAL A 1 245 ? 22.052 384.132 11.666 1.00 38.81 244 VAL A N 1
ATOM 1236 C CA . VAL A 1 245 ? 21.731 383.017 10.803 1.00 40.45 244 VAL A CA 1
ATOM 1237 C C . VAL A 1 245 ? 23.010 382.365 10.291 1.00 41.31 244 VAL A C 1
ATOM 1238 O O . VAL A 1 245 ? 24.011 383.027 10.087 1.00 39.90 244 VAL A O 1
ATOM 1242 N N . ILE A 1 246 ? 22.879 381.098 9.938 1.00 42.75 245 ILE A N 1
ATOM 1243 C CA . ILE A 1 246 ? 23.964 380.310 9.414 1.00 42.09 245 ILE A CA 1
ATOM 1244 C C . ILE A 1 246 ? 23.379 379.296 8.460 1.00 40.45 245 ILE A C 1
ATOM 1245 O O . ILE A 1 246 ? 22.365 378.650 8.753 1.00 40.51 245 ILE A O 1
ATOM 1250 N N . TYR A 1 247 ? 24.011 379.205 7.300 1.00 40.43 246 TYR A N 1
ATOM 1251 C CA . TYR A 1 247 ? 23.575 378.385 6.200 1.00 39.82 246 TYR A CA 1
ATOM 1252 C C . TYR A 1 247 ? 24.739 377.553 5.728 1.00 42.20 246 TYR A C 1
ATOM 1253 O O . TYR A 1 247 ? 25.791 378.124 5.433 1.00 43.43 246 TYR A O 1
ATOM 1262 N N . PHE A 1 248 ? 24.522 376.236 5.616 1.00 42.37 247 PHE A N 1
ATOM 1263 C CA . PHE A 1 248 ? 25.499 375.289 5.092 1.00 44.07 247 PHE A CA 1
ATOM 1264 C C . PHE A 1 248 ? 24.917 374.488 3.935 1.00 45.86 247 PHE A C 1
ATOM 1265 O O . PHE A 1 248 ? 23.787 373.981 4.041 1.00 46.87 247 PHE A O 1
ATOM 1273 N N . LYS A 1 249 ? 25.657 374.369 2.829 1.00 47.26 248 LYS A N 1
ATOM 1274 C CA . LYS A 1 249 ? 25.262 373.425 1.776 1.00 49.72 248 LYS A CA 1
ATOM 1275 C C . LYS A 1 249 ? 26.466 372.726 1.216 1.00 50.50 248 LYS A C 1
ATOM 1276 O O . LYS A 1 249 ? 27.267 373.331 0.514 1.00 53.78 248 LYS A O 1
ATOM 1282 N N . GLY A 1 250 ? 26.561 371.436 1.536 1.00 49.54 249 GLY A N 1
ATOM 1283 C CA . GLY A 1 250 ? 27.682 370.613 1.161 1.00 48.13 249 GLY A CA 1
ATOM 1284 C C . GLY A 1 250 ? 27.282 369.460 0.278 1.00 47.05 249 GLY A C 1
ATOM 1285 O O . GLY A 1 250 ? 26.358 368.737 0.556 1.00 46.47 249 GLY A O 1
ATOM 1286 N N . SER A 1 251 ? 28.002 369.310 -0.812 1.00 49.94 250 SER A N 1
ATOM 1287 C CA . SER A 1 251 ? 27.878 368.116 -1.686 1.00 50.15 250 SER A CA 1
ATOM 1288 C C . SER A 1 251 ? 28.653 366.982 -1.081 1.00 50.18 250 SER A C 1
ATOM 1289 O O . SER A 1 251 ? 29.799 367.202 -0.609 1.00 52.34 250 SER A O 1
ATOM 1292 N N . TRP A 1 252 ? 28.077 365.778 -1.108 1.00 48.84 251 TRP A N 1
ATOM 1293 C CA . TRP A 1 252 ? 28.833 364.597 -0.643 1.00 48.49 251 TRP A CA 1
ATOM 1294 C C . TRP A 1 252 ? 30.090 364.448 -1.513 1.00 49.78 251 TRP A C 1
ATOM 1295 O O . TRP A 1 252 ? 30.109 364.801 -2.717 1.00 49.29 251 TRP A O 1
ATOM 1306 N N . GLY A 1 253 ? 31.152 363.966 -0.899 1.00 50.22 252 GLY A N 1
ATOM 1307 C CA . GLY A 1 253 ? 32.304 363.579 -1.670 1.00 53.14 252 GLY A CA 1
ATOM 1308 C C . GLY A 1 253 ? 31.978 362.380 -2.523 1.00 54.88 252 GLY A C 1
ATOM 1309 O O . GLY A 1 253 ? 32.544 362.236 -3.594 1.00 57.97 252 GLY A O 1
ATOM 1310 N N . ASN A 1 254 ? 31.103 361.510 -2.020 1.00 56.29 253 ASN A N 1
ATOM 1311 C CA . ASN A 1 254 ? 30.612 360.366 -2.745 1.00 59.04 253 ASN A CA 1
ATOM 1312 C C . ASN A 1 254 ? 29.130 360.539 -2.832 1.00 59.22 253 ASN A C 1
ATOM 1313 O O . ASN A 1 254 ? 28.393 360.251 -1.899 1.00 58.70 253 ASN A O 1
ATOM 1318 N N . LYS A 1 255 ? 28.676 361.052 -3.958 1.00 61.78 254 LYS A N 1
ATOM 1319 C CA . LYS A 1 255 ? 27.249 361.269 -4.159 1.00 61.65 254 LYS A CA 1
ATOM 1320 C C . LYS A 1 255 ? 26.501 359.949 -4.358 1.00 61.62 254 LYS A C 1
ATOM 1321 O O . LYS A 1 255 ? 27.026 359.039 -4.957 1.00 61.04 254 LYS A O 1
ATOM 1327 N N . PHE A 1 256 ? 25.284 359.868 -3.830 1.00 62.62 255 PHE A N 1
ATOM 1328 C CA . PHE A 1 256 ? 24.459 358.665 -3.917 1.00 66.46 255 PHE A CA 1
ATOM 1329 C C . PHE A 1 256 ? 23.798 358.653 -5.259 1.00 67.94 255 PHE A C 1
ATOM 1330 O O . PHE A 1 256 ? 23.519 359.701 -5.814 1.00 66.51 255 PHE A O 1
ATOM 1338 N N . GLU A 1 257 ? 23.492 357.459 -5.741 1.00 72.90 256 GLU A N 1
ATOM 1339 C CA . GLU A 1 257 ? 22.737 357.306 -6.974 1.00 77.80 256 GLU A CA 1
ATOM 1340 C C . GLU A 1 257 ? 21.226 357.311 -6.615 1.00 74.76 256 GLU A C 1
ATOM 1341 O O . GLU A 1 257 ? 20.787 356.547 -5.738 1.00 74.31 256 GLU A O 1
ATOM 1347 N N . PRO A 1 258 ? 20.434 358.197 -7.270 1.00 73.38 257 PRO A N 1
ATOM 1348 C CA . PRO A 1 258 ? 18.967 358.163 -7.140 1.00 74.44 257 PRO A CA 1
ATOM 1349 C C . PRO A 1 258 ? 18.320 356.834 -7.507 1.00 79.02 257 PRO A C 1
ATOM 1350 O O . PRO A 1 258 ? 17.446 356.365 -6.777 1.00 83.12 257 PRO A O 1
ATOM 1354 N N . ASP A 1 259 ? 18.785 356.210 -8.588 1.00 80.47 258 ASP A N 1
ATOM 1355 C CA . ASP A 1 259 ? 18.367 354.849 -8.939 1.00 82.31 258 ASP A CA 1
ATOM 1356 C C . ASP A 1 259 ? 18.405 353.850 -7.767 1.00 81.87 258 ASP A C 1
ATOM 1357 O O . ASP A 1 259 ? 17.570 352.965 -7.707 1.00 80.56 258 ASP A O 1
ATOM 1362 N N . LEU A 1 260 ? 19.356 353.993 -6.841 1.00 82.09 259 LEU A N 1
ATOM 1363 C CA . LEU A 1 260 ? 19.436 353.133 -5.647 1.00 82.91 259 LEU A CA 1
ATOM 1364 C C . LEU A 1 260 ? 18.807 353.819 -4.451 1.00 81.84 259 LEU A C 1
ATOM 1365 O O . LEU A 1 260 ? 19.491 354.136 -3.488 1.00 92.08 259 LEU A O 1
ATOM 1370 N N . THR A 1 261 ? 17.525 354.127 -4.539 1.00 79.62 260 THR A N 1
ATOM 1371 C CA . THR A 1 261 ? 16.808 354.757 -3.429 1.00 77.14 260 THR A CA 1
ATOM 1372 C C . THR A 1 261 ? 15.403 354.133 -3.399 1.00 79.71 260 THR A C 1
ATOM 1373 O O . THR A 1 261 ? 14.579 354.436 -4.263 1.00 81.20 260 THR A O 1
ATOM 1377 N N . LYS A 1 262 ? 15.165 353.261 -2.414 1.00 80.42 261 LYS A N 1
ATOM 1378 C CA . LYS A 1 262 ? 13.888 352.545 -2.236 1.00 83.67 261 LYS A CA 1
ATOM 1379 C C . LYS A 1 262 ? 13.426 352.779 -0.781 1.00 81.67 261 LYS A C 1
ATOM 1380 O O . LYS A 1 262 ? 14.233 353.077 0.106 1.00 77.78 261 LYS A O 1
ATOM 1386 N N . ASN A 1 263 ? 12.130 352.621 -0.534 1.00 81.58 262 ASN A N 1
ATOM 1387 C CA . ASN A 1 263 ? 11.597 352.738 0.825 1.00 79.55 262 ASN A CA 1
ATOM 1388 C C . ASN A 1 263 ? 12.100 351.570 1.665 1.00 81.53 262 ASN A C 1
ATOM 1389 O O . ASN A 1 263 ? 12.273 350.483 1.154 1.00 91.50 262 ASN A O 1
ATOM 1394 N N . VAL A 1 264 ? 12.339 351.785 2.942 1.00 79.99 263 VAL A N 1
ATOM 1395 C CA . VAL A 1 264 ? 12.835 350.740 3.846 1.00 80.97 263 VAL A CA 1
ATOM 1396 C C . VAL A 1 264 ? 12.256 351.055 5.229 1.00 81.77 263 VAL A C 1
ATOM 1397 O O . VAL A 1 264 ? 12.041 352.236 5.569 1.00 78.05 263 VAL A O 1
ATOM 1401 N N . ARG A 1 265 ? 11.984 350.014 6.012 1.00 84.83 264 ARG A N 1
ATOM 1402 C CA . ARG A 1 265 ? 11.516 350.216 7.371 1.00 88.13 264 ARG A CA 1
ATOM 1403 C C . ARG A 1 265 ? 12.644 350.840 8.129 1.00 83.63 264 ARG A C 1
ATOM 1404 O O . ARG A 1 265 ? 13.761 350.291 8.178 1.00 80.31 264 ARG A O 1
ATOM 1412 N N . PHE A 1 266 ? 12.353 352.024 8.662 1.00 81.50 265 PHE A N 1
ATOM 1413 C CA . PHE A 1 266 ? 13.194 352.675 9.654 1.00 80.19 265 PHE A CA 1
ATOM 1414 C C . PHE A 1 266 ? 12.542 352.394 10.991 1.00 82.36 265 PHE A C 1
ATOM 1415 O O . PHE A 1 266 ? 11.366 352.713 11.193 1.00 82.40 265 PHE A O 1
ATOM 1423 N N . TRP A 1 267 ? 13.317 351.816 11.906 1.00 85.30 266 TRP A N 1
ATOM 1424 C CA . TRP A 1 267 ? 12.845 351.469 13.239 1.00 87.94 266 TRP A CA 1
ATOM 1425 C C . TRP A 1 267 ? 13.167 352.592 14.259 1.00 84.04 266 TRP A C 1
ATOM 1426 O O . TRP A 1 267 ? 14.276 352.666 14.776 1.00 79.79 266 TRP A O 1
ATOM 1437 N N . VAL A 1 268 ? 12.154 353.415 14.555 1.00 82.49 267 VAL A N 1
ATOM 1438 C CA . VAL A 1 268 ? 12.177 354.407 15.655 1.00 83.60 267 VAL A CA 1
ATOM 1439 C C . VAL A 1 268 ? 12.443 353.767 17.021 1.00 87.85 267 VAL A C 1
ATOM 1440 O O . VAL A 1 268 ? 12.880 354.452 17.954 1.00 88.40 267 VAL A O 1
ATOM 1444 N N . ASN A 1 269 ? 12.233 352.455 17.100 1.00 95.53 268 ASN A N 1
ATOM 1445 C CA . ASN A 1 269 ? 11.719 351.810 18.281 1.00 104.16 268 ASN A CA 1
ATOM 1446 C C . ASN A 1 269 ? 11.984 350.298 18.187 1.00 110.71 268 ASN A C 1
ATOM 1447 O O . ASN A 1 269 ? 12.561 349.827 17.204 1.00 110.79 268 ASN A O 1
ATOM 1452 N N . SER A 1 270 ? 11.557 349.540 19.191 1.00 114.53 269 SER A N 1
ATOM 1453 C CA . SER A 1 270 ? 11.366 348.103 18.999 1.00 118.53 269 SER A CA 1
ATOM 1454 C C . SER A 1 270 ? 10.056 347.834 18.207 1.00 122.89 269 SER A C 1
ATOM 1455 O O . SER A 1 270 ? 10.035 346.899 17.415 1.00 127.89 269 SER A O 1
ATOM 1458 N N . SER A 1 271 ? 9.008 348.665 18.366 1.00 125.72 270 SER A N 1
ATOM 1459 C CA . SER A 1 271 ? 7.674 348.435 17.720 1.00 128.51 270 SER A CA 1
ATOM 1460 C C . SER A 1 271 ? 7.241 349.360 16.539 1.00 132.49 270 SER A C 1
ATOM 1461 O O . SER A 1 271 ? 6.704 348.886 15.522 1.00 130.86 270 SER A O 1
ATOM 1464 N N . TYR A 1 272 ? 7.397 350.670 16.724 1.00 133.93 271 TYR A N 1
ATOM 1465 C CA . TYR A 1 272 ? 6.992 351.697 15.740 1.00 134.52 271 TYR A CA 1
ATOM 1466 C C . TYR A 1 272 ? 7.972 351.930 14.561 1.00 129.58 271 TYR A C 1
ATOM 1467 O O . TYR A 1 272 ? 8.973 352.655 14.702 1.00 120.13 271 TYR A O 1
ATOM 1476 N N . SER A 1 273 ? 7.629 351.356 13.398 1.00 125.75 272 SER A N 1
ATOM 1477 C CA . SER A 1 273 ? 8.377 351.534 12.136 1.00 118.42 272 SER A CA 1
ATOM 1478 C C . SER A 1 273 ? 7.666 352.465 11.154 1.00 112.66 272 SER A C 1
ATOM 1479 O O . SER A 1 273 ? 6.523 352.875 11.386 1.00 119.48 272 SER A O 1
ATOM 1482 N N . MET A 1 274 ? 8.350 352.781 10.057 1.00 102.29 273 MET A N 1
ATOM 1483 C CA . MET A 1 274 ? 7.775 353.584 8.972 1.00 100.29 273 MET A CA 1
ATOM 1484 C C . MET A 1 274 ? 8.587 353.459 7.672 1.00 93.87 273 MET A C 1
ATOM 1485 O O . MET A 1 274 ? 9.771 353.142 7.716 1.00 89.37 273 MET A O 1
ATOM 1490 N N . MET A 1 275 ? 7.943 353.728 6.529 1.00 91.93 274 MET A N 1
ATOM 1491 C CA . MET A 1 275 ? 8.588 353.613 5.215 1.00 91.02 274 MET A CA 1
ATOM 1492 C C . MET A 1 275 ? 9.316 354.902 4.833 1.00 88.85 274 MET A C 1
ATOM 1493 O O . MET A 1 275 ? 8.691 355.915 4.510 1.00 86.76 274 MET A O 1
ATOM 1498 N N . VAL A 1 276 ? 10.653 354.851 4.869 1.00 85.30 275 VAL A N 1
ATOM 1499 C CA . VAL A 1 276 ? 11.481 356.026 4.628 1.00 79.21 275 VAL A CA 1
ATOM 1500 C C . VAL A 1 276 ? 12.321 355.849 3.368 1.00 74.87 275 VAL A C 1
ATOM 1501 O O . VAL A 1 276 ? 13.060 354.870 3.285 1.00 74.36 275 VAL A O 1
ATOM 1505 N N . PRO A 1 277 ? 12.203 356.781 2.396 1.00 70.64 276 PRO A N 1
ATOM 1506 C CA . PRO A 1 277 ? 13.014 356.636 1.208 1.00 70.78 276 PRO A CA 1
ATOM 1507 C C . PRO A 1 277 ? 14.449 356.628 1.642 1.00 69.01 276 PRO A C 1
ATOM 1508 O O . PRO A 1 277 ? 14.902 357.588 2.249 1.00 68.14 276 PRO A O 1
ATOM 1512 N N . THR A 1 278 ? 15.127 355.518 1.389 1.00 69.60 277 THR A N 1
ATOM 1513 C CA . THR A 1 278 ? 16.431 355.230 1.967 1.00 67.71 277 THR A CA 1
ATOM 1514 C C . THR A 1 278 ? 17.396 355.123 0.821 1.00 66.72 277 THR A C 1
ATOM 1515 O O . THR A 1 278 ? 17.105 354.465 -0.178 1.00 70.52 277 THR A O 1
ATOM 1519 N N . MET A 1 279 ? 18.545 355.761 0.959 1.00 64.71 278 MET A N 1
ATOM 1520 C CA . MET A 1 279 ? 19.543 355.848 -0.123 1.00 65.70 278 MET A CA 1
ATOM 1521 C C . MET A 1 279 ? 20.584 354.792 0.072 1.00 66.23 278 MET A C 1
ATOM 1522 O O . MET A 1 279 ? 20.713 354.255 1.179 1.00 63.92 278 MET A O 1
ATOM 1527 N N . HIS A 1 280 ? 21.338 354.524 -1.003 1.00 67.35 279 HIS A N 1
ATOM 1528 C CA . HIS A 1 280 ? 22.227 353.363 -1.051 1.00 67.74 279 HIS A CA 1
ATOM 1529 C C . HIS A 1 280 ? 23.458 353.614 -1.893 1.00 68.10 279 HIS A C 1
ATOM 1530 O O . HIS A 1 280 ? 23.368 354.167 -3.004 1.00 65.78 279 HIS A O 1
ATOM 1537 N N . GLN A 1 281 ? 24.605 353.199 -1.352 1.00 68.72 280 GLN A N 1
ATOM 1538 C CA . GLN A 1 281 ? 25.885 353.362 -2.042 1.00 70.23 280 GLN A CA 1
ATOM 1539 C C . GLN A 1 281 ? 26.957 352.415 -1.491 1.00 75.40 280 GLN A C 1
ATOM 1540 O O . GLN A 1 281 ? 26.960 351.973 -0.313 1.00 78.02 280 GLN A O 1
ATOM 1546 N N . ARG A 1 282 ? 27.857 352.072 -2.397 1.00 79.98 281 ARG A N 1
ATOM 1547 C CA . ARG A 1 282 ? 29.030 351.324 -2.069 1.00 82.59 281 ARG A CA 1
ATOM 1548 C C . ARG A 1 282 ? 30.163 352.318 -2.262 1.00 81.25 281 ARG A C 1
ATOM 1549 O O . ARG A 1 282 ? 30.545 352.594 -3.404 1.00 82.51 281 ARG A O 1
ATOM 1557 N N . ALA A 1 283 ? 30.685 352.872 -1.162 1.00 78.11 282 ALA A N 1
ATOM 1558 C CA . ALA A 1 283 ? 31.890 353.713 -1.237 1.00 78.22 282 ALA A CA 1
ATOM 1559 C C . ALA A 1 283 ? 32.895 353.449 -0.113 1.00 79.11 282 ALA A C 1
ATOM 1560 O O . ALA A 1 283 ? 32.593 352.727 0.841 1.00 80.64 282 ALA A O 1
ATOM 1562 N N . LYS A 1 284 ? 34.081 354.044 -0.258 1.00 79.96 283 LYS A N 1
ATOM 1563 C CA . LYS A 1 284 ? 35.178 353.951 0.716 1.00 80.31 283 LYS A CA 1
ATOM 1564 C C . LYS A 1 284 ? 35.011 354.971 1.862 1.00 78.51 283 LYS A C 1
ATOM 1565 O O . LYS A 1 284 ? 35.463 356.109 1.763 1.00 74.68 283 LYS A O 1
ATOM 1571 N N . LEU A 1 285 ? 34.404 354.541 2.964 1.00 79.11 284 LEU A N 1
ATOM 1572 C CA . LEU A 1 285 ? 34.082 355.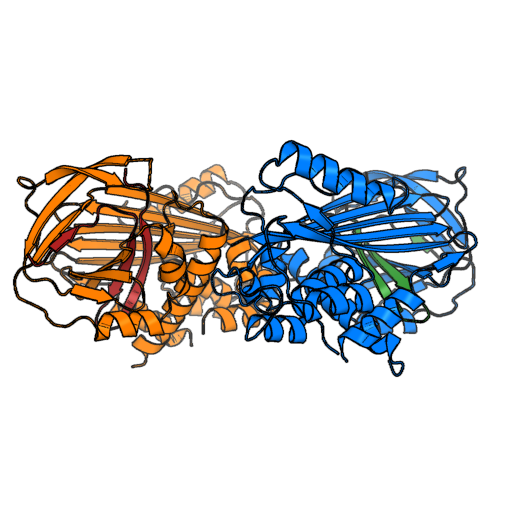415 4.070 1.00 78.04 284 LEU A CA 1
ATOM 1573 C C . LEU A 1 285 ? 34.764 354.935 5.305 1.00 78.36 284 LEU A C 1
ATOM 1574 O O . LEU A 1 285 ? 34.864 353.742 5.517 1.00 84.53 284 LEU A O 1
ATOM 1579 N N . SER A 1 286 ? 35.224 355.858 6.132 1.00 78.03 285 SER A N 1
ATOM 1580 C CA . SER A 1 286 ? 35.745 355.504 7.446 1.00 79.04 285 SER A CA 1
ATOM 1581 C C . SER A 1 286 ? 34.604 355.157 8.367 1.00 76.87 285 SER A C 1
ATOM 1582 O O . SER A 1 286 ? 33.649 355.909 8.456 1.00 74.65 285 SER A O 1
ATOM 1585 N N . TYR A 1 287 ? 34.723 354.032 9.065 1.00 75.76 286 TYR A N 1
ATOM 1586 C CA . TYR A 1 287 ? 33.736 353.604 10.054 1.00 72.84 286 TYR A CA 1
ATOM 1587 C C . TYR A 1 287 ? 34.474 352.895 11.174 1.00 75.78 286 TYR A C 1
ATOM 1588 O O . TYR A 1 287 ? 35.653 352.591 11.050 1.00 77.51 286 TYR A O 1
ATOM 1597 N N . THR A 1 288 ? 33.785 352.650 12.276 1.00 77.82 287 THR A N 1
ATOM 1598 C CA . THR A 1 288 ? 34.280 351.774 13.337 1.00 81.45 287 THR A CA 1
ATOM 1599 C C . THR A 1 288 ? 33.142 351.407 14.233 1.00 82.66 287 THR A C 1
ATOM 1600 O O . THR A 1 288 ? 32.226 352.218 14.438 1.00 81.97 287 THR A O 1
ATOM 1604 N N . GLN A 1 289 ? 33.237 350.225 14.837 1.00 84.59 288 GLN A N 1
ATOM 1605 C CA . GLN A 1 289 ? 32.346 349.890 15.936 1.00 85.40 288 GLN A CA 1
ATOM 1606 C C . GLN A 1 289 ? 32.866 350.535 17.235 1.00 88.23 288 GLN A C 1
ATOM 1607 O O . GLN A 1 289 ? 34.026 350.332 17.590 1.00 91.06 288 GLN A O 1
ATOM 1613 N N . ASP A 1 290 ? 32.040 351.353 17.905 1.00 86.19 289 ASP A N 1
ATOM 1614 C CA . ASP A 1 290 ? 32.354 351.746 19.261 1.00 86.21 289 ASP A CA 1
ATOM 1615 C C . ASP A 1 290 ? 31.870 350.621 20.181 1.00 91.23 289 ASP A C 1
ATOM 1616 O O . ASP A 1 290 ? 30.657 350.480 20.399 1.00 90.37 289 ASP A O 1
ATOM 1621 N N . ARG A 1 291 ? 32.819 349.829 20.703 1.00 96.35 290 ARG A N 1
ATOM 1622 C CA . ARG A 1 291 ? 32.499 348.721 21.601 1.00 104.55 290 ARG A CA 1
ATOM 1623 C C . ARG A 1 291 ? 32.004 349.269 22.937 1.00 104.88 290 ARG A C 1
ATOM 1624 O O . ARG A 1 291 ? 31.003 348.791 23.477 1.00 109.83 290 ARG A O 1
ATOM 1632 N N . LYS A 1 292 ? 32.672 350.298 23.451 1.00 102.70 291 LYS A N 1
ATOM 1633 C CA . LYS A 1 292 ? 32.274 350.899 24.727 1.00 100.54 291 LYS A CA 1
ATOM 1634 C C . LYS A 1 292 ? 30.824 351.432 24.711 1.00 99.15 291 LYS A C 1
ATOM 1635 O O . LYS A 1 292 ? 30.129 351.287 25.713 1.00 98.65 291 LYS A O 1
ATOM 1641 N N . LEU A 1 293 ? 30.361 351.988 23.575 1.00 99.20 292 LEU A N 1
ATOM 1642 C CA . LEU A 1 293 ? 28.995 352.598 23.437 1.00 93.76 292 LEU A CA 1
ATOM 1643 C C . LEU A 1 293 ? 27.977 351.784 22.610 1.00 91.41 292 LEU A C 1
ATOM 1644 O O . LEU A 1 293 ? 26.868 352.272 22.357 1.00 86.18 292 LEU A O 1
ATOM 1649 N N . ARG A 1 294 ? 28.361 350.558 22.211 1.00 90.76 293 ARG A N 1
ATOM 1650 C CA . ARG A 1 294 ? 27.472 349.596 21.542 1.00 90.32 293 ARG A CA 1
ATOM 1651 C C . ARG A 1 294 ? 26.750 350.189 20.333 1.00 83.99 293 ARG A C 1
ATOM 1652 O O . ARG A 1 294 ? 25.533 350.019 20.153 1.00 81.40 293 ARG A O 1
ATOM 1660 N N . SER A 1 295 ? 27.540 350.877 19.510 1.00 79.53 294 SER A N 1
ATOM 1661 C CA . SER A 1 295 ? 27.033 351.694 18.420 1.00 74.58 294 SER A CA 1
ATOM 1662 C C . SER A 1 295 ? 28.055 351.844 17.311 1.00 70.67 294 SER A C 1
ATOM 1663 O O . SER A 1 295 ? 29.272 351.787 17.536 1.00 69.68 294 SER A O 1
ATOM 1666 N N . THR A 1 296 ? 27.526 351.993 16.106 1.00 68.63 295 THR A N 1
ATOM 1667 C CA . THR A 1 296 ? 28.311 352.143 14.888 1.00 68.37 295 THR A CA 1
ATOM 1668 C C . THR A 1 296 ? 28.568 353.635 14.622 1.00 65.88 295 THR A C 1
ATOM 1669 O O . THR A 1 296 ? 27.636 354.441 14.675 1.00 63.26 295 THR A O 1
ATOM 1673 N N . VAL A 1 297 ? 29.818 353.990 14.317 1.00 66.55 296 VAL A N 1
ATOM 1674 C CA . VAL A 1 297 ? 30.211 355.358 13.923 1.00 63.92 296 VAL A CA 1
ATOM 1675 C C . VAL A 1 297 ? 30.677 355.376 12.472 1.00 65.14 296 VAL A C 1
ATOM 1676 O O . VAL A 1 297 ? 31.447 354.510 12.066 1.00 67.69 296 VAL A O 1
ATOM 1680 N N . VAL A 1 298 ? 30.277 356.400 11.714 1.00 64.72 297 VAL A N 1
ATOM 1681 C CA . VAL A 1 298 ? 30.683 356.546 10.313 1.00 63.76 297 VAL A CA 1
ATOM 1682 C C . VAL A 1 298 ? 30.851 357.995 9.927 1.00 59.46 297 VAL A C 1
ATOM 1683 O O . VAL A 1 298 ? 30.068 358.839 10.335 1.00 57.26 297 VAL A O 1
ATOM 1687 N N . LYS A 1 299 ? 31.845 358.252 9.085 1.00 59.24 298 LYS A N 1
ATOM 1688 C CA . LYS A 1 299 ? 32.211 359.583 8.633 1.00 57.66 298 LYS A CA 1
ATOM 1689 C C . LYS A 1 299 ? 31.798 359.719 7.190 1.00 55.17 298 LYS A C 1
ATOM 1690 O O . LYS A 1 299 ? 32.319 359.021 6.339 1.00 57.14 298 LYS A O 1
ATOM 1696 N N . LEU A 1 300 ? 30.897 360.650 6.911 1.00 52.67 299 LEU A N 1
ATOM 1697 C CA . LEU A 1 300 ? 30.457 360.936 5.551 1.00 53.25 299 LEU A CA 1
ATOM 1698 C C . LEU A 1 300 ? 31.045 362.248 5.092 1.00 51.39 299 LEU A C 1
ATOM 1699 O O . LEU A 1 300 ? 30.502 363.299 5.375 1.00 50.42 299 LEU A O 1
ATOM 1704 N N . PRO A 1 301 ? 32.132 362.190 4.344 1.00 53.62 300 PRO A N 1
ATOM 1705 C CA . PRO A 1 301 ? 32.715 363.425 3.905 1.00 55.45 300 PRO A CA 1
ATOM 1706 C C . PRO A 1 301 ? 31.824 364.271 2.973 1.00 53.37 300 PRO A C 1
ATOM 1707 O O . PRO A 1 301 ? 31.084 363.722 2.139 1.00 56.44 300 PRO A O 1
ATOM 1711 N N . TYR A 1 302 ? 31.928 365.585 3.128 1.00 49.29 301 TYR A N 1
ATOM 1712 C CA . TYR A 1 302 ? 31.536 366.526 2.110 1.00 48.67 301 TYR A CA 1
ATOM 1713 C C . TYR A 1 302 ? 32.761 367.044 1.365 1.00 49.27 301 TYR A C 1
ATOM 1714 O O . TYR A 1 302 ? 33.881 366.902 1.811 1.00 49.55 301 TYR A O 1
ATOM 1723 N N . GLU A 1 303 ? 32.536 367.638 0.200 1.00 52.30 302 GLU A N 1
ATOM 1724 C CA . GLU A 1 303 ? 33.464 368.620 -0.372 1.00 54.95 302 GLU A CA 1
ATOM 1725 C C . GLU A 1 303 ? 33.612 369.796 0.635 1.00 55.98 302 GLU A C 1
ATOM 1726 O O . GLU A 1 303 ? 32.842 369.901 1.604 1.00 55.98 302 GLU A O 1
ATOM 1732 N N . GLY A 1 304 ? 34.597 370.672 0.450 1.00 57.02 303 GLY A N 1
ATOM 1733 C CA . GLY A 1 304 ? 35.052 371.566 1.554 1.00 57.02 303 GLY A CA 1
ATOM 1734 C C . GLY A 1 304 ? 35.937 370.732 2.460 1.00 60.33 303 GLY A C 1
ATOM 1735 O O . GLY A 1 304 ? 36.469 369.668 2.037 1.00 73.50 303 GLY A O 1
ATOM 1736 N N . GLY A 1 305 ? 36.130 371.131 3.692 1.00 55.73 304 GLY A N 1
ATOM 1737 C CA . GLY A 1 305 ? 36.902 370.260 4.596 1.00 55.93 304 GLY A CA 1
ATOM 1738 C C . GLY A 1 305 ? 36.024 369.709 5.670 1.00 55.00 304 GLY A C 1
ATOM 1739 O O . GLY A 1 305 ? 36.440 369.598 6.813 1.00 62.24 304 GLY A O 1
ATOM 1740 N N . ALA A 1 306 ? 34.796 369.389 5.310 1.00 53.13 305 ALA A N 1
ATOM 1741 C CA . ALA A 1 306 ? 33.724 369.146 6.260 1.00 51.66 305 ALA A CA 1
ATOM 1742 C C . ALA A 1 306 ? 33.158 367.752 6.057 1.00 51.95 305 ALA A C 1
ATOM 1743 O O . ALA A 1 306 ? 33.240 367.206 4.982 1.00 50.85 305 ALA A O 1
ATOM 1745 N N . SER A 1 307 ? 32.585 367.188 7.114 1.00 54.35 306 SER A N 1
ATOM 1746 C CA . SER A 1 307 ? 31.920 365.914 7.013 1.00 57.85 306 SER A CA 1
ATOM 1747 C C . SER A 1 307 ? 30.850 365.762 8.081 1.00 53.92 306 SER A C 1
ATOM 1748 O O . SER A 1 307 ? 30.807 366.529 9.017 1.00 50.44 306 SER A O 1
ATOM 1751 N N . MET A 1 308 ? 29.944 364.810 7.846 1.00 55.54 307 MET A N 1
ATOM 1752 C CA . MET A 1 308 ? 28.954 364.439 8.820 1.00 55.64 307 MET A CA 1
ATOM 1753 C C . MET A 1 308 ? 29.391 363.145 9.469 1.00 57.02 307 MET A C 1
ATOM 1754 O O . MET A 1 308 ? 29.637 362.164 8.800 1.00 58.79 307 MET A O 1
ATOM 1759 N N . LEU A 1 309 ? 29.457 363.173 10.785 1.00 58.01 308 LEU A N 1
ATOM 1760 C CA . LEU A 1 309 ? 29.596 361.993 11.605 1.00 59.91 308 LEU A CA 1
ATOM 1761 C C . LEU A 1 309 ? 28.237 361.464 11.912 1.00 62.30 308 LEU A C 1
ATOM 1762 O O . LEU A 1 309 ? 27.407 362.247 12.411 1.00 62.73 308 LEU A O 1
ATOM 1767 N N . VAL A 1 310 ? 28.007 360.157 11.667 1.00 62.53 309 VAL A N 1
ATOM 1768 C CA . VAL A 1 310 ? 26.730 359.503 12.030 1.00 60.72 309 VAL A CA 1
ATOM 1769 C C . VAL A 1 310 ? 26.978 358.381 13.026 1.00 60.90 309 VAL A C 1
ATOM 1770 O O . VAL A 1 310 ? 27.728 357.464 12.749 1.00 59.74 309 VAL A O 1
ATOM 1774 N N . ILE A 1 311 ? 26.329 358.482 14.183 1.00 60.92 310 ILE A N 1
ATOM 1775 C CA . ILE A 1 311 ? 26.457 357.494 15.261 1.00 63.13 310 ILE A CA 1
ATOM 1776 C C . ILE A 1 311 ? 25.117 356.787 15.477 1.00 65.63 310 ILE A C 1
ATOM 1777 O O . ILE A 1 311 ? 24.139 357.438 15.871 1.00 62.59 310 ILE A O 1
ATOM 1782 N N . VAL A 1 312 ? 25.092 355.474 15.194 1.00 70.74 311 VAL A N 1
ATOM 1783 C CA . VAL A 1 312 ? 23.886 354.625 15.318 1.00 74.91 311 VAL A CA 1
ATOM 1784 C C . VAL A 1 312 ? 24.031 353.648 16.487 1.00 77.68 311 VAL A C 1
ATOM 1785 O O . VAL A 1 312 ? 24.828 352.718 16.416 1.00 80.01 311 VAL A O 1
ATOM 1789 N N . PRO A 1 313 ? 23.268 353.839 17.566 1.00 78.93 312 PRO A N 1
ATOM 1790 C CA . PRO A 1 313 ? 23.251 352.723 18.510 1.00 80.48 312 PRO A CA 1
ATOM 1791 C C . PRO A 1 313 ? 22.643 351.475 17.867 1.00 82.04 312 PRO A C 1
ATOM 1792 O O . PRO A 1 313 ? 21.694 351.592 17.076 1.00 78.24 312 PRO A O 1
ATOM 1796 N N . HIS A 1 314 ? 23.208 350.315 18.225 1.00 85.62 313 HIS A N 1
ATOM 1797 C CA . HIS A 1 314 ? 22.720 348.995 17.792 1.00 86.99 313 HIS A CA 1
ATOM 1798 C C . HIS A 1 314 ? 21.337 348.711 18.317 1.00 87.39 313 HIS A C 1
ATOM 1799 O O . HIS A 1 314 ? 20.451 348.357 17.561 1.00 85.44 313 HIS A O 1
ATOM 1806 N N . ARG A 1 315 ? 21.160 348.893 19.619 1.00 91.79 314 ARG A N 1
ATOM 1807 C CA . ARG A 1 315 ? 19.838 348.867 20.245 1.00 94.59 314 ARG A CA 1
ATOM 1808 C C . ARG A 1 315 ? 19.449 350.315 20.540 1.00 89.39 314 ARG A C 1
ATOM 1809 O O . ARG A 1 315 ? 20.172 351.021 21.239 1.00 82.19 314 ARG A O 1
ATOM 1817 N N . THR A 1 316 ? 18.281 350.741 20.077 1.00 91.10 315 THR A N 1
ATOM 1818 C CA . THR A 1 316 ? 17.833 352.132 20.268 1.00 91.58 315 THR A CA 1
ATOM 1819 C C . THR A 1 316 ? 17.571 352.504 21.738 1.00 89.65 315 THR A C 1
ATOM 1820 O O . THR A 1 316 ? 17.302 353.685 22.043 1.00 88.37 315 THR A O 1
ATOM 1824 N N . GLU A 1 317 ? 17.683 351.502 22.628 1.00 87.93 316 GLU A N 1
ATOM 1825 C CA . GLU A 1 317 ? 17.782 351.694 24.090 1.00 84.57 316 GLU A CA 1
ATOM 1826 C C . GLU A 1 317 ? 19.181 352.080 24.615 1.00 78.64 316 GLU A C 1
ATOM 1827 O O . GLU A 1 317 ? 19.278 352.591 25.705 1.00 74.86 316 GLU A O 1
ATOM 1833 N N . ASP A 1 318 ? 20.246 351.840 23.843 1.00 78.77 317 ASP A N 1
ATOM 1834 C CA . ASP A 1 318 ? 21.597 352.425 24.087 1.00 79.57 317 ASP A CA 1
ATOM 1835 C C . ASP A 1 318 ? 21.711 353.970 23.832 1.00 78.13 317 ASP A C 1
ATOM 1836 O O . ASP A 1 318 ? 22.736 354.596 24.175 1.00 74.58 317 ASP A O 1
ATOM 1841 N N . LEU A 1 319 ? 20.689 354.577 23.216 1.00 75.02 318 LEU A N 1
ATOM 1842 C CA . LEU A 1 319 ? 20.760 355.968 22.806 1.00 71.67 318 LEU A CA 1
ATOM 1843 C C . LEU A 1 319 ? 20.998 356.998 23.929 1.00 69.42 318 LEU A C 1
ATOM 1844 O O . LEU A 1 319 ? 21.621 358.012 23.671 1.00 73.75 318 LEU A O 1
ATOM 1849 N N . PRO A 1 320 ? 20.480 356.773 25.156 1.00 67.06 319 PRO A N 1
ATOM 1850 C CA . PRO A 1 320 ? 20.833 357.725 26.197 1.00 66.04 319 PRO A CA 1
ATOM 1851 C C . PRO A 1 320 ? 22.297 357.724 26.671 1.00 66.88 319 PRO A C 1
ATOM 1852 O O . PRO A 1 320 ? 22.771 358.735 27.163 1.00 66.91 319 PRO A O 1
ATOM 1856 N N . LYS A 1 321 ? 22.966 356.587 26.604 1.00 72.52 320 LYS A N 1
ATOM 1857 C CA . LYS A 1 321 ? 24.348 356.488 27.064 1.00 76.49 320 LYS A CA 1
ATOM 1858 C C . LYS A 1 321 ? 25.270 357.012 25.990 1.00 74.81 320 LYS A C 1
ATOM 1859 O O . LYS A 1 321 ? 26.363 357.471 26.300 1.00 76.07 320 LYS A O 1
ATOM 1865 N N . VAL A 1 322 ? 24.828 356.949 24.730 1.00 73.23 321 VAL A N 1
ATOM 1866 C CA . VAL A 1 322 ? 25.527 357.596 23.623 1.00 68.58 321 VAL A CA 1
ATOM 1867 C C . VAL A 1 322 ? 25.389 359.115 23.793 1.00 65.50 321 VAL A C 1
ATOM 1868 O O . VAL A 1 322 ? 26.391 359.850 23.910 1.00 64.45 321 VAL A O 1
ATOM 1872 N N . GLU A 1 323 ? 24.143 359.576 23.866 1.00 63.49 322 GLU A N 1
ATOM 1873 C CA . GLU A 1 323 ? 23.838 361.007 24.034 1.00 61.47 322 GLU A CA 1
ATOM 1874 C C . GLU A 1 323 ? 24.344 361.608 25.334 1.00 63.98 322 GLU A C 1
ATOM 1875 O O . GLU A 1 323 ? 24.551 362.792 25.389 1.00 64.42 322 GLU A O 1
ATOM 1881 N N . GLU A 1 324 ? 24.505 360.795 26.385 1.00 69.35 323 GLU A N 1
ATOM 1882 C CA . GLU A 1 324 ? 25.179 361.222 27.623 1.00 69.63 323 GLU A CA 1
ATOM 1883 C C . GLU A 1 324 ? 26.668 361.499 27.464 1.00 67.11 323 GLU A C 1
ATOM 1884 O O . GLU A 1 324 ? 27.184 362.405 28.087 1.00 64.08 323 GLU A O 1
ATOM 1890 N N . SER A 1 325 ? 27.367 360.711 26.654 1.00 68.58 324 SER A N 1
ATOM 1891 C CA . SER A 1 325 ? 28.826 360.828 26.538 1.00 69.10 324 SER A CA 1
ATOM 1892 C C . SER A 1 325 ? 29.308 361.986 25.653 1.00 71.20 324 SER A C 1
ATOM 1893 O O . SER A 1 325 ? 30.517 362.294 25.691 1.00 71.36 324 SER A O 1
ATOM 1896 N N . VAL A 1 326 ? 28.403 362.602 24.860 1.00 68.00 325 VAL A N 1
ATOM 1897 C CA . VAL A 1 326 ? 28.832 363.621 23.903 1.00 66.40 325 VAL A CA 1
ATOM 1898 C C . VAL A 1 326 ? 29.579 364.740 24.600 1.00 63.33 325 VAL A C 1
ATOM 1899 O O . VAL A 1 326 ? 29.137 365.297 25.566 1.00 60.46 325 VAL A O 1
ATOM 1903 N N . SER A 1 327 ? 30.749 365.026 24.085 1.00 63.32 326 SER A N 1
ATOM 1904 C CA . SER A 1 327 ? 31.630 365.993 24.653 1.00 62.58 326 SER A CA 1
ATOM 1905 C C . SER A 1 327 ? 32.702 366.194 23.611 1.00 62.60 326 SER A C 1
ATOM 1906 O O . SER A 1 327 ? 32.804 365.443 22.598 1.00 61.58 326 SER A O 1
ATOM 1909 N N . GLN A 1 328 ? 33.490 367.223 23.857 1.00 61.26 327 GLN A N 1
ATOM 1910 C CA . GLN A 1 328 ? 34.643 367.473 23.058 1.00 60.97 327 GLN A CA 1
ATOM 1911 C C . GLN A 1 328 ? 35.577 366.237 23.113 1.00 62.24 327 GLN A C 1
ATOM 1912 O O . GLN A 1 328 ? 36.066 365.771 22.082 1.00 60.11 327 GLN A O 1
ATOM 1918 N N . GLU A 1 329 ? 35.790 365.684 24.299 1.00 66.80 328 GLU A N 1
ATOM 1919 C CA . GLU A 1 329 ? 36.731 364.578 24.429 1.00 71.32 328 GLU A CA 1
ATOM 1920 C C . GLU A 1 329 ? 36.211 363.331 23.687 1.00 69.65 328 GLU A C 1
ATOM 1921 O O . GLU A 1 329 ? 36.972 362.659 22.978 1.00 70.69 328 GLU A O 1
ATOM 1927 N N . GLN A 1 330 ? 34.914 363.066 23.824 1.00 66.22 329 GLN A N 1
ATOM 1928 C CA . GLN A 1 330 ? 34.247 362.005 23.080 1.00 66.53 329 GLN A CA 1
ATOM 1929 C C . GLN A 1 330 ? 34.380 362.189 21.563 1.00 68.25 329 GLN A C 1
ATOM 1930 O O . GLN A 1 330 ? 34.622 361.210 20.818 1.00 68.75 329 GLN A O 1
ATOM 1936 N N . LEU A 1 331 ? 34.191 363.429 21.102 1.00 66.01 330 LEU A N 1
ATOM 1937 C CA . LEU A 1 331 ? 34.374 363.728 19.690 1.00 65.22 330 LEU A CA 1
ATOM 1938 C C . LEU A 1 331 ? 35.776 363.369 19.245 1.00 64.53 330 LEU A C 1
ATOM 1939 O O . LEU A 1 331 ? 35.950 362.708 18.219 1.00 62.95 330 LEU A O 1
ATOM 1944 N N . GLU A 1 332 ? 36.779 363.785 20.010 1.00 65.97 331 GLU A N 1
ATOM 1945 C CA . GLU A 1 332 ? 38.156 363.447 19.635 1.00 70.11 331 GLU A CA 1
ATOM 1946 C C . GLU A 1 332 ? 38.376 361.957 19.644 1.00 70.35 331 GLU A C 1
ATOM 1947 O O . GLU A 1 332 ? 39.046 361.449 18.755 1.00 68.11 331 GLU A O 1
ATOM 1953 N N . GLU A 1 333 ? 37.759 361.290 20.626 1.00 73.38 332 GLU A N 1
ATOM 1954 C CA . GLU A 1 333 ? 37.721 359.825 20.717 1.00 79.31 332 GLU A CA 1
ATOM 1955 C C . GLU A 1 333 ? 37.232 359.205 19.421 1.00 77.00 332 GLU A C 1
ATOM 1956 O O . GLU A 1 333 ? 37.997 358.533 18.731 1.00 76.95 332 GLU A O 1
ATOM 1962 N N . TRP A 1 334 ? 35.976 359.475 19.073 1.00 74.52 333 TRP A N 1
ATOM 1963 C CA . TRP A 1 334 ? 35.371 358.961 17.829 1.00 73.82 333 TRP A CA 1
ATOM 1964 C C . TRP A 1 334 ? 36.171 359.219 16.561 1.00 75.57 333 TRP A C 1
ATOM 1965 O O . TRP A 1 334 ? 36.148 358.384 15.661 1.00 77.32 333 TRP A O 1
ATOM 1976 N N . LEU A 1 335 ? 36.876 360.359 16.508 1.00 75.30 334 LEU A N 1
ATOM 1977 C CA . LEU A 1 335 ? 37.721 360.728 15.358 1.00 76.30 334 LEU A CA 1
ATOM 1978 C C . LEU A 1 335 ? 39.062 359.999 15.301 1.00 78.87 334 LEU A C 1
ATOM 1979 O O . LEU A 1 335 ? 39.583 359.745 14.223 1.00 80.67 334 LEU A O 1
ATOM 1984 N N . SER A 1 336 ? 39.636 359.731 16.464 1.00 80.27 335 SER A N 1
ATOM 1985 C CA . SER A 1 336 ? 40.789 358.859 16.577 1.00 83.40 335 SER A CA 1
ATOM 1986 C C . SER A 1 336 ? 40.443 357.398 16.252 1.00 87.48 335 SER A C 1
ATOM 1987 O O . SER A 1 336 ? 41.244 356.735 15.585 1.00 93.19 335 SER A O 1
ATOM 1990 N N . LEU A 1 337 ? 39.294 356.887 16.720 1.00 87.90 336 LEU A N 1
ATOM 1991 C CA . LEU A 1 337 ? 38.890 355.473 16.446 1.00 89.46 336 LEU A CA 1
ATOM 1992 C C . LEU A 1 337 ? 38.623 355.234 14.974 1.00 92.14 336 LEU A C 1
ATOM 1993 O O . LEU A 1 337 ? 38.789 354.110 14.500 1.00 95.56 336 LEU A O 1
ATOM 1998 N N . LEU A 1 338 ? 38.226 356.291 14.258 1.00 93.97 337 LEU A N 1
ATOM 1999 C CA . LEU A 1 338 ? 38.122 356.271 12.790 1.00 94.74 337 LEU A CA 1
ATOM 2000 C C . LEU A 1 338 ? 39.490 356.215 12.109 1.00 99.44 337 LEU A C 1
ATOM 2001 O O . LEU A 1 338 ? 40.293 357.149 12.244 1.00 99.73 337 LEU A O 1
ATOM 2006 N N . GLY A 1 339 ? 39.733 355.138 11.359 1.00 105.88 338 GLY A N 1
ATOM 2007 C CA . GLY A 1 339 ? 40.902 355.035 10.489 1.00 111.31 338 GLY A CA 1
ATOM 2008 C C . GLY A 1 339 ? 40.582 355.630 9.132 1.00 115.96 338 GLY A C 1
ATOM 2009 O O . GLY A 1 339 ? 39.574 356.336 8.979 1.00 103.54 338 GLY A O 1
ATOM 2010 N N . PRO A 1 340 ? 41.469 355.387 8.139 1.00 128.57 339 PRO A N 1
ATOM 2011 C CA . PRO A 1 340 ? 41.062 355.610 6.747 1.00 128.38 339 PRO A CA 1
ATOM 2012 C C . PRO A 1 340 ? 39.996 354.577 6.394 1.00 129.48 339 PRO A C 1
ATOM 2013 O O . PRO A 1 340 ? 38.969 354.933 5.795 1.00 128.79 339 PRO A O 1
ATOM 2017 N N . SER A 1 341 ? 40.238 353.329 6.816 1.00 129.22 340 SER A N 1
ATOM 2018 C CA . SER A 1 341 ? 39.289 352.225 6.690 1.00 128.63 340 SER A CA 1
ATOM 2019 C C . SER A 1 341 ? 38.738 352.118 5.257 1.00 128.67 340 SER A C 1
ATOM 2020 O O . SER A 1 341 ? 37.571 351.738 5.048 1.00 127.25 340 SER A O 1
ATOM 2023 N N . ASN A 1 342 ? 39.600 352.428 4.276 1.00 125.67 341 ASN A N 1
ATOM 2024 C CA . ASN A 1 342 ? 39.185 352.590 2.879 1.00 116.61 341 ASN A CA 1
ATOM 2025 C C . ASN A 1 342 ? 39.362 351.303 2.093 1.00 111.73 341 ASN A C 1
ATOM 2026 O O . ASN A 1 342 ? 40.194 351.181 1.184 1.00 105.39 341 ASN A O 1
ATOM 2031 N N . HIS A 1 343 ? 38.582 350.329 2.562 1.00 107.41 342 HIS A N 1
ATOM 2032 C CA . HIS A 1 343 ? 37.927 349.346 1.738 1.00 105.29 342 HIS A CA 1
ATOM 2033 C C . HIS A 1 343 ? 36.493 349.855 1.616 1.00 96.35 342 HIS A C 1
ATOM 2034 O O . HIS A 1 343 ? 35.985 350.529 2.503 1.00 94.25 342 HIS A O 1
ATOM 2041 N N . TYR A 1 344 ? 35.840 349.498 0.519 1.00 92.80 343 TYR A N 1
ATOM 2042 C CA . TYR A 1 344 ? 34.456 349.864 0.266 1.00 89.12 343 TYR A CA 1
ATOM 2043 C C . TYR A 1 344 ? 33.491 349.387 1.373 1.00 87.22 343 TYR A C 1
ATOM 2044 O O . TYR A 1 344 ? 33.638 348.294 1.930 1.00 86.47 343 TYR A O 1
ATOM 2053 N N . VAL A 1 345 ? 32.486 350.210 1.643 1.00 84.35 344 VAL A N 1
ATOM 2054 C CA . VAL A 1 345 ? 31.466 349.944 2.655 1.00 85.06 344 VAL A CA 1
ATOM 2055 C C . VAL A 1 345 ? 30.073 349.976 2.026 1.00 84.65 344 VAL A C 1
ATOM 2056 O O . VAL A 1 345 ? 29.838 350.722 1.051 1.00 85.35 344 VAL A O 1
ATOM 2060 N N . GLN A 1 346 ? 29.158 349.195 2.595 1.00 83.16 345 GLN A N 1
ATOM 2061 C CA . GLN A 1 346 ? 27.763 349.171 2.170 1.00 82.27 345 GLN A CA 1
ATOM 2062 C C . GLN A 1 346 ? 26.934 350.089 3.045 1.00 77.79 345 GLN A C 1
ATOM 2063 O O . GLN A 1 346 ? 26.641 349.759 4.188 1.00 76.72 345 GLN A O 1
ATOM 2069 N N . LEU A 1 347 ? 26.553 351.249 2.516 1.00 75.06 346 LEU A N 1
ATOM 2070 C CA . LEU A 1 347 ? 25.862 352.243 3.335 1.00 72.49 346 LEU A CA 1
ATOM 2071 C C . LEU A 1 347 ? 24.419 352.342 2.942 1.00 72.32 346 LEU A C 1
ATOM 2072 O O . LEU A 1 347 ? 24.104 352.334 1.757 1.00 78.16 346 LEU A O 1
ATOM 2077 N N . SER A 1 348 ? 23.561 352.449 3.948 1.00 71.49 347 SER A N 1
ATOM 2078 C CA . SER A 1 348 ? 22.118 352.689 3.793 1.00 71.12 347 SER A CA 1
ATOM 2079 C C . SER A 1 348 ? 21.758 353.901 4.690 1.00 70.37 347 SER A C 1
ATOM 2080 O O . SER A 1 348 ? 22.017 353.865 5.900 1.00 72.08 347 SER A O 1
ATOM 2083 N N . LEU A 1 349 ? 21.222 354.976 4.102 1.00 67.65 348 LEU A N 1
ATOM 2084 C CA . LEU A 1 349 ? 20.953 356.235 4.804 1.00 64.87 348 LEU A CA 1
ATOM 2085 C C . LEU A 1 349 ? 19.649 356.892 4.367 1.00 64.68 348 LEU A C 1
ATOM 2086 O O . LEU A 1 349 ? 19.504 357.181 3.171 1.00 63.62 348 LEU A O 1
ATOM 2091 N N . PRO A 1 350 ? 18.747 357.229 5.333 1.00 63.12 349 PRO A N 1
ATOM 2092 C CA . PRO A 1 350 ? 17.507 357.949 5.013 1.00 61.12 349 PRO A CA 1
ATOM 2093 C C . PRO A 1 350 ? 17.710 359.285 4.293 1.00 59.54 349 PRO A C 1
ATOM 2094 O O . PRO A 1 350 ? 18.725 359.936 4.484 1.00 57.12 349 PRO A O 1
ATOM 2098 N N . LYS A 1 351 ? 16.732 359.635 3.455 1.00 62.73 350 LYS A N 1
ATOM 2099 C CA . LYS A 1 351 ? 16.596 360.917 2.745 1.00 61.73 350 LYS A CA 1
ATOM 2100 C C . LYS A 1 351 ? 15.386 361.587 3.421 1.00 62.26 350 LYS A C 1
ATOM 2101 O O . LYS A 1 351 ? 14.307 360.983 3.547 1.00 64.16 350 LYS A O 1
ATOM 2107 N N . PHE A 1 352 ? 15.574 362.808 3.897 1.00 59.44 351 PHE A N 1
ATOM 2108 C CA . PHE A 1 352 ? 14.591 363.438 4.756 1.00 58.48 351 PHE A CA 1
ATOM 2109 C C . PHE A 1 352 ? 14.863 364.903 4.903 1.00 57.48 351 PHE A C 1
ATOM 2110 O O . PHE A 1 352 ? 15.981 365.348 4.659 1.00 54.54 351 PHE A O 1
ATOM 2118 N N . LYS A 1 353 ? 13.814 365.643 5.263 1.00 60.15 352 LYS A N 1
ATOM 2119 C CA . LYS A 1 353 ? 13.914 367.049 5.682 1.00 59.35 352 LYS A CA 1
ATOM 2120 C C . LYS A 1 353 ? 13.193 367.141 7.025 1.00 56.45 352 LYS A C 1
ATOM 2121 O O . LYS A 1 353 ? 11.994 366.872 7.102 1.00 56.16 352 LYS A O 1
ATOM 2127 N N . ILE A 1 354 ? 13.935 367.465 8.074 1.00 52.68 353 ILE A N 1
ATOM 2128 C CA . ILE A 1 354 ? 13.355 367.719 9.390 1.00 52.22 353 ILE A CA 1
ATOM 2129 C C . ILE A 1 354 ? 13.665 369.129 9.879 1.00 49.69 353 ILE A C 1
ATOM 2130 O O . ILE A 1 354 ? 14.711 369.666 9.542 1.00 52.55 353 ILE A O 1
ATOM 2135 N N . SER A 1 355 ? 12.762 369.737 10.639 1.00 48.08 354 SER A N 1
ATOM 2136 C CA . SER A 1 355 ? 13.026 371.051 11.251 1.00 46.60 354 SER A CA 1
ATOM 2137 C C . SER A 1 355 ? 12.573 371.081 12.669 1.00 46.91 354 SER A C 1
ATOM 2138 O O . SER A 1 355 ? 11.607 370.445 13.000 1.00 54.96 354 SER A O 1
ATOM 2141 N N . VAL A 1 356 ? 13.289 371.811 13.519 1.00 48.46 355 VAL A N 1
ATOM 2142 C CA . VAL A 1 356 ? 13.115 371.786 14.988 1.00 46.16 355 VAL A CA 1
ATOM 2143 C C . VAL A 1 356 ? 13.096 373.224 15.480 1.00 46.46 355 VAL A C 1
ATOM 2144 O O . VAL A 1 356 ? 13.800 374.054 14.931 1.00 49.68 355 VAL A O 1
ATOM 2148 N N . SER A 1 357 ? 12.314 373.534 16.504 1.00 47.86 356 SER A N 1
ATOM 2149 C CA . SER A 1 357 ? 12.332 374.882 17.110 1.00 46.69 356 SER A CA 1
ATOM 2150 C C . SER A 1 357 ? 12.600 374.768 18.573 1.00 47.34 356 SER A C 1
ATOM 2151 O O . SER A 1 357 ? 12.182 373.828 19.208 1.00 47.06 356 SER A O 1
ATOM 2154 N N . TYR A 1 358 ? 13.226 375.783 19.140 1.00 49.77 357 TYR A N 1
ATOM 2155 C CA . TYR A 1 358 ? 13.427 375.832 20.565 1.00 48.69 357 TYR A CA 1
ATOM 2156 C C . TYR A 1 358 ? 13.172 377.214 21.106 1.00 51.92 357 TYR A C 1
ATOM 2157 O O . TYR A 1 358 ? 13.240 378.213 20.391 1.00 54.98 357 TYR A O 1
ATOM 2166 N N . ASP A 1 359 ? 12.785 377.242 22.381 1.00 54.29 358 ASP A N 1
ATOM 2167 C CA . ASP A 1 359 ? 12.864 378.423 23.232 1.00 54.28 358 ASP A CA 1
ATOM 2168 C C . ASP A 1 359 ? 13.968 378.012 24.228 1.00 51.81 358 ASP A C 1
ATOM 2169 O O . ASP A 1 359 ? 13.867 376.986 24.870 1.00 54.31 358 ASP A O 1
ATOM 2174 N N . LEU A 1 360 ? 15.048 378.763 24.294 1.00 49.83 359 LEU A N 1
ATOM 2175 C CA . LEU A 1 360 ? 16.238 378.268 24.963 1.00 51.91 359 LEU A CA 1
ATOM 2176 C C . LEU A 1 360 ? 16.388 378.791 26.391 1.00 54.08 359 LEU A C 1
ATOM 2177 O O . LEU A 1 360 ? 17.385 378.489 27.058 1.00 51.97 359 LEU A O 1
ATOM 2182 N N . LYS A 1 361 ? 15.407 379.571 26.856 1.00 56.44 360 LYS A N 1
ATOM 2183 C CA . LYS A 1 361 ? 15.531 380.309 28.107 1.00 58.76 360 LYS A CA 1
ATOM 2184 C C . LYS A 1 361 ? 15.879 379.388 29.286 1.00 58.62 360 LYS A C 1
ATOM 2185 O O . LYS A 1 361 ? 16.818 379.627 30.022 1.00 61.71 360 LYS A O 1
ATOM 2191 N N . ALA A 1 362 ? 15.148 378.306 29.413 1.00 60.22 361 ALA A N 1
ATOM 2192 C CA . ALA A 1 362 ? 15.368 377.362 30.476 1.00 59.41 361 ALA A CA 1
ATOM 2193 C C . ALA A 1 362 ? 16.643 376.569 30.294 1.00 58.96 361 ALA A C 1
ATOM 2194 O O . ALA A 1 362 ? 17.229 376.162 31.286 1.00 57.54 361 ALA A O 1
ATOM 2196 N N . TYR A 1 363 ? 17.032 376.261 29.062 1.00 57.34 362 TYR A N 1
ATOM 2197 C CA . TYR A 1 363 ? 18.233 375.448 28.902 1.00 60.33 362 TYR A CA 1
ATOM 2198 C C . TYR A 1 363 ? 19.468 376.282 29.280 1.00 57.79 362 TYR A C 1
ATOM 2199 O O . TYR A 1 363 ? 20.354 375.826 30.024 1.00 58.24 362 TYR A O 1
ATOM 2208 N N . LEU A 1 364 ? 19.510 377.515 28.789 1.00 53.14 363 LEU A N 1
ATOM 2209 C CA . LEU A 1 364 ? 20.642 378.390 29.039 1.00 51.14 363 LEU A CA 1
ATOM 2210 C C . LEU A 1 364 ? 20.641 378.785 30.520 1.00 52.06 363 LEU A C 1
ATOM 2211 O O . LEU A 1 364 ? 21.712 378.918 31.130 1.00 53.47 363 LEU A O 1
ATOM 2216 N N . SER A 1 365 ? 19.452 378.969 31.097 1.00 46.89 364 SER A N 1
ATOM 2217 C CA . SER A 1 365 ? 19.352 379.161 32.526 1.00 47.15 364 SER A CA 1
ATOM 2218 C C . SER A 1 365 ? 20.022 378.028 33.310 1.00 46.65 364 SER A C 1
ATOM 2219 O O . SER A 1 365 ? 20.840 378.286 34.187 1.00 45.55 364 SER A O 1
ATOM 2222 N N . ALA A 1 366 ? 19.711 376.779 32.994 1.00 46.90 365 ALA A N 1
ATOM 2223 C CA . ALA A 1 366 ? 20.391 375.660 33.669 1.00 48.70 365 ALA A CA 1
ATOM 2224 C C . ALA A 1 366 ? 21.912 375.684 33.465 1.00 51.73 365 ALA A C 1
ATOM 2225 O O . ALA A 1 366 ? 22.683 375.357 34.381 1.00 52.69 365 ALA A O 1
ATOM 2227 N N . MET A 1 367 ? 22.355 376.085 32.277 1.00 53.21 366 MET A N 1
ATOM 2228 C CA . MET A 1 367 ? 23.790 376.132 31.990 1.00 53.72 366 MET A CA 1
ATOM 2229 C C . MET A 1 367 ? 24.519 377.281 32.673 1.00 52.31 366 MET A C 1
ATOM 2230 O O . MET A 1 367 ? 25.733 377.390 32.556 1.00 55.86 366 MET A O 1
ATOM 2235 N N . GLY A 1 368 ? 23.787 378.137 33.372 1.00 50.58 367 GLY A N 1
ATOM 2236 C CA . GLY A 1 368 ? 24.383 379.174 34.225 1.00 52.16 367 GLY A CA 1
ATOM 2237 C C . GLY A 1 368 ? 24.169 380.641 33.844 1.00 51.86 367 GLY A C 1
ATOM 2238 O O . GLY A 1 368 ? 24.702 381.499 34.537 1.00 50.64 367 GLY A O 1
ATOM 2239 N N . MET A 1 369 ? 23.361 380.902 32.799 1.00 49.96 368 MET A N 1
ATOM 2240 C CA . MET A 1 369 ? 23.201 382.213 32.194 1.00 52.64 368 MET A CA 1
ATOM 2241 C C . MET A 1 369 ? 21.826 382.754 32.497 1.00 56.10 368 MET A C 1
ATOM 2242 O O . MET A 1 369 ? 21.238 383.540 31.728 1.00 56.47 368 MET A O 1
ATOM 2247 N N . SER A 1 370 ? 21.345 382.389 33.664 1.00 59.30 369 SER A N 1
ATOM 2248 C CA . SER A 1 370 ? 20.041 382.800 34.116 1.00 62.75 369 SER A CA 1
ATOM 2249 C C . SER A 1 370 ? 19.906 384.322 34.328 1.00 56.96 369 SER A C 1
ATOM 2250 O O . SER A 1 370 ? 18.802 384.872 34.261 1.00 52.45 369 SER A O 1
ATOM 2253 N N . SER A 1 371 ? 21.025 384.976 34.601 1.00 55.81 370 SER A N 1
ATOM 2254 C CA . SER A 1 371 ? 21.020 386.384 35.004 1.00 61.13 370 SER A CA 1
ATOM 2255 C C . SER A 1 371 ? 20.432 387.319 33.965 1.00 55.87 370 SER A C 1
ATOM 2256 O O . SER A 1 371 ? 19.547 388.055 34.263 1.00 52.25 370 SER A O 1
ATOM 2259 N N . MET A 1 372 ? 20.927 387.234 32.737 1.00 56.30 371 MET A N 1
ATOM 2260 C CA . MET A 1 372 ? 20.500 388.103 31.618 1.00 54.04 371 MET A CA 1
ATOM 2261 C C . MET A 1 372 ? 18.989 388.157 31.305 1.00 54.39 371 MET A C 1
ATOM 2262 O O . MET A 1 372 ? 18.587 389.065 30.581 1.00 53.03 371 MET A O 1
ATOM 2267 N N . PHE A 1 373 ? 18.192 387.182 31.799 1.00 52.99 372 PHE A N 1
ATOM 2268 C CA . PHE A 1 373 ? 16.729 387.209 31.695 1.00 52.75 372 PHE A CA 1
ATOM 2269 C C . PHE A 1 373 ? 15.997 387.893 32.863 1.00 57.77 372 PHE A C 1
ATOM 2270 O O . PHE A 1 373 ? 14.795 388.135 32.737 1.00 57.81 372 PHE A O 1
ATOM 2278 N N . SER A 1 374 ? 16.651 388.058 34.030 1.00 61.16 373 SER A N 1
ATOM 2279 C CA . SER A 1 374 ? 16.108 388.828 35.147 1.00 64.03 373 SER A CA 1
ATOM 2280 C C . SER A 1 374 ? 15.785 390.251 34.799 1.00 73.04 373 SER A C 1
ATOM 2281 O O . SER A 1 374 ? 16.397 390.862 33.910 1.00 74.51 373 SER A O 1
ATOM 2284 N N . TYR A 1 375 ? 14.925 390.825 35.623 1.00 86.36 374 TYR A N 1
ATOM 2285 C CA . TYR A 1 375 ? 14.657 392.261 35.591 1.00 97.33 374 TYR A CA 1
ATOM 2286 C C . TYR A 1 375 ? 15.858 392.975 36.290 1.00 87.53 374 TYR A C 1
ATOM 2287 O O . TYR A 1 375 ? 16.172 394.118 35.982 1.00 88.98 374 TYR A O 1
ATOM 2296 N N . GLY A 1 376 ? 16.599 392.247 37.121 1.00 78.85 375 GLY A N 1
ATOM 2297 C CA . GLY A 1 376 ? 17.937 392.653 37.535 1.00 76.14 375 GLY A CA 1
ATOM 2298 C C . GLY A 1 376 ? 19.106 392.185 36.686 1.00 72.16 375 GLY A C 1
ATOM 2299 O O . GLY A 1 376 ? 20.205 391.994 37.204 1.00 68.73 375 GLY A O 1
ATOM 2300 N N . ALA A 1 377 ? 18.903 392.016 35.386 1.00 70.03 376 ALA A N 1
ATOM 2301 C CA . ALA A 1 377 ? 20.030 391.875 34.437 1.00 67.31 376 ALA A CA 1
ATOM 2302 C C . ALA A 1 377 ? 20.764 393.203 34.159 1.00 63.48 376 ALA A C 1
ATOM 2303 O O . ALA A 1 377 ? 20.139 394.259 34.061 1.00 60.81 376 ALA A O 1
ATOM 2305 N N . ASP A 1 378 ? 22.084 393.104 33.987 1.00 59.04 377 ASP A N 1
ATOM 2306 C CA . ASP A 1 378 ? 22.916 394.217 33.619 1.00 60.41 377 ASP A CA 1
ATOM 2307 C C . ASP A 1 378 ? 23.420 394.172 32.143 1.00 57.62 377 ASP A C 1
ATOM 2308 O O . ASP A 1 378 ? 24.440 393.528 31.819 1.00 52.15 377 ASP A O 1
ATOM 2313 N N . LEU A 1 379 ? 22.735 394.941 31.287 1.00 55.62 378 LEU A N 1
ATOM 2314 C CA . LEU A 1 379 ? 23.187 395.194 29.917 1.00 54.39 378 LEU A CA 1
ATOM 2315 C C . LEU A 1 379 ? 23.533 396.655 29.720 1.00 53.99 378 LEU A C 1
ATOM 2316 O O . LEU A 1 379 ? 23.115 397.305 28.757 1.00 52.34 378 LEU A O 1
ATOM 2321 N N . SER A 1 380 ? 24.360 397.151 30.626 1.00 53.82 379 SER A N 1
ATOM 2322 C CA . SER A 1 380 ? 24.620 398.564 30.710 1.00 55.87 379 SER A CA 1
ATOM 2323 C C . SER A 1 380 ? 25.711 399.041 29.763 1.00 56.14 379 SER A C 1
ATOM 2324 O O . SER A 1 380 ? 25.909 400.269 29.675 1.00 56.78 379 SER A O 1
ATOM 2327 N N . ARG A 1 381 ? 26.451 398.115 29.125 1.00 54.82 380 ARG A N 1
ATOM 2328 C CA . ARG A 1 381 ? 27.409 398.470 28.071 1.00 58.44 380 ARG A CA 1
ATOM 2329 C C . ARG A 1 381 ? 26.696 398.788 26.774 1.00 55.72 380 ARG A C 1
ATOM 2330 O O . ARG A 1 381 ? 27.305 399.384 25.892 1.00 57.28 380 ARG A O 1
ATOM 2338 N N . ILE A 1 382 ? 25.427 398.392 26.645 1.00 51.86 381 ILE A N 1
ATOM 2339 C CA . ILE A 1 382 ? 24.626 398.711 25.454 1.00 50.84 381 ILE A CA 1
ATOM 2340 C C . ILE A 1 382 ? 24.172 400.155 25.463 1.00 50.85 381 ILE A C 1
ATOM 2341 O O . ILE A 1 382 ? 24.370 400.885 24.504 1.00 48.70 381 ILE A O 1
ATOM 2346 N N . THR A 1 383 ? 23.502 400.534 26.538 1.00 52.20 382 THR A N 1
ATOM 2347 C CA . THR A 1 383 ? 23.010 401.914 26.714 1.00 53.37 382 THR A CA 1
ATOM 2348 C C . THR A 1 383 ? 22.760 402.212 28.165 1.00 53.45 382 THR A C 1
ATOM 2349 O O . THR A 1 383 ? 22.465 401.317 28.918 1.00 56.54 382 THR A O 1
ATOM 2353 N N . GLY A 1 384 ? 22.918 403.450 28.577 1.00 55.71 383 GLY A N 1
ATOM 2354 C CA . GLY A 1 384 ? 22.514 403.852 29.899 1.00 57.06 383 GLY A CA 1
ATOM 2355 C C . GLY A 1 384 ? 21.118 404.421 29.899 1.00 60.64 383 GLY A C 1
ATOM 2356 O O . GLY A 1 384 ? 20.563 404.596 30.954 1.00 63.48 383 GLY A O 1
ATOM 2357 N N . MET A 1 385 ? 20.556 404.741 28.730 1.00 66.01 384 MET A N 1
ATOM 2358 C CA . MET A 1 385 ? 19.228 405.402 28.609 1.00 69.89 384 MET A CA 1
ATOM 2359 C C . MET A 1 385 ? 18.104 404.539 29.176 1.00 68.21 384 MET A C 1
ATOM 2360 O O . MET A 1 385 ? 17.057 405.078 29.496 1.00 71.90 384 MET A O 1
ATOM 2365 N N . GLN A 1 386 ? 18.311 403.217 29.224 1.00 64.27 385 GLN A N 1
ATOM 2366 C CA . GLN A 1 386 ? 17.337 402.244 29.690 1.00 61.41 385 GLN A CA 1
ATOM 2367 C C . GLN A 1 386 ? 18.005 401.032 30.354 1.00 59.99 385 GLN A C 1
ATOM 2368 O O . GLN A 1 386 ? 19.147 400.694 30.035 1.00 58.04 385 GLN A O 1
ATOM 2374 N N . LYS A 1 387 ? 17.266 400.376 31.249 1.00 61.64 386 LYS A N 1
ATOM 2375 C CA . LYS A 1 387 ? 17.690 399.128 31.882 1.00 65.12 386 LYS A CA 1
ATOM 2376 C C . LYS A 1 387 ? 17.129 397.961 31.078 1.00 62.02 386 LYS A C 1
ATOM 2377 O O . LYS A 1 387 ? 15.884 397.741 31.058 1.00 62.57 386 LYS A O 1
ATOM 2383 N N . LEU A 1 388 ? 18.048 397.230 30.413 1.00 56.09 387 LEU A N 1
ATOM 2384 C CA . LEU A 1 388 ? 17.674 396.216 29.432 1.00 50.04 387 LEU A CA 1
ATOM 2385 C C . LEU A 1 388 ? 17.934 394.806 29.969 1.00 50.52 387 LEU A C 1
ATOM 2386 O O . LEU A 1 388 ? 18.861 394.589 30.772 1.00 49.84 387 LEU A O 1
ATOM 2391 N N . HIS A 1 389 ? 17.071 393.876 29.545 1.00 49.29 388 HIS A N 1
ATOM 2392 C CA . HIS A 1 389 ? 17.239 392.474 29.829 1.00 49.39 388 HIS A CA 1
ATOM 2393 C C . HIS A 1 389 ? 16.870 391.703 28.580 1.00 48.86 388 HIS A C 1
ATOM 2394 O O . HIS A 1 389 ? 16.152 392.224 27.712 1.00 46.16 388 HIS A O 1
ATOM 2401 N N . VAL A 1 390 ? 17.294 390.434 28.530 1.00 47.75 389 VAL A N 1
ATOM 2402 C CA . VAL A 1 390 ? 16.864 389.513 27.480 1.00 47.97 389 VAL A CA 1
ATOM 2403 C C . VAL A 1 390 ? 15.445 389.027 27.788 1.00 49.73 389 VAL A C 1
ATOM 2404 O O . VAL A 1 390 ? 15.220 388.301 28.738 1.00 48.88 389 VAL A O 1
ATOM 2408 N N . ASP A 1 391 ? 14.504 389.366 26.918 1.00 53.57 390 ASP A N 1
ATOM 2409 C CA . ASP A 1 391 ? 13.136 388.865 27.005 1.00 52.87 390 ASP A CA 1
ATOM 2410 C C . ASP A 1 391 ? 13.022 387.445 26.563 1.00 53.36 390 ASP A C 1
ATOM 2411 O O . ASP A 1 391 ? 12.409 386.679 27.218 1.00 61.28 390 ASP A O 1
ATOM 2416 N N . LYS A 1 392 ? 13.640 387.109 25.442 1.00 56.51 391 LYS A N 1
ATOM 2417 C CA . LYS A 1 392 ? 13.365 385.918 24.691 1.00 54.87 391 LYS A CA 1
ATOM 2418 C C . LYS A 1 392 ? 14.547 385.531 23.776 1.00 53.24 391 LYS A C 1
ATOM 2419 O O . LYS A 1 392 ? 15.150 386.406 23.104 1.00 53.66 391 LYS A O 1
ATOM 2425 N N . ILE A 1 393 ? 14.808 384.225 23.702 1.00 48.44 392 ILE A N 1
ATOM 2426 C CA . ILE A 1 393 ? 15.762 383.639 22.750 1.00 48.04 392 ILE A CA 1
ATOM 2427 C C . ILE A 1 393 ? 15.239 382.386 22.057 1.00 43.63 392 ILE A C 1
ATOM 2428 O O . ILE A 1 393 ? 15.018 381.377 22.691 1.00 42.03 392 ILE A O 1
ATOM 2433 N N . THR A 1 394 ? 15.029 382.464 20.761 1.00 43.88 393 THR A N 1
ATOM 2434 C CA . THR A 1 394 ? 14.556 381.316 20.018 1.00 44.86 393 THR A CA 1
ATOM 2435 C C . THR A 1 394 ? 15.725 380.774 19.228 1.00 45.64 393 THR A C 1
ATOM 2436 O O . THR A 1 394 ? 16.719 381.454 19.056 1.00 45.32 393 THR A O 1
ATOM 2440 N N . HIS A 1 395 ? 15.628 379.511 18.844 1.00 46.32 394 HIS A N 1
ATOM 2441 C CA . HIS A 1 395 ? 16.573 378.886 17.954 1.00 45.22 394 HIS A CA 1
ATOM 2442 C C . HIS A 1 395 ? 15.776 377.979 17.081 1.00 44.83 394 HIS A C 1
ATOM 2443 O O . HIS A 1 395 ? 14.972 377.257 17.549 1.00 45.49 394 HIS A O 1
ATOM 2450 N N . LYS A 1 396 ? 15.979 378.068 15.790 1.00 50.60 395 LYS A N 1
ATOM 2451 C CA . LYS A 1 396 ? 15.206 377.326 14.786 1.00 53.11 395 LYS A CA 1
ATOM 2452 C C . LYS A 1 396 ? 16.233 376.757 13.785 1.00 51.17 395 LYS A C 1
ATOM 2453 O O . LYS A 1 396 ? 17.200 377.451 13.402 1.00 55.61 395 LYS A O 1
ATOM 2459 N N . SER A 1 397 ? 16.095 375.492 13.402 1.00 48.34 396 SER A N 1
ATOM 2460 C CA . SER A 1 397 ? 17.057 374.867 12.461 1.00 48.38 396 SER A CA 1
ATOM 2461 C C . SER A 1 397 ? 16.443 373.842 11.537 1.00 46.48 396 SER A C 1
ATOM 2462 O O . SER A 1 397 ? 15.446 373.265 11.878 1.00 48.44 396 SER A O 1
ATOM 2465 N N . VAL A 1 398 ? 17.034 373.628 10.370 1.00 44.22 397 VAL A N 1
ATOM 2466 C CA . VAL A 1 398 ? 16.536 372.661 9.403 1.00 45.31 397 VAL A CA 1
ATOM 2467 C C . VAL A 1 398 ? 17.660 371.790 8.819 1.00 46.60 397 VAL A C 1
ATOM 2468 O O . VAL A 1 398 ? 18.739 372.290 8.560 1.00 45.89 397 VAL A O 1
ATOM 2472 N N . LEU A 1 399 ? 17.392 370.491 8.630 1.00 46.71 398 LEU A N 1
ATOM 2473 C CA . LEU A 1 399 ? 18.363 369.547 8.090 1.00 46.98 398 LEU A CA 1
ATOM 2474 C C . LEU A 1 399 ? 17.722 368.829 6.924 1.00 46.29 398 LEU A C 1
ATOM 2475 O O . LEU A 1 399 ? 16.666 368.283 7.075 1.00 45.95 398 LEU A O 1
ATOM 2480 N N . HIS A 1 400 ? 18.364 368.873 5.770 1.00 46.10 399 HIS A N 1
ATOM 2481 C CA . HIS A 1 400 ? 17.872 368.252 4.574 1.00 49.85 399 HIS A CA 1
ATOM 2482 C C . HIS A 1 400 ? 19.014 367.395 4.062 1.00 47.42 399 HIS A C 1
ATOM 2483 O O . HIS A 1 400 ? 20.054 367.890 3.742 1.00 47.34 399 HIS A O 1
ATOM 2490 N N . VAL A 1 401 ? 18.832 366.096 4.076 1.00 47.29 400 VAL A N 1
ATOM 2491 C CA . VAL A 1 401 ? 19.765 365.173 3.476 1.00 49.28 400 VAL A CA 1
ATOM 2492 C C . VAL A 1 401 ? 19.135 364.573 2.193 1.00 49.94 400 VAL A C 1
ATOM 2493 O O . VAL A 1 401 ? 17.956 364.165 2.189 1.00 50.84 400 VAL A O 1
ATOM 2497 N N . ASN A 1 402 ? 19.921 364.526 1.120 1.00 48.57 401 ASN A N 1
ATOM 2498 C CA . ASN A 1 402 ? 19.495 363.907 -0.097 1.00 50.89 401 ASN A CA 1
ATOM 2499 C C . ASN A 1 402 ? 20.681 363.309 -0.841 1.00 53.09 401 ASN A C 1
ATOM 2500 O O . ASN A 1 402 ? 21.772 363.289 -0.310 1.00 55.20 401 ASN A O 1
ATOM 2505 N N . GLU A 1 403 ? 20.4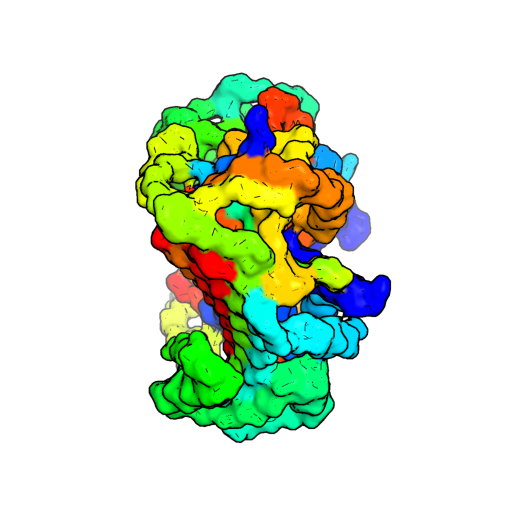58 362.812 -2.057 1.00 55.12 402 GLU A N 1
ATOM 2506 C CA . GLU A 1 403 ? 21.499 362.175 -2.852 1.00 55.47 402 GLU A CA 1
ATOM 2507 C C . GLU A 1 403 ? 22.695 363.077 -3.143 1.00 55.43 402 GLU A C 1
ATOM 2508 O O . GLU A 1 403 ? 23.788 362.563 -3.251 1.00 55.47 402 GLU A O 1
ATOM 2514 N N . GLU A 1 404 ? 22.491 364.395 -3.320 1.00 56.71 403 GLU A N 1
ATOM 2515 C CA . GLU A 1 404 ? 23.609 365.330 -3.599 1.00 57.62 403 GLU A CA 1
ATOM 2516 C C . GLU A 1 404 ? 24.412 365.637 -2.347 1.00 54.53 403 GLU A C 1
ATOM 2517 O O . GLU A 1 404 ? 25.610 365.957 -2.423 1.00 54.27 403 GLU A O 1
ATOM 2523 N N . GLY A 1 405 ? 23.747 365.643 -1.205 1.00 50.52 404 GLY A N 1
ATOM 2524 C CA . GLY A 1 405 ? 24.365 366.263 -0.081 1.00 49.75 404 GLY A CA 1
ATOM 2525 C C . GLY A 1 405 ? 23.415 366.698 0.996 1.00 48.75 404 GLY A C 1
ATOM 2526 O O . GLY A 1 405 ? 22.375 366.086 1.191 1.00 51.47 404 GLY A O 1
ATOM 2527 N N . THR A 1 406 ? 23.845 367.698 1.750 1.00 45.31 405 THR A N 1
ATOM 2528 C CA . THR A 1 406 ? 23.143 368.127 2.900 1.00 45.26 405 THR A CA 1
ATOM 2529 C C . THR A 1 406 ? 22.971 369.641 2.822 1.00 46.70 405 THR A C 1
ATOM 2530 O O . THR A 1 406 ? 23.916 370.335 2.448 1.00 45.37 405 THR A O 1
ATOM 2534 N N . GLU A 1 407 ? 21.769 370.127 3.155 1.00 47.73 406 GLU A N 1
ATOM 2535 C CA . GLU A 1 407 ? 21.488 371.535 3.267 1.00 50.10 406 GLU A CA 1
ATOM 2536 C C . GLU A 1 407 ? 21.031 371.731 4.679 1.00 49.22 406 GLU A C 1
ATOM 2537 O O . GLU A 1 407 ? 20.250 370.912 5.191 1.00 50.33 406 GLU A O 1
ATOM 2543 N N . ALA A 1 408 ? 21.564 372.752 5.356 1.00 46.46 407 ALA A N 1
ATOM 2544 C CA . ALA A 1 408 ? 21.232 373.002 6.778 1.00 45.59 407 ALA A CA 1
ATOM 2545 C C . ALA A 1 408 ? 21.206 374.476 7.052 1.00 46.28 407 ALA A C 1
ATOM 2546 O O . ALA A 1 408 ? 22.170 375.145 6.703 1.00 47.22 407 ALA A O 1
ATOM 2548 N N . LYS A 1 409 ? 20.140 374.945 7.712 1.00 46.43 408 LYS A N 1
ATOM 2549 C CA . LYS A 1 409 ? 19.959 376.336 8.103 1.00 47.64 408 LYS A CA 1
ATOM 2550 C C . LYS A 1 409 ? 19.828 376.351 9.613 1.00 46.42 408 LYS A C 1
ATOM 2551 O O . LYS A 1 409 ? 19.258 375.436 10.160 1.00 46.37 408 LYS A O 1
ATOM 2557 N N . ALA A 1 410 ? 20.302 377.409 10.260 1.00 45.57 409 ALA A N 1
ATOM 2558 C CA . ALA A 1 410 ? 19.905 377.746 11.626 1.00 45.97 409 ALA A CA 1
ATOM 2559 C C . ALA A 1 410 ? 19.705 379.237 11.760 1.00 45.07 409 ALA A C 1
ATOM 2560 O O . ALA A 1 410 ? 20.271 379.999 11.013 1.00 42.43 409 ALA A O 1
ATOM 2562 N N . GLU A 1 411 ? 18.942 379.628 12.770 1.00 45.90 410 GLU A N 1
ATOM 2563 C CA . GLU A 1 411 ? 18.544 381.018 13.025 1.00 45.02 410 GLU A CA 1
ATOM 2564 C C . GLU A 1 411 ? 18.404 381.171 14.528 1.00 43.54 410 GLU A C 1
ATOM 2565 O O . GLU A 1 411 ? 17.612 380.445 15.129 1.00 40.05 410 GLU A O 1
ATOM 2571 N N . THR A 1 412 ? 19.172 382.079 15.125 1.00 39.69 411 THR A N 1
ATOM 2572 C CA . THR A 1 412 ? 18.994 382.436 16.510 1.00 36.96 411 THR A CA 1
ATOM 2573 C C . THR A 1 412 ? 18.555 383.886 16.584 1.00 37.65 411 THR A C 1
ATOM 2574 O O . THR A 1 412 ? 19.156 384.753 15.972 1.00 37.65 411 THR A O 1
ATOM 2578 N N . VAL A 1 413 ? 17.509 384.128 17.362 1.00 37.02 412 VAL A N 1
ATOM 2579 C CA . VAL A 1 413 ? 16.926 385.429 17.554 1.00 35.16 412 VAL A CA 1
ATOM 2580 C C . VAL A 1 413 ? 16.915 385.741 19.056 1.00 35.82 412 VAL A C 1
ATOM 2581 O O . VAL A 1 413 ? 16.443 384.936 19.837 1.00 35.22 412 VAL A O 1
ATOM 2585 N N . VAL A 1 414 ? 17.340 386.959 19.428 1.00 38.14 413 VAL A N 1
ATOM 2586 C CA . VAL A 1 414 ? 17.351 387.423 20.814 1.00 38.70 413 VAL A CA 1
ATOM 2587 C C . VAL A 1 414 ? 16.553 388.695 20.886 1.00 39.48 413 VAL A C 1
ATOM 2588 O O . VAL A 1 414 ? 16.745 389.575 20.074 1.00 41.58 413 VAL A O 1
ATOM 2592 N N . GLY A 1 415 ? 15.630 388.801 21.828 1.00 41.22 414 GLY A N 1
ATOM 2593 C CA . GLY A 1 415 ? 14.813 390.015 21.923 1.00 43.09 414 GLY A CA 1
ATOM 2594 C C . GLY A 1 415 ? 15.170 390.666 23.217 1.00 45.92 414 GLY A C 1
ATOM 2595 O O . GLY A 1 415 ? 15.167 389.990 24.253 1.00 48.72 414 GLY A O 1
ATOM 2596 N N . ILE A 1 416 ? 15.461 391.959 23.184 1.00 46.23 415 ILE A N 1
ATOM 2597 C CA . ILE A 1 416 ? 15.861 392.682 24.357 1.00 50.17 415 ILE A CA 1
ATOM 2598 C C . ILE A 1 416 ? 14.793 393.752 24.667 1.00 54.27 415 ILE A C 1
ATOM 2599 O O . ILE A 1 416 ? 14.457 394.523 23.808 1.00 57.17 415 ILE A O 1
ATOM 2604 N N . MET A 1 417 ? 14.313 393.825 25.907 1.00 60.78 416 MET A N 1
ATOM 2605 C CA . MET A 1 417 ? 13.277 394.810 26.359 1.00 63.59 416 MET A CA 1
ATOM 2606 C C . MET A 1 417 ? 13.726 395.591 27.600 1.00 63.95 416 MET A C 1
ATOM 2607 O O . MET A 1 417 ? 14.752 395.254 28.226 1.00 63.04 416 MET A O 1
ATOM 2612 N N . ALA A 1 418 A 12.918 396.580 27.999 1.00 68.39 416 ALA A N 1
ATOM 2613 C CA . ALA A 1 418 A 12.939 397.137 29.390 1.00 68.29 416 ALA A CA 1
ATOM 2614 C C . ALA A 1 418 A 11.662 396.812 30.180 1.00 65.78 416 ALA A C 1
ATOM 2615 O O . ALA A 1 418 A 11.507 397.284 31.297 1.00 69.09 416 ALA A O 1
ATOM 2617 N N . SER B 1 76 ? 20.187 377.329 64.326 1.00 78.07 75 SER B N 1
ATOM 2618 C CA . SER B 1 76 ? 19.565 376.018 64.737 1.00 82.46 75 SER B CA 1
ATOM 2619 C C . SER B 1 76 ? 19.580 375.013 63.606 1.00 87.97 75 SER B C 1
ATOM 2620 O O . SER B 1 76 ? 19.605 375.409 62.444 1.00 97.24 75 SER B O 1
ATOM 2623 N N . LYS B 1 77 ? 19.458 373.725 63.914 1.00 91.50 76 LYS B N 1
ATOM 2624 C CA . LYS B 1 77 ? 19.509 372.694 62.860 1.00 91.21 76 LYS B CA 1
ATOM 2625 C C . LYS B 1 77 ? 18.256 372.795 61.970 1.00 88.99 76 LYS B C 1
ATOM 2626 O O . LYS B 1 77 ? 18.362 372.910 60.729 1.00 84.92 76 LYS B O 1
ATOM 2632 N N . THR B 1 78 ? 17.081 372.780 62.604 1.00 88.24 77 THR B N 1
ATOM 2633 C CA . THR B 1 78 ? 15.795 372.930 61.891 1.00 89.74 77 THR B CA 1
ATOM 2634 C C . THR B 1 78 ? 15.711 374.218 61.032 1.00 87.04 77 THR B C 1
ATOM 2635 O O . THR B 1 78 ? 15.141 374.209 59.925 1.00 81.15 77 THR B O 1
ATOM 2639 N N . GLN B 1 79 ? 16.281 375.304 61.555 1.00 84.49 78 GLN B N 1
ATOM 2640 C CA . GLN B 1 79 ? 16.293 376.592 60.864 1.00 80.31 78 GLN B CA 1
ATOM 2641 C C . GLN B 1 79 ? 17.112 376.578 59.570 1.00 81.41 78 GLN B C 1
ATOM 2642 O O . GLN B 1 79 ? 16.721 377.206 58.593 1.00 83.58 78 GLN B O 1
ATOM 2648 N N . ARG B 1 80 ? 18.226 375.843 59.549 1.00 86.08 79 ARG B N 1
ATOM 2649 C CA . ARG B 1 80 ? 19.087 375.707 58.334 1.00 84.02 79 ARG B CA 1
ATOM 2650 C C . ARG B 1 80 ? 18.407 374.975 57.196 1.00 77.12 79 ARG B C 1
ATOM 2651 O O . ARG B 1 80 ? 18.475 375.396 56.048 1.00 74.47 79 ARG B O 1
ATOM 2659 N N . ILE B 1 81 ? 17.763 373.865 57.520 1.00 74.07 80 ILE B N 1
ATOM 2660 C CA . ILE B 1 81 ? 17.013 373.108 56.510 1.00 68.93 80 ILE B CA 1
ATOM 2661 C C . ILE B 1 81 ? 15.756 373.871 56.046 1.00 66.54 80 ILE B C 1
ATOM 2662 O O . ILE B 1 81 ? 15.363 373.779 54.878 1.00 64.23 80 ILE B O 1
ATOM 2667 N N . ALA B 1 82 ? 15.130 374.621 56.949 1.00 65.46 81 ALA B N 1
ATOM 2668 C CA . ALA B 1 82 ? 14.006 375.462 56.582 1.00 65.40 81 ALA B CA 1
ATOM 2669 C C . ALA B 1 82 ? 14.419 376.516 55.535 1.00 67.73 81 ALA B C 1
ATOM 2670 O O . ALA B 1 82 ? 13.650 376.803 54.589 1.00 69.89 81 ALA B O 1
ATOM 2672 N N . SER B 1 83 ? 15.632 377.058 55.670 1.00 66.50 82 SER B N 1
ATOM 2673 C CA . SER B 1 83 ? 16.124 378.053 54.714 1.00 67.35 82 SER B CA 1
ATOM 2674 C C . SER B 1 83 ? 16.560 377.446 53.411 1.00 67.82 82 SER B C 1
ATOM 2675 O O . SER B 1 83 ? 16.566 378.150 52.383 1.00 75.13 82 SER B O 1
ATOM 2678 N N . ALA B 1 84 ? 16.971 376.182 53.439 1.00 64.73 83 ALA B N 1
ATOM 2679 C CA . ALA B 1 84 ? 17.286 375.450 52.214 1.00 62.87 83 ALA B CA 1
ATOM 2680 C C . ALA B 1 84 ? 16.051 375.261 51.411 1.00 59.85 83 ALA B C 1
ATOM 2681 O O . ALA B 1 84 ? 16.039 375.489 50.194 1.00 58.74 83 ALA B O 1
ATOM 2683 N N . VAL B 1 85 ? 14.996 374.891 52.113 1.00 57.83 84 VAL B N 1
ATOM 2684 C CA . VAL B 1 85 ? 13.707 374.683 51.483 1.00 56.56 84 VAL B CA 1
ATOM 2685 C C . VAL B 1 85 ? 13.144 376.006 51.000 1.00 56.64 84 VAL B C 1
ATOM 2686 O O . VAL B 1 85 ? 12.606 376.086 49.903 1.00 55.62 84 VAL B O 1
ATOM 2690 N N . ASN B 1 86 ? 13.262 377.041 51.819 1.00 56.83 85 ASN B N 1
ATOM 2691 C CA . ASN B 1 86 ? 12.880 378.372 51.366 1.00 55.96 85 ASN B CA 1
ATOM 2692 C C . ASN B 1 86 ? 13.666 378.792 50.152 1.00 56.67 85 ASN B C 1
ATOM 2693 O O . ASN B 1 86 ? 13.095 379.299 49.184 1.00 58.66 85 ASN B O 1
ATOM 2698 N N . GLY B 1 87 ? 14.954 378.502 50.180 1.00 58.27 86 GLY B N 1
ATOM 2699 C CA . GLY B 1 87 ? 15.827 378.757 49.053 1.00 60.81 86 GLY B CA 1
ATOM 2700 C C . GLY B 1 87 ? 15.301 378.182 47.761 1.00 59.50 86 GLY B C 1
ATOM 2701 O O . GLY B 1 87 ? 15.202 378.863 46.748 1.00 63.19 86 GLY B O 1
ATOM 2702 N N . LEU B 1 88 ? 15.012 376.904 47.804 1.00 59.52 87 LEU B N 1
ATOM 2703 C CA . LEU B 1 88 ? 14.357 376.230 46.707 1.00 58.64 87 LEU B CA 1
ATOM 2704 C C . LEU B 1 88 ? 13.084 376.949 46.276 1.00 56.70 87 LEU B C 1
ATOM 2705 O O . LEU B 1 88 ? 12.822 377.051 45.081 1.00 57.35 87 LEU B O 1
ATOM 2710 N N . GLY B 1 89 ? 12.267 377.365 47.249 1.00 54.48 88 GLY B N 1
ATOM 2711 C CA . GLY B 1 89 ? 10.980 377.968 46.978 1.00 54.28 88 GLY B CA 1
ATOM 2712 C C . GLY B 1 89 ? 11.147 379.251 46.208 1.00 56.99 88 GLY B C 1
ATOM 2713 O O . GLY B 1 89 ? 10.508 379.456 45.167 1.00 58.61 88 GLY B O 1
ATOM 2714 N N . PHE B 1 90 ? 12.056 380.084 46.688 1.00 59.06 89 PHE B N 1
ATOM 2715 C CA . PHE B 1 90 ? 12.306 381.372 46.076 1.00 60.93 89 PHE B CA 1
ATOM 2716 C C . PHE B 1 90 ? 12.878 381.209 44.651 1.00 66.27 89 PHE B C 1
ATOM 2717 O O . PHE B 1 90 ? 12.389 381.800 43.667 1.00 66.89 89 PHE B O 1
ATOM 2725 N N . ARG B 1 91 ? 13.896 380.375 44.525 1.00 66.34 90 ARG B N 1
ATOM 2726 C CA . ARG B 1 91 ? 14.391 380.027 43.205 1.00 65.98 90 ARG B CA 1
ATOM 2727 C C . ARG B 1 91 ? 13.263 379.582 42.263 1.00 64.76 90 ARG B C 1
ATOM 2728 O O . ARG B 1 91 ? 13.205 379.970 41.097 1.00 68.68 90 ARG B O 1
ATOM 2736 N N . LEU B 1 92 ? 12.341 378.793 42.770 1.00 62.92 91 LEU B N 1
ATOM 2737 C CA . LEU B 1 92 ? 11.237 378.359 41.942 1.00 63.02 91 LEU B CA 1
ATOM 2738 C C . LEU B 1 92 ? 10.341 379.555 41.617 1.00 65.19 91 LEU B C 1
ATOM 2739 O O . LEU B 1 92 ? 9.870 379.672 40.475 1.00 65.24 91 LEU B O 1
ATOM 2744 N N . TYR B 1 93 ? 10.104 380.424 42.606 1.00 62.19 92 TYR B N 1
ATOM 2745 C CA . TYR B 1 93 ? 9.242 381.588 42.412 1.00 64.12 92 TYR B CA 1
ATOM 2746 C C . TYR B 1 93 ? 9.725 382.360 41.222 1.00 67.43 92 TYR B C 1
ATOM 2747 O O . TYR B 1 93 ? 8.937 382.738 40.352 1.00 67.55 92 TYR B O 1
ATOM 2756 N N . LYS B 1 94 ? 11.047 382.549 41.186 1.00 70.45 93 LYS B N 1
ATOM 2757 C CA . LYS B 1 94 ? 11.725 383.290 40.132 1.00 70.97 93 LYS B CA 1
ATOM 2758 C C . LYS B 1 94 ? 11.542 382.718 38.768 1.00 71.84 93 LYS B C 1
ATOM 2759 O O . LYS B 1 94 ? 11.470 383.468 37.820 1.00 77.78 93 LYS B O 1
ATOM 2765 N N . GLN B 1 95 ? 11.479 381.399 38.660 1.00 71.63 94 GLN B N 1
ATOM 2766 C CA . GLN B 1 95 ? 11.138 380.753 37.409 1.00 70.94 94 GLN B CA 1
ATOM 2767 C C . GLN B 1 95 ? 9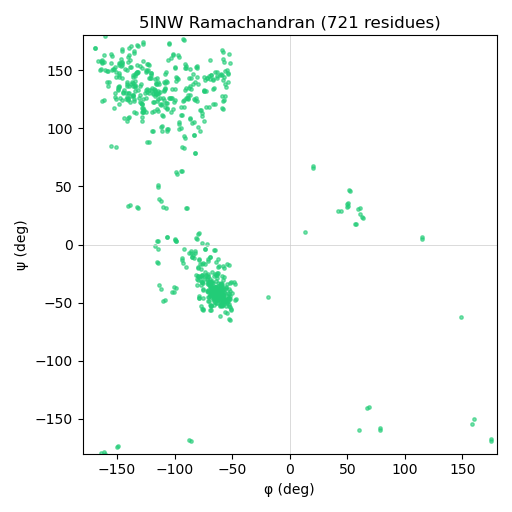.676 380.958 37.027 1.00 72.30 94 GLN B C 1
ATOM 2768 O O . GLN B 1 95 ? 9.383 381.235 35.856 1.00 76.09 94 GLN B O 1
ATOM 2774 N N . VAL B 1 96 ? 8.761 380.799 37.972 1.00 75.29 95 VAL B N 1
ATOM 2775 C CA . VAL B 1 96 ? 7.321 380.986 37.676 1.00 79.52 95 VAL B CA 1
ATOM 2776 C C . VAL B 1 96 ? 7.015 382.370 37.065 1.00 82.32 95 VAL B C 1
ATOM 2777 O O . VAL B 1 96 ? 6.170 382.447 36.169 1.00 86.26 95 VAL B O 1
ATOM 2781 N N . LEU B 1 97 ? 7.725 383.415 37.520 1.00 82.07 96 LEU B N 1
ATOM 2782 C CA . LEU B 1 97 ? 7.656 384.785 36.949 1.00 83.95 96 LEU B CA 1
ATOM 2783 C C . LEU B 1 97 ? 7.915 384.901 35.455 1.00 84.33 96 LEU B C 1
ATOM 2784 O O . LEU B 1 97 ? 7.406 385.815 34.812 1.00 85.28 96 LEU B O 1
ATOM 2789 N N . GLY B 1 98 ? 8.805 384.052 34.937 1.00 83.89 97 GLY B N 1
ATOM 2790 C CA . GLY B 1 98 ? 9.139 384.051 33.527 1.00 86.28 97 GLY B CA 1
ATOM 2791 C C . GLY B 1 98 ? 7.961 383.728 32.620 1.00 85.78 97 GLY B C 1
ATOM 2792 O O . GLY B 1 98 ? 8.021 383.999 31.426 1.00 93.16 97 GLY B O 1
ATOM 2793 N N . GLY B 1 99 ? 6.914 383.114 33.170 1.00 82.39 98 GLY B N 1
ATOM 2794 C CA . GLY B 1 99 ? 5.761 382.685 32.398 1.00 84.33 98 GLY B CA 1
ATOM 2795 C C . GLY B 1 99 ? 4.445 383.079 33.016 1.00 87.70 98 GLY B C 1
ATOM 2796 O O . GLY B 1 99 ? 3.445 382.360 32.879 1.00 89.99 98 GLY B O 1
ATOM 2797 N N . ALA B 1 100 ? 4.439 384.221 33.692 1.00 92.13 99 ALA B N 1
ATOM 2798 C CA . ALA B 1 100 ? 3.255 384.701 34.362 1.00 91.89 99 ALA B CA 1
ATOM 2799 C C . ALA B 1 100 ? 3.045 386.130 33.885 1.00 91.53 99 ALA B C 1
ATOM 2800 O O . ALA B 1 100 ? 3.830 387.039 34.238 1.00 93.48 99 ALA B O 1
ATOM 2802 N N . GLY B 1 101 ? 1.996 386.317 33.084 1.00 87.62 100 GLY B N 1
ATOM 2803 C CA . GLY B 1 101 ? 1.502 387.645 32.796 1.00 92.45 100 GLY B CA 1
ATOM 2804 C C . GLY B 1 101 ? 1.261 388.307 34.144 1.00 95.16 100 GLY B C 1
ATOM 2805 O O . GLY B 1 101 ? 0.886 387.642 35.104 1.00 93.25 100 GLY B O 1
ATOM 2806 N N . PRO B 1 102 ? 1.467 389.621 34.251 1.00 95.18 101 PRO B N 1
ATOM 2807 C CA . PRO B 1 102 ? 1.332 390.259 35.577 1.00 92.54 101 PRO B CA 1
ATOM 2808 C C . PRO B 1 102 ? -0.121 390.392 36.120 1.00 90.74 101 PRO B C 1
ATOM 2809 O O . PRO B 1 102 ? -0.305 390.982 37.191 1.00 98.37 101 PRO B O 1
ATOM 2813 N N . ALA B 1 103 ? -1.131 389.919 35.372 1.00 87.48 102 ALA B N 1
ATOM 2814 C CA . ALA B 1 103 ? -2.493 389.676 35.904 1.00 86.47 102 ALA B CA 1
ATOM 2815 C C . ALA B 1 103 ? -2.683 388.302 36.566 1.00 84.25 102 ALA B C 1
ATOM 2816 O O . ALA B 1 103 ? -3.773 388.026 37.082 1.00 80.11 102 ALA B O 1
ATOM 2818 N N . ASP B 1 104 ? -1.665 387.431 36.492 1.00 85.30 103 ASP B N 1
ATOM 2819 C CA . ASP B 1 104 ? -1.760 386.027 36.985 1.00 86.72 103 ASP B CA 1
ATOM 2820 C C . ASP B 1 104 ? -1.503 385.881 38.487 1.00 76.22 103 ASP B C 1
ATOM 2821 O O . ASP B 1 104 ? -0.713 386.638 39.076 1.00 72.36 103 ASP B O 1
ATOM 2826 N N . ASN B 1 105 ? -2.204 384.921 39.089 1.00 69.63 104 ASN B N 1
ATOM 2827 C CA . ASN B 1 105 ? -1.940 384.498 40.473 1.00 66.68 104 ASN B CA 1
ATOM 2828 C C . ASN B 1 105 ? -0.799 383.458 40.519 1.00 62.35 104 ASN B C 1
ATOM 2829 O O . ASN B 1 105 ? -0.751 382.533 39.697 1.00 62.45 104 ASN B O 1
ATOM 2834 N N . ILE B 1 106 ? 0.093 383.616 41.501 1.00 59.91 105 ILE B N 1
ATOM 2835 C CA . ILE B 1 106 ? 1.151 382.646 41.797 1.00 56.76 105 ILE B CA 1
ATOM 2836 C C . ILE B 1 106 ? 0.921 382.065 43.210 1.00 54.65 105 ILE B C 1
ATOM 2837 O O . ILE B 1 106 ? 0.718 382.821 44.178 1.00 49.43 105 ILE B O 1
ATOM 2842 N N . PHE B 1 107 ? 0.933 380.723 43.316 1.00 55.70 106 PHE B N 1
ATOM 2843 C CA . PHE B 1 107 ? 0.720 380.048 44.605 1.00 54.40 106 PHE B CA 1
ATOM 2844 C C . PHE B 1 107 ? 1.206 378.620 44.625 1.00 55.98 106 PHE B C 1
ATOM 2845 O O . PHE B 1 107 ? 0.798 377.791 43.800 1.00 55.86 106 PHE B O 1
ATOM 2853 N N . PHE B 1 108 ? 2.090 378.318 45.581 1.00 57.17 107 PHE B N 1
ATOM 2854 C CA . PHE B 1 108 ? 2.697 376.978 45.669 1.00 52.16 107 PHE B CA 1
ATOM 2855 C C . PHE B 1 108 ? 3.340 376.758 47.030 1.00 50.37 107 PHE B C 1
ATOM 2856 O O . PHE B 1 108 ? 3.637 377.725 47.712 1.00 48.99 107 PHE B O 1
ATOM 2864 N N . SER B 1 109 ? 3.522 375.495 47.444 1.00 48.50 108 SER B N 1
ATOM 2865 C CA . SER B 1 109 ? 4.189 375.167 48.698 1.00 44.45 108 SER B CA 1
ATOM 2866 C C . SER B 1 109 ? 5.566 374.615 48.427 1.00 43.01 108 SER B C 1
ATOM 2867 O O . SER B 1 109 ? 5.686 373.549 47.870 1.00 41.19 108 SER B O 1
ATOM 2870 N N . PRO B 1 110 ? 6.623 375.298 48.894 1.00 45.17 109 PRO B N 1
ATOM 2871 C CA . PRO B 1 110 ? 7.961 374.694 48.820 1.00 45.23 109 PRO B CA 1
ATOM 2872 C C . PRO B 1 110 ? 8.121 373.379 49.566 1.00 46.06 109 PRO B C 1
ATOM 2873 O O . PRO B 1 110 ? 8.826 372.544 49.048 1.00 44.75 109 PRO B O 1
ATOM 2877 N N . LEU B 1 111 ? 7.503 373.215 50.756 1.00 47.81 110 LEU B N 1
ATOM 2878 C CA . LEU B 1 111 ? 7.605 371.971 51.555 1.00 49.04 110 LEU B CA 1
ATOM 2879 C C . LEU B 1 111 ? 7.059 370.779 50.832 1.00 50.89 110 LEU B C 1
ATOM 2880 O O . LEU B 1 111 ? 7.660 369.703 50.875 1.00 46.34 110 LEU B O 1
ATOM 2885 N N . SER B 1 112 ? 5.915 370.974 50.162 1.00 54.90 111 SER B N 1
ATOM 2886 C CA . SER B 1 112 ? 5.287 369.911 49.402 1.00 54.25 111 SER B CA 1
ATOM 2887 C C . SER B 1 112 ? 6.214 369.487 48.292 1.00 54.17 111 SER B C 1
ATOM 2888 O O . SER B 1 112 ? 6.435 368.304 48.074 1.00 61.43 111 SER B O 1
ATOM 2891 N N . ILE B 1 113 ? 6.759 370.452 47.588 1.00 53.33 112 ILE B N 1
ATOM 2892 C CA . ILE B 1 113 ? 7.576 370.139 46.444 1.00 54.63 112 ILE B CA 1
ATOM 2893 C C . ILE B 1 113 ? 8.891 369.535 46.918 1.00 52.22 112 ILE B C 1
ATOM 2894 O O . ILE B 1 113 ? 9.411 368.603 46.264 1.00 53.22 112 ILE B O 1
ATOM 2899 N N . ALA B 1 114 ? 9.436 370.058 48.009 1.00 49.46 113 ALA B N 1
ATOM 2900 C CA . ALA B 1 114 ? 10.695 369.511 48.549 1.00 50.85 113 ALA B CA 1
ATOM 2901 C C . ALA B 1 114 ? 10.531 368.100 49.030 1.00 48.92 113 ALA B C 1
ATOM 2902 O O . ALA B 1 114 ? 11.439 367.266 48.864 1.00 44.29 113 ALA B O 1
ATOM 2904 N N . SER B 1 115 ? 9.366 367.819 49.616 1.00 53.65 114 SER B N 1
ATOM 2905 C CA . SER B 1 115 ? 9.067 366.456 50.084 1.00 56.50 114 SER B CA 1
ATOM 2906 C C . SER B 1 115 ? 8.998 365.479 48.941 1.00 60.10 114 SER B C 1
ATOM 2907 O O . SER B 1 115 ? 9.600 364.426 49.024 1.00 62.20 114 SER B O 1
ATOM 2910 N N . ALA B 1 116 ? 8.300 365.841 47.858 1.00 58.00 115 ALA B N 1
ATOM 2911 C CA . ALA B 1 116 ? 8.193 364.946 46.723 1.00 57.10 115 ALA B CA 1
ATOM 2912 C C . ALA B 1 116 ? 9.565 364.728 46.068 1.00 54.64 115 ALA B C 1
ATOM 2913 O O . ALA B 1 116 ? 9.935 363.598 45.792 1.00 59.48 115 ALA B O 1
ATOM 2915 N N . LEU B 1 117 ? 10.357 365.773 45.921 1.00 49.75 116 LEU B N 1
ATOM 2916 C CA . LEU B 1 117 ? 11.695 365.619 45.360 1.00 49.84 116 LEU B CA 1
ATOM 2917 C C . LEU B 1 117 ? 12.704 364.946 46.277 1.00 50.05 116 LEU B C 1
ATOM 2918 O O . LEU B 1 117 ? 13.709 364.378 45.802 1.00 52.52 116 LEU B O 1
ATOM 2923 N N . GLY B 1 118 ? 12.500 365.065 47.579 1.00 48.46 117 GLY B N 1
ATOM 2924 C CA . GLY B 1 118 ? 13.298 364.297 48.529 1.00 51.65 117 GLY B CA 1
ATOM 2925 C C . GLY B 1 118 ? 13.140 362.806 48.300 1.00 49.71 117 GLY B C 1
ATOM 2926 O O . GLY B 1 118 ? 14.101 362.076 48.370 1.00 51.17 117 GLY B O 1
ATOM 2927 N N . VAL B 1 119 ? 11.929 362.374 48.016 1.00 48.33 118 VAL B N 1
ATOM 2928 C CA . VAL B 1 119 ? 11.673 360.989 47.792 1.00 50.61 118 VAL B CA 1
ATOM 2929 C C . VAL B 1 119 ? 12.449 360.580 46.530 1.00 52.63 118 VAL B C 1
ATOM 2930 O O . VAL B 1 119 ? 13.100 359.561 46.514 1.00 59.17 118 VAL B O 1
ATOM 2934 N N . VAL B 1 120 ? 12.391 361.378 45.476 1.00 52.77 119 VAL B N 1
ATOM 2935 C CA . VAL B 1 120 ? 13.084 361.074 44.224 1.00 52.98 119 VAL B CA 1
ATOM 2936 C C . VAL B 1 120 ? 14.581 361.083 44.474 1.00 54.46 119 VAL B C 1
ATOM 2937 O O . VAL B 1 120 ? 15.337 360.274 43.939 1.00 57.10 119 VAL B O 1
ATOM 2941 N N . THR B 1 121 ? 15.027 361.984 45.334 1.00 59.08 120 THR B N 1
ATOM 2942 C CA . THR B 1 121 ? 16.457 362.056 45.668 1.00 61.00 120 THR B CA 1
ATOM 2943 C C . THR B 1 121 ? 16.952 360.801 46.333 1.00 58.80 120 THR B C 1
ATOM 2944 O O . THR B 1 121 ? 18.020 360.285 45.988 1.00 60.26 120 THR B O 1
ATOM 2948 N N . ALA B 1 122 ? 16.141 360.293 47.250 1.00 56.77 121 ALA B N 1
ATOM 2949 C CA . ALA B 1 122 ? 16.437 359.083 47.963 1.00 58.51 121 ALA B CA 1
ATOM 2950 C C . ALA B 1 122 ? 16.669 357.886 47.031 1.00 58.29 121 ALA B C 1
ATOM 2951 O O . ALA B 1 122 ? 17.353 356.936 47.413 1.00 62.29 121 ALA B O 1
ATOM 2953 N N . GLY B 1 123 ? 16.058 357.903 45.845 1.00 57.26 122 GLY B N 1
ATOM 2954 C CA . GLY B 1 123 ? 16.255 356.848 44.846 1.00 56.43 122 GLY B CA 1
ATOM 2955 C C . GLY B 1 123 ? 17.223 357.177 43.743 1.00 55.65 122 GLY B C 1
ATOM 2956 O O . GLY B 1 123 ? 17.404 356.394 42.829 1.00 52.67 122 GLY B O 1
ATOM 2957 N N . ALA B 1 124 ? 17.854 358.338 43.816 1.00 57.72 123 ALA B N 1
ATOM 2958 C CA . ALA B 1 124 ? 18.655 358.790 42.703 1.00 62.52 123 ALA B CA 1
ATOM 2959 C C . ALA B 1 124 ? 20.033 358.276 42.927 1.00 64.30 123 ALA B C 1
ATOM 2960 O O . ALA B 1 124 ? 20.446 358.094 44.079 1.00 60.48 123 ALA B O 1
ATOM 2962 N N . ASN B 1 125 ? 20.736 358.075 41.827 1.00 68.39 124 ASN B N 1
ATOM 2963 C CA . ASN B 1 125 ? 22.175 358.004 41.886 1.00 74.49 124 ASN B CA 1
ATOM 2964 C C . ASN B 1 125 ? 22.894 358.794 40.789 1.00 75.43 124 ASN B C 1
ATOM 2965 O O . ASN B 1 125 ? 22.263 359.255 39.831 1.00 79.09 124 ASN B O 1
ATOM 2970 N N . GLY B 1 126 ? 24.202 358.981 40.964 1.00 73.34 125 GLY B N 1
ATOM 2971 C CA . GLY B 1 126 ? 25.064 359.597 39.955 1.00 72.93 125 GLY B CA 1
ATOM 2972 C C . GLY B 1 126 ? 24.800 361.081 39.727 1.00 73.62 125 GLY B C 1
ATOM 2973 O O . GLY B 1 126 ? 24.519 361.859 40.649 1.00 66.65 125 GLY B O 1
ATOM 2974 N N . SER B 1 127 ? 24.859 361.464 38.459 1.00 76.59 126 SER B N 1
ATOM 2975 C CA . SER B 1 127 ? 24.545 362.816 38.041 1.00 75.27 126 SER B CA 1
ATOM 2976 C C . SER B 1 127 ? 23.153 363.271 38.535 1.00 71.14 126 SER B C 1
ATOM 2977 O O . SER B 1 127 ? 22.982 364.425 38.976 1.00 73.80 126 SER B O 1
ATOM 2980 N N . THR B 1 128 ? 22.155 362.383 38.453 1.00 68.49 127 THR B N 1
ATOM 2981 C CA . THR B 1 128 ? 20.760 362.710 38.872 1.00 64.44 127 THR B CA 1
ATOM 2982 C C . THR B 1 128 ? 20.639 363.092 40.340 1.00 62.17 127 THR B C 1
ATOM 2983 O O . THR B 1 128 ? 19.997 364.094 40.673 1.00 59.87 127 THR B O 1
ATOM 2987 N N . ARG B 1 129 ? 21.253 362.257 41.195 1.00 63.78 128 ARG B N 1
ATOM 2988 C CA . ARG B 1 129 ? 21.438 362.513 42.634 1.00 62.71 128 ARG B CA 1
ATOM 2989 C C . ARG B 1 129 ? 22.147 363.851 42.832 1.00 58.72 128 ARG B C 1
ATOM 2990 O O . ARG B 1 129 ? 21.614 364.697 43.512 1.00 52.23 128 ARG B O 1
ATOM 2998 N N . ALA B 1 130 ? 23.290 364.059 42.177 1.00 62.75 129 ALA B N 1
ATOM 2999 C CA . ALA B 1 130 ? 24.077 365.317 42.334 1.00 64.74 129 ALA B CA 1
ATOM 3000 C C . ALA B 1 130 ? 23.293 366.618 42.075 1.00 68.43 129 ALA B C 1
ATOM 3001 O O . ALA B 1 130 ? 23.173 367.466 42.975 1.00 70.22 129 ALA B O 1
ATOM 3003 N N . GLU B 1 131 ? 22.738 366.758 40.871 1.00 74.08 130 GLU B N 1
ATOM 3004 C CA . GLU B 1 131 ? 21.834 367.873 40.526 1.00 78.19 130 GLU B CA 1
ATOM 3005 C C . GLU B 1 131 ? 20.732 368.127 41.575 1.00 82.86 130 GLU B C 1
ATOM 3006 O O . GLU B 1 131 ? 20.487 369.279 41.999 1.00 89.85 130 GLU B O 1
ATOM 3012 N N . LEU B 1 132 ? 20.082 367.040 41.977 1.00 80.84 131 LEU B N 1
ATOM 3013 C CA . LEU B 1 132 ? 19.044 367.079 43.001 1.00 81.28 131 LEU B CA 1
ATOM 3014 C C . LEU B 1 132 ? 19.519 367.499 44.431 1.00 80.29 131 LEU B C 1
ATOM 3015 O O . LEU B 1 132 ? 18.807 368.265 45.094 1.00 84.96 131 LEU B O 1
ATOM 3020 N N . ASP B 1 133 ? 20.659 366.959 44.903 1.00 76.99 132 ASP B N 1
ATOM 3021 C CA . ASP B 1 133 ? 21.321 367.407 46.147 1.00 77.43 132 ASP B CA 1
ATOM 3022 C C . ASP B 1 133 ? 21.633 368.913 46.047 1.00 78.56 132 ASP B C 1
ATOM 3023 O O . ASP B 1 133 ? 21.388 369.645 47.006 1.00 75.20 132 ASP B O 1
ATOM 3028 N N . THR B 1 134 ? 22.217 369.364 44.924 1.00 80.77 133 THR B N 1
ATOM 3029 C CA . THR B 1 134 ? 22.577 370.784 44.812 1.00 86.91 133 THR B CA 1
ATOM 3030 C C . THR B 1 134 ? 21.304 371.637 44.867 1.00 84.95 133 THR B C 1
ATOM 3031 O O . THR B 1 134 ? 21.232 372.547 45.684 1.00 92.88 133 THR B O 1
ATOM 3035 N N . ALA B 1 135 ? 20.245 371.257 44.173 1.00 82.56 134 ALA B N 1
ATOM 3036 C CA . ALA B 1 135 ? 19.005 371.988 44.351 1.00 84.83 134 ALA B CA 1
ATOM 3037 C C . ALA B 1 135 ? 18.451 371.984 45.810 1.00 88.75 134 ALA B C 1
ATOM 3038 O O . ALA B 1 135 ? 18.092 373.029 46.337 1.00 88.26 134 ALA B O 1
ATOM 3040 N N . LEU B 1 136 ? 18.437 370.852 46.496 1.00 94.84 135 LEU B N 1
ATOM 3041 C CA . LEU B 1 136 ? 17.869 370.793 47.885 1.00 103.58 135 LEU B CA 1
ATOM 3042 C C . LEU B 1 136 ? 18.749 371.235 49.097 1.00 104.72 135 LEU B C 1
ATOM 3043 O O . LEU B 1 136 ? 18.247 371.241 50.238 1.00 101.39 135 LEU B O 1
ATOM 3048 N N . GLY B 1 137 ? 20.035 371.548 48.872 1.00 104.47 136 GLY B N 1
ATOM 3049 C CA . GLY B 1 137 ? 20.924 372.028 49.946 1.00 104.80 136 GLY B CA 1
ATOM 3050 C C . GLY B 1 137 ? 21.192 371.105 51.140 1.00 106.54 136 GLY B C 1
ATOM 3051 O O . GLY B 1 137 ? 20.904 369.905 51.121 1.00 103.37 136 GLY B O 1
ATOM 3052 N N . SER B 1 150 ? 22.056 365.448 55.387 1.00 126.78 149 SER B N 1
ATOM 3053 C CA . SER B 1 150 ? 21.149 366.558 55.075 1.00 133.07 149 SER B CA 1
ATOM 3054 C C . SER B 1 150 ? 19.662 366.201 55.317 1.00 137.74 149 SER B C 1
ATOM 3055 O O . SER B 1 150 ? 19.012 366.793 56.180 1.00 149.70 149 SER B O 1
ATOM 3058 N N . MET B 1 151 ? 19.131 365.217 54.589 1.00 132.63 150 MET B N 1
ATOM 3059 C CA . MET B 1 151 ? 17.702 364.834 54.703 1.00 125.41 150 MET B CA 1
ATOM 3060 C C . MET B 1 151 ? 17.236 364.297 56.102 1.00 123.07 150 MET B C 1
ATOM 3061 O O . MET B 1 151 ? 16.025 364.164 56.342 1.00 126.64 150 MET B O 1
ATOM 3066 N N . LYS B 1 152 ? 18.166 363.982 57.011 1.00 115.97 151 LYS B N 1
ATOM 3067 C CA . LYS B 1 152 ? 17.827 363.579 58.404 1.00 112.58 151 LYS B CA 1
ATOM 3068 C C . LYS B 1 152 ? 17.007 364.615 59.174 1.00 104.49 151 LYS B C 1
ATOM 3069 O O . LYS B 1 152 ? 15.996 364.317 59.861 1.00 99.75 151 LYS B O 1
ATOM 3075 N N . TYR B 1 153 ? 17.468 365.843 59.060 1.00 101.08 152 TYR B N 1
ATOM 3076 C CA . TYR B 1 153 ? 16.881 366.938 59.800 1.00 106.35 152 TYR B CA 1
ATOM 3077 C C . TYR B 1 153 ? 15.660 367.493 59.062 1.00 100.25 152 TYR B C 1
ATOM 3078 O O . TYR B 1 153 ? 14.950 368.350 59.600 1.00 104.63 152 TYR B O 1
ATOM 3087 N N . PHE B 1 154 ? 15.432 367.047 57.821 1.00 95.25 153 PHE B N 1
ATOM 3088 C CA . PHE B 1 154 ? 14.168 367.318 57.082 1.00 91.36 153 PHE B CA 1
ATOM 3089 C C . PHE B 1 154 ? 12.949 366.684 57.756 1.00 79.72 153 PHE B C 1
ATOM 3090 O O . PHE B 1 154 ? 11.892 367.307 57.866 1.00 74.14 153 PHE B O 1
ATOM 3098 N N . ALA B 1 155 ? 13.105 365.458 58.217 1.00 73.76 154 ALA B N 1
ATOM 3099 C CA . ALA B 1 155 ? 12.030 364.808 58.971 1.00 70.03 154 ALA B CA 1
ATOM 3100 C C . ALA B 1 155 ? 11.806 365.448 60.338 1.00 70.59 154 ALA B C 1
ATOM 3101 O O . ALA B 1 155 ? 10.667 365.484 60.827 1.00 65.33 154 ALA B O 1
ATOM 3103 N N . ARG B 1 156 ? 12.875 365.971 60.950 1.00 73.62 155 ARG B N 1
ATOM 3104 C CA . ARG B 1 156 ? 12.713 366.686 62.224 1.00 77.55 155 ARG B CA 1
ATOM 3105 C C . ARG B 1 156 ? 11.892 367.969 62.053 1.00 74.86 155 ARG B C 1
ATOM 3106 O O . ARG B 1 156 ? 10.991 368.226 62.852 1.00 67.89 155 ARG B O 1
ATOM 3114 N N . LEU B 1 157 ? 12.229 368.749 61.008 1.00 73.97 156 LEU B N 1
ATOM 3115 C CA . LEU B 1 157 ? 11.477 369.948 60.612 1.00 70.90 156 LEU B CA 1
ATOM 3116 C C . LEU B 1 157 ? 10.020 369.618 60.472 1.00 69.65 156 LEU B C 1
ATOM 3117 O O . LEU B 1 157 ? 9.189 370.238 61.127 1.00 69.19 156 LEU B O 1
ATOM 3122 N N . ASN B 1 158 ? 9.696 368.641 59.633 1.00 68.80 157 ASN B N 1
ATOM 3123 C CA . ASN B 1 158 ? 8.282 368.307 59.423 1.00 68.77 157 ASN B CA 1
ATOM 3124 C C . ASN B 1 158 ? 7.612 367.868 60.730 1.00 70.35 157 ASN B C 1
ATOM 3125 O O . ASN B 1 158 ? 6.499 368.259 61.007 1.00 74.66 157 ASN B O 1
ATOM 3130 N N . GLY B 1 159 ? 8.313 367.122 61.563 1.00 74.04 158 GLY B N 1
ATOM 3131 C CA . GLY B 1 159 ? 7.813 366.824 62.896 1.00 79.03 158 GLY B CA 1
ATOM 3132 C C . GLY B 1 159 ? 7.528 368.044 63.752 1.00 79.97 158 GLY B C 1
ATOM 3133 O O . GLY B 1 159 ? 6.492 368.109 64.421 1.00 84.42 158 GLY B O 1
ATOM 3134 N N . ALA B 1 160 ? 8.430 369.022 63.710 1.00 77.36 159 ALA B N 1
ATOM 3135 C CA . ALA B 1 160 ? 8.241 370.297 64.432 1.00 72.24 159 ALA B CA 1
ATOM 3136 C C . ALA B 1 160 ? 7.052 371.111 63.900 1.00 69.03 159 ALA B C 1
ATOM 3137 O O . ALA B 1 160 ? 6.302 371.685 64.671 1.00 67.82 159 ALA B O 1
ATOM 3139 N N . LEU B 1 161 ? 6.863 371.129 62.585 1.00 68.06 160 LEU B N 1
ATOM 3140 C CA . LEU B 1 161 ? 5.839 371.979 61.966 1.00 70.29 160 LEU B CA 1
ATOM 3141 C C . LEU B 1 161 ? 4.439 371.411 62.075 1.00 70.41 160 LEU B C 1
ATOM 3142 O O . LEU B 1 161 ? 3.499 372.159 62.329 1.00 72.54 160 LEU B O 1
ATOM 3147 N N . TYR B 1 162 ? 4.292 370.124 61.782 1.00 72.33 161 TYR B N 1
ATOM 3148 C CA . TYR B 1 162 ? 2.979 369.509 61.645 1.00 79.20 161 TYR B CA 1
ATOM 3149 C C . TYR B 1 162 ? 2.428 369.299 63.037 1.00 83.43 161 TYR B C 1
ATOM 3150 O O . TYR B 1 162 ? 2.973 368.532 63.800 1.00 86.40 161 TYR B O 1
ATOM 3159 N N . LYS B 1 163 ? 1.360 370.010 63.373 1.00 87.14 162 LYS B N 1
ATOM 3160 C CA . LYS B 1 163 ? 0.777 369.946 64.706 1.00 90.38 162 LYS B CA 1
ATOM 3161 C C . LYS B 1 163 ? -0.629 370.492 64.606 1.00 92.73 162 LYS B C 1
ATOM 3162 O O . LYS B 1 163 ? -1.007 371.081 63.603 1.00 86.94 162 LYS B O 1
ATOM 3168 N N . ARG B 1 164 ? -1.424 370.188 65.621 1.00 104.61 163 ARG B N 1
ATOM 3169 C CA . ARG B 1 164 ? -2.840 370.563 65.697 1.00 107.91 163 ARG B CA 1
ATOM 3170 C C . ARG B 1 164 ? -3.038 371.110 67.109 1.00 111.07 163 ARG B C 1
ATOM 3171 O O . ARG B 1 164 ? -2.580 370.517 68.068 1.00 115.91 163 ARG B O 1
ATOM 3179 N N . SER B 1 165 ? -3.680 372.265 67.212 1.00 111.27 164 SER B N 1
ATOM 3180 C CA . SER B 1 165 ? -3.942 372.926 68.487 1.00 108.85 164 SER B CA 1
ATOM 3181 C C . SER B 1 165 ? -5.078 373.898 68.218 1.00 108.38 164 SER B C 1
ATOM 3182 O O . SER B 1 165 ? -5.545 373.970 67.086 1.00 112.90 164 SER B O 1
ATOM 3185 N N . ALA B 1 166 ? -5.525 374.644 69.222 1.00 109.42 165 ALA B N 1
ATOM 3186 C CA . ALA B 1 166 ? -6.695 375.529 69.069 1.00 105.95 165 ALA B CA 1
ATOM 3187 C C . ALA B 1 166 ? -6.474 376.521 67.939 1.00 100.17 165 ALA B C 1
ATOM 3188 O O . ALA B 1 166 ? -5.475 377.244 67.966 1.00 99.94 165 ALA B O 1
ATOM 3190 N N . GLY B 1 167 ? -7.395 376.543 66.962 1.00 96.68 166 GLY B N 1
ATOM 3191 C CA . GLY B 1 167 ? -7.342 377.455 65.805 1.00 94.12 166 GLY B CA 1
ATOM 3192 C C . GLY B 1 167 ? -6.161 377.301 64.855 1.00 94.02 166 GLY B C 1
ATOM 3193 O O . GLY B 1 167 ? -5.811 378.252 64.167 1.00 93.23 166 GLY B O 1
ATOM 3194 N N . PHE B 1 168 ? -5.524 376.123 64.827 1.00 96.19 167 PHE B N 1
ATOM 3195 C CA . PHE B 1 168 ? -4.346 375.883 63.968 1.00 90.00 167 PHE B CA 1
ATOM 3196 C C . PHE B 1 168 ? -4.292 374.424 63.547 1.00 88.13 167 PHE B C 1
ATOM 3197 O O . PHE B 1 168 ? -4.445 373.550 64.378 1.00 93.75 167 PHE B O 1
ATOM 3205 N N . GLU B 1 169 ? -4.053 374.173 62.269 1.00 85.25 168 GLU B N 1
ATOM 3206 C CA . GLU B 1 169 ? -3.764 372.825 61.786 1.00 83.45 168 GLU B CA 1
ATOM 3207 C C . GLU B 1 169 ? -2.775 372.934 60.631 1.00 76.39 168 GLU B C 1
ATOM 3208 O O . GLU B 1 169 ? -3.038 373.653 59.660 1.00 70.01 168 GLU B O 1
ATOM 3214 N N . LEU B 1 170 ? -1.651 372.228 60.762 1.00 72.82 169 LEU B N 1
ATOM 3215 C CA . LEU B 1 170 ? -0.742 371.963 59.651 1.00 70.51 169 LEU B CA 1
ATOM 3216 C C . LEU B 1 170 ? -0.445 370.446 59.600 1.00 75.41 169 LEU B C 1
ATOM 3217 O O . LEU B 1 170 ? 0.060 369.876 60.550 1.00 82.23 169 LEU B O 1
ATOM 3222 N N . MET B 1 171 ? -0.753 369.826 58.472 1.00 76.06 170 MET B N 1
ATOM 3223 C CA . MET B 1 171 ? -0.731 368.395 58.308 1.00 78.09 170 MET B CA 1
ATOM 3224 C C . MET B 1 171 ? -0.099 368.134 56.950 1.00 76.52 170 MET B C 1
ATOM 3225 O O . MET B 1 171 ? -0.380 368.835 55.990 1.00 75.30 170 MET B O 1
ATOM 3230 N N . GLY B 1 172 ? 0.768 367.138 56.900 1.00 78.91 171 GLY B N 1
ATOM 3231 C CA . GLY B 1 172 ? 1.504 366.766 55.705 1.00 77.05 171 GLY B CA 1
ATOM 3232 C C . GLY B 1 172 ? 1.612 365.253 55.603 1.00 79.64 171 GLY B C 1
ATOM 3233 O O . GLY B 1 172 ? 1.898 364.564 56.602 1.00 82.19 171 GLY B O 1
ATOM 3234 N N . LYS B 1 173 ? 1.385 364.737 54.392 1.00 76.07 172 LYS B N 1
ATOM 3235 C CA . LYS B 1 173 ? 1.349 363.313 54.154 1.00 71.85 172 LYS B CA 1
ATOM 3236 C C . LYS B 1 173 ? 2.057 363.019 52.854 1.00 63.33 172 LYS B C 1
ATOM 3237 O O . LYS B 1 173 ? 1.771 363.620 51.856 1.00 60.78 172 LYS B O 1
ATOM 3243 N N . ASN B 1 174 ? 3.080 362.182 52.912 1.00 64.14 173 ASN B N 1
ATOM 3244 C CA . ASN B 1 174 ? 3.668 361.580 51.715 1.00 64.20 173 ASN B CA 1
ATOM 3245 C C . ASN B 1 174 ? 3.118 360.185 51.498 1.00 61.95 173 ASN B C 1
ATOM 3246 O O . ASN B 1 174 ? 2.874 359.456 52.446 1.00 61.18 173 ASN B O 1
ATOM 3251 N N . VAL B 1 175 ? 2.920 359.834 50.243 1.00 59.35 174 VAL B N 1
ATOM 3252 C CA . VAL B 1 175 ? 2.440 358.537 49.884 1.00 61.00 174 VAL B CA 1
ATOM 3253 C C . VAL B 1 175 ? 3.195 358.176 48.631 1.00 63.39 174 VAL B C 1
ATOM 3254 O O . VAL B 1 175 ? 3.389 358.999 47.738 1.00 65.83 174 VAL B O 1
ATOM 3258 N N . VAL B 1 176 ? 3.590 356.921 48.557 1.00 65.23 175 VAL B N 1
ATOM 3259 C CA . VAL B 1 176 ? 4.310 356.401 47.403 1.00 65.38 175 VAL B CA 1
ATOM 3260 C C . VAL B 1 176 ? 3.627 355.118 46.882 1.00 63.94 175 VAL B C 1
ATOM 3261 O O . VAL B 1 176 ? 3.535 354.122 47.599 1.00 66.75 175 VAL B O 1
ATOM 3265 N N . PHE B 1 177 ? 3.151 355.177 45.645 1.00 62.77 176 PHE B N 1
ATOM 3266 C CA . PHE B 1 177 ? 2.576 354.041 44.976 1.00 65.00 176 PHE B CA 1
ATOM 3267 C C . PHE B 1 177 ? 3.614 353.422 44.056 1.00 66.69 176 PHE B C 1
ATOM 3268 O O . PHE B 1 177 ? 4.393 354.128 43.426 1.00 65.03 176 PHE B O 1
ATOM 3276 N N . SER B 1 178 ? 3.632 352.099 44.006 1.00 67.71 177 SER B N 1
ATOM 3277 C CA . SER B 1 178 ? 4.608 351.392 43.208 1.00 70.32 177 SER B CA 1
ATOM 3278 C C . SER B 1 178 ? 3.938 350.293 42.369 1.00 74.00 177 SER B C 1
ATOM 3279 O O . SER B 1 178 ? 2.919 349.698 42.772 1.00 79.84 177 SER B O 1
ATOM 3282 N N . LYS B 1 179 ? 4.493 350.036 41.188 1.00 74.88 178 LYS B N 1
ATOM 3283 C CA . LYS B 1 179 ? 3.985 348.957 40.292 1.00 78.25 178 LYS B CA 1
ATOM 3284 C C . LYS B 1 179 ? 3.976 347.617 41.009 1.00 79.05 178 LYS B C 1
ATOM 3285 O O . LYS B 1 179 ? 4.919 347.278 41.710 1.00 76.10 178 LYS B O 1
ATOM 3291 N N . LYS B 1 180 ? 2.908 346.863 40.805 1.00 86.53 179 LYS B N 1
ATOM 3292 C CA . LYS B 1 180 ? 2.659 345.664 41.578 1.00 89.52 179 LYS B CA 1
ATOM 3293 C C . LYS B 1 180 ? 3.730 344.627 41.362 1.00 87.99 179 LYS B C 1
ATOM 3294 O O . LYS B 1 180 ? 4.162 343.983 42.323 1.00 89.29 179 LYS B O 1
ATOM 3300 N N . GLY B 1 181 ? 4.186 344.453 40.130 1.00 83.87 180 GLY B N 1
ATOM 3301 C CA . GLY B 1 181 ? 5.295 343.510 39.919 1.00 85.02 180 GLY B CA 1
ATOM 3302 C C . GLY B 1 181 ? 6.680 343.907 40.427 1.00 79.09 180 GLY B C 1
ATOM 3303 O O . GLY B 1 181 ? 7.563 343.083 40.530 1.00 75.91 180 GLY B O 1
ATOM 3304 N N . LEU B 1 182 ? 6.862 345.172 40.767 1.00 77.35 181 LEU B N 1
ATOM 3305 C CA . LEU B 1 182 ? 8.176 345.806 40.729 1.00 74.90 181 LEU B CA 1
ATOM 3306 C C . LEU B 1 182 ? 8.921 345.781 42.049 1.00 72.50 181 LEU B C 1
ATOM 3307 O O . LEU B 1 182 ? 8.469 346.381 43.036 1.00 67.66 181 LEU B O 1
ATOM 3312 N N . TRP B 1 183 ? 10.078 345.114 42.024 1.00 73.08 182 TRP B N 1
ATOM 3313 C CA . TRP B 1 183 ? 10.922 344.897 43.217 1.00 73.16 182 TRP B CA 1
ATOM 3314 C C . TRP B 1 183 ? 11.605 346.188 43.555 1.00 66.30 182 TRP B C 1
ATOM 3315 O O . TRP B 1 183 ? 12.170 346.830 42.686 1.00 64.75 182 TRP B O 1
ATOM 3326 N N . LEU B 1 184 ? 11.561 346.536 44.827 1.00 63.72 183 LEU B N 1
ATOM 3327 C CA . LEU B 1 184 ? 12.210 347.723 45.353 1.00 60.56 183 LEU B CA 1
ATOM 3328 C C . LEU B 1 184 ? 13.293 347.338 46.367 1.00 57.81 183 LEU B C 1
ATOM 3329 O O . LEU B 1 184 ? 13.149 346.396 47.141 1.00 55.78 183 LEU B O 1
ATOM 3334 N N . TYR B 1 185 ? 14.388 348.073 46.334 1.00 55.20 184 TYR B N 1
ATOM 3335 C CA . TYR B 1 185 ? 15.407 347.905 47.332 1.00 55.07 184 TYR B CA 1
ATOM 3336 C C . TYR B 1 185 ? 14.853 348.361 48.690 1.00 54.47 184 TYR B C 1
ATOM 3337 O O . TYR B 1 185 ? 14.177 349.362 48.778 1.00 54.67 184 TYR B O 1
ATOM 3346 N N . ARG B 1 186 ? 15.215 347.641 49.741 1.00 55.86 185 ARG B N 1
ATOM 3347 C CA . ARG B 1 186 ? 14.784 347.962 51.067 1.00 54.68 185 ARG B CA 1
ATOM 3348 C C . ARG B 1 186 ? 15.406 349.228 51.690 1.00 55.44 185 ARG B C 1
ATOM 3349 O O . ARG B 1 186 ? 14.819 349.861 52.560 1.00 54.09 185 ARG B O 1
ATOM 3357 N N . GLN B 1 187 ? 16.601 349.589 51.262 1.00 57.73 186 GLN B N 1
ATOM 3358 C CA . GLN B 1 187 ? 17.268 350.756 51.824 1.00 59.85 186 GLN B CA 1
ATOM 3359 C C . GLN B 1 187 ? 16.504 352.005 51.325 1.00 57.27 186 GLN B C 1
ATOM 3360 O O . GLN B 1 187 ? 16.328 352.994 52.049 1.00 54.21 186 GLN B O 1
ATOM 3366 N N . PHE B 1 188 ? 15.960 351.895 50.116 1.00 58.31 187 PHE B N 1
ATOM 3367 C CA . PHE B 1 188 ? 15.034 352.888 49.599 1.00 58.52 187 PHE B CA 1
ATOM 3368 C C . PHE B 1 188 ? 13.733 352.930 50.394 1.00 58.46 187 PHE B C 1
ATOM 3369 O O . PHE B 1 188 ? 13.314 354.000 50.780 1.00 59.14 187 PHE B O 1
ATOM 3377 N N . THR B 1 189 ? 13.066 351.800 50.605 1.00 56.76 188 THR B N 1
ATOM 3378 C CA . THR B 1 189 ? 11.754 351.860 51.236 1.00 55.11 188 THR B CA 1
ATOM 3379 C C . THR B 1 189 ? 11.822 352.360 52.671 1.00 54.31 188 THR B C 1
ATOM 3380 O O . THR B 1 189 ? 10.874 352.974 53.151 1.00 52.93 188 THR B O 1
ATOM 3384 N N . ARG B 1 190 ? 12.884 351.975 53.372 1.00 54.70 189 ARG B N 1
ATOM 3385 C CA . ARG B 1 190 ? 13.069 352.316 54.768 1.00 54.93 189 ARG B CA 1
ATOM 3386 C C . ARG B 1 190 ? 13.474 353.740 54.958 1.00 54.41 189 ARG B C 1
ATOM 3387 O O . ARG B 1 190 ? 13.041 354.336 55.908 1.00 52.88 189 ARG B O 1
ATOM 3395 N N . THR B 1 191 ? 14.317 354.291 54.079 1.00 57.63 190 THR B N 1
ATOM 3396 C CA . THR B 1 191 ? 14.621 355.724 54.194 1.00 58.21 190 THR B CA 1
ATOM 3397 C C . THR B 1 191 ? 13.402 356.540 53.822 1.00 58.81 190 THR B C 1
ATOM 3398 O O . THR B 1 191 ? 13.200 357.551 54.415 1.00 60.47 190 THR B O 1
ATOM 3402 N N . VAL B 1 192 ? 12.538 356.097 52.905 1.00 64.53 191 VAL B N 1
ATOM 3403 C CA . VAL B 1 192 ? 11.252 356.833 52.704 1.00 66.65 191 VAL B CA 1
ATOM 3404 C C . VAL B 1 192 ? 10.232 356.668 53.844 1.00 69.37 191 VAL B C 1
ATOM 3405 O O . VAL B 1 192 ? 9.410 357.548 54.046 1.00 71.03 191 VAL B O 1
ATOM 3409 N N . ALA B 1 193 ? 10.236 355.530 54.540 1.00 69.70 192 ALA B N 1
ATOM 3410 C CA . ALA B 1 193 ? 9.374 355.377 55.684 1.00 70.72 192 ALA B CA 1
ATOM 3411 C C . ALA B 1 193 ? 9.912 356.260 56.799 1.00 75.33 192 ALA B C 1
ATOM 3412 O O . ALA B 1 193 ? 9.136 356.900 57.508 1.00 76.13 192 ALA B O 1
ATOM 3414 N N . HIS B 1 194 ? 11.234 356.313 56.964 1.00 80.09 193 HIS B N 1
ATOM 3415 C CA . HIS B 1 194 ? 11.806 357.035 58.093 1.00 89.19 193 HIS B CA 1
ATOM 3416 C C . HIS B 1 194 ? 11.802 358.536 57.895 1.00 84.84 193 HIS B C 1
ATOM 3417 O O . HIS B 1 194 ? 11.312 359.245 58.741 1.00 85.24 193 HIS B O 1
ATOM 3424 N N . LEU B 1 195 ? 12.342 359.018 56.789 1.00 81.70 194 LEU B N 1
ATOM 3425 C CA . LEU B 1 195 ? 12.423 360.455 56.548 1.00 78.91 194 LEU B CA 1
ATOM 3426 C C . LEU B 1 195 ? 11.129 361.095 56.045 1.00 77.20 194 LEU B C 1
ATOM 3427 O O . LEU B 1 195 ? 10.924 362.289 56.259 1.00 74.73 194 LEU B O 1
ATOM 3432 N N . PHE B 1 196 ? 10.278 360.332 55.357 1.00 75.62 195 PHE B N 1
ATOM 3433 C CA . PHE B 1 196 ? 9.045 360.878 54.762 1.00 71.94 195 PHE B CA 1
ATOM 3434 C C . PHE B 1 196 ? 7.748 360.287 55.326 1.00 72.93 195 PHE B C 1
ATOM 3435 O O . PHE B 1 196 ? 6.692 360.694 54.950 1.00 80.90 195 PHE B O 1
ATOM 3443 N N . LYS B 1 197 ? 7.818 359.345 56.248 1.00 74.96 196 LYS B N 1
ATOM 3444 C CA . LYS B 1 197 ? 6.643 358.746 56.893 1.00 80.88 196 LYS B CA 1
ATOM 3445 C C . LYS B 1 197 ? 5.682 358.083 55.933 1.00 84.54 196 LYS B C 1
ATOM 3446 O O . LYS B 1 197 ? 4.505 357.996 56.228 1.00 87.16 196 LYS B O 1
ATOM 3452 N N . SER B 1 198 ? 6.191 357.550 54.831 1.00 91.83 197 SER B N 1
ATOM 3453 C CA . SER B 1 198 ? 5.377 356.764 53.908 1.00 99.74 197 SER B CA 1
ATOM 3454 C C . SER B 1 198 ? 5.775 355.291 53.863 1.00 99.55 197 SER B C 1
ATOM 3455 O O . SER B 1 198 ? 6.930 354.979 53.638 1.00 101.52 197 SER B O 1
ATOM 3458 N N . ASN B 1 199 ? 4.813 354.397 54.075 1.00 97.58 198 ASN B N 1
ATOM 3459 C CA . ASN B 1 199 ? 4.937 353.048 53.576 1.00 97.10 198 ASN B CA 1
ATOM 3460 C C . ASN B 1 199 ? 4.543 353.077 52.112 1.00 89.74 198 ASN B C 1
ATOM 3461 O O . ASN B 1 199 ? 3.772 353.911 51.678 1.00 92.23 198 ASN B O 1
ATOM 3466 N N . VAL B 1 200 ? 5.077 352.135 51.356 1.00 84.14 199 VAL B N 1
ATOM 3467 C CA . VAL B 1 200 ? 4.862 352.053 49.915 1.00 73.51 199 VAL B CA 1
ATOM 3468 C C . VAL B 1 200 ? 3.660 351.157 49.694 1.00 72.88 199 VAL B C 1
ATOM 3469 O O . VAL B 1 200 ? 3.692 350.028 50.151 1.00 76.98 199 VAL B O 1
ATOM 3473 N N . ARG B 1 201 ? 2.642 351.650 48.988 1.00 71.53 200 ARG B N 1
ATOM 3474 C CA . ARG B 1 201 ? 1.505 350.845 48.571 1.00 77.79 200 ARG B CA 1
ATOM 3475 C C . ARG B 1 201 ? 1.692 350.417 47.109 1.00 77.73 200 ARG B C 1
ATOM 3476 O O . ARG B 1 201 ? 2.093 351.209 46.264 1.00 78.52 200 ARG B O 1
ATOM 3484 N N . SER B 1 202 ? 1.457 349.145 46.810 1.00 79.30 201 SER B N 1
ATOM 3485 C CA . SER B 1 202 ? 1.550 348.666 45.430 1.00 80.34 201 SER B CA 1
ATOM 3486 C C . SER B 1 202 ? 0.210 348.764 44.699 1.00 78.36 201 SER B C 1
ATOM 3487 O O . SER B 1 202 ? -0.851 348.760 45.313 1.00 78.88 201 SER B O 1
ATOM 3490 N N . VAL B 1 203 ? 0.275 348.851 43.381 1.00 78.53 202 VAL B N 1
ATOM 3491 C CA . VAL B 1 203 ? -0.903 349.094 42.546 1.00 82.05 202 VAL B CA 1
ATOM 3492 C C . VAL B 1 203 ? -0.728 348.465 41.176 1.00 83.60 202 VAL B C 1
ATOM 3493 O O . VAL B 1 203 ? 0.396 348.423 40.651 1.00 81.70 202 VAL B O 1
ATOM 3497 N N . ASP B 1 204 ? -1.848 348.036 40.600 1.00 84.56 203 ASP B N 1
ATOM 3498 C CA . ASP B 1 204 ? -1.892 347.555 39.232 1.00 89.16 203 ASP B CA 1
ATOM 3499 C C . ASP B 1 204 ? -2.235 348.739 38.355 1.00 88.94 203 ASP B C 1
ATOM 3500 O O . ASP B 1 204 ? -3.418 349.053 38.165 1.00 87.85 203 ASP B O 1
ATOM 3505 N N . PHE B 1 205 ? -1.201 349.397 37.836 1.00 89.17 204 PHE B N 1
ATOM 3506 C CA . PHE B 1 205 ? -1.396 350.558 36.955 1.00 94.36 204 PHE B CA 1
ATOM 3507 C C . PHE B 1 205 ? -1.854 350.145 35.557 1.00 97.92 204 PHE B C 1
ATOM 3508 O O . PHE B 1 205 ? -2.338 350.989 34.813 1.00 97.03 204 PHE B O 1
ATOM 3516 N N . GLY B 1 206 ? -1.697 348.864 35.213 1.00 102.38 205 GLY B N 1
ATOM 3517 C CA . GLY B 1 206 ? -2.261 348.294 33.985 1.00 106.76 205 GLY B CA 1
ATOM 3518 C C . GLY B 1 206 ? -3.772 348.458 33.872 1.00 109.80 205 GLY B C 1
ATOM 3519 O O . GLY B 1 206 ? -4.267 348.921 32.852 1.00 112.50 205 GLY B O 1
ATOM 3520 N N . ASP B 1 207 ? -4.499 348.071 34.922 1.00 111.09 206 ASP B N 1
ATOM 3521 C CA . ASP B 1 207 ? -5.927 348.353 35.044 1.00 112.51 206 ASP B CA 1
ATOM 3522 C C . ASP B 1 207 ? -6.102 349.773 35.581 1.00 110.95 206 ASP B C 1
ATOM 3523 O O . ASP B 1 207 ? -6.395 349.958 36.757 1.00 110.32 206 ASP B O 1
ATOM 3528 N N . SER B 1 208 ? -5.952 350.764 34.706 1.00 114.36 207 SER B N 1
ATOM 3529 C CA . SER B 1 208 ? -5.770 352.171 35.132 1.00 118.15 207 SER B CA 1
ATOM 3530 C C . SER B 1 208 ? -7.017 352.955 35.616 1.00 118.86 207 SER B C 1
ATOM 3531 O O . SER B 1 208 ? -6.871 353.891 36.417 1.00 115.85 207 SER B O 1
ATOM 3534 N N . LYS B 1 209 ? -8.211 352.591 35.141 1.00 122.89 208 LYS B N 1
ATOM 3535 C CA . LYS B 1 209 ? -9.455 353.222 35.617 1.00 123.87 208 LYS B CA 1
ATOM 3536 C C . LYS B 1 209 ? -9.567 352.987 37.098 1.00 117.91 208 LYS B C 1
ATOM 3537 O O . LYS B 1 209 ? -9.727 353.928 37.860 1.00 113.91 208 LYS B O 1
ATOM 3543 N N . ASN B 1 210 ? -9.434 351.718 37.480 1.00 115.92 209 ASN B N 1
ATOM 3544 C CA . ASN B 1 210 ? -9.463 351.310 38.878 1.00 113.80 209 ASN B CA 1
ATOM 3545 C C . ASN B 1 210 ? -8.267 351.775 39.646 1.00 108.48 209 ASN B C 1
ATOM 3546 O O . ASN B 1 210 ? -8.405 352.174 40.795 1.00 109.60 209 ASN B O 1
ATOM 3551 N N . ALA B 1 211 ? -7.102 351.766 39.004 1.00 105.07 210 ALA B N 1
ATOM 3552 C CA . ALA B 1 211 ? -5.887 352.317 39.613 1.00 100.83 210 ALA B CA 1
ATOM 3553 C C . ALA B 1 211 ? -6.071 353.767 40.137 1.00 97.69 210 ALA B C 1
ATOM 3554 O O . ALA B 1 211 ? -5.676 354.062 41.272 1.00 96.75 210 ALA B O 1
ATOM 3556 N N . VAL B 1 212 ? -6.670 354.651 39.333 1.00 96.30 211 VAL B N 1
ATOM 3557 C CA . VAL B 1 212 ? -6.943 356.039 39.763 1.00 94.75 211 VAL B CA 1
ATOM 3558 C C . VAL B 1 212 ? -7.932 356.075 40.939 1.00 96.68 211 VAL B C 1
ATOM 3559 O O . VAL B 1 212 ? -7.729 356.817 41.880 1.00 94.90 211 VAL B O 1
ATOM 3563 N N . GLU B 1 213 ? -8.985 355.273 40.889 1.00 101.59 212 GLU B N 1
ATOM 3564 C CA . GLU B 1 213 ? -9.963 355.248 41.981 1.00 104.84 212 GLU B CA 1
ATOM 3565 C C . GLU B 1 213 ? -9.363 354.742 43.282 1.00 98.59 212 GLU B C 1
ATOM 3566 O O . GLU B 1 213 ? -9.698 355.238 44.355 1.00 90.81 212 GLU B O 1
ATOM 3572 N N . LEU B 1 214 ? -8.496 353.739 43.163 1.00 98.52 213 LEU B N 1
ATOM 3573 C CA . LEU B 1 214 ? -7.854 353.108 44.323 1.00 99.17 213 LEU B CA 1
ATOM 3574 C C . LEU B 1 214 ? -6.870 354.077 44.944 1.00 94.25 213 LEU B C 1
ATOM 3575 O O . LEU B 1 214 ? -6.897 354.314 46.140 1.00 94.78 213 LEU B O 1
ATOM 3580 N N . MET B 1 215 ? -6.017 354.673 44.118 1.00 88.75 214 MET B N 1
ATOM 3581 C CA . MET B 1 215 ? -5.048 355.633 44.627 1.00 82.29 214 MET B CA 1
ATOM 3582 C C . MET B 1 215 ? -5.734 356.807 45.354 1.00 80.27 214 MET B C 1
ATOM 3583 O O . MET B 1 215 ? -5.395 357.102 46.501 1.00 78.86 214 MET B O 1
ATOM 3588 N N . ASN B 1 216 ? -6.704 357.442 44.695 1.00 80.34 215 ASN B N 1
ATOM 3589 C CA . ASN B 1 216 ? -7.440 358.564 45.274 1.00 79.14 215 ASN B CA 1
ATOM 3590 C C . ASN B 1 216 ? -8.179 358.166 46.518 1.00 82.68 215 ASN B C 1
ATOM 3591 O O . ASN B 1 216 ? -8.185 358.923 47.463 1.00 84.65 215 ASN B O 1
ATOM 3596 N N . ALA B 1 217 ? -8.779 356.973 46.526 1.00 88.53 216 ALA B N 1
ATOM 3597 C CA . ALA B 1 217 ? -9.454 356.450 47.725 1.00 91.10 216 ALA B CA 1
ATOM 3598 C C . ALA B 1 217 ? -8.472 356.300 48.905 1.00 92.30 216 ALA B C 1
ATOM 3599 O O . ALA B 1 217 ? -8.805 356.657 50.023 1.00 88.44 216 ALA B O 1
ATOM 3601 N N . TYR B 1 218 ? -7.258 355.806 48.644 1.00 96.26 217 TYR B N 1
ATOM 3602 C CA . TYR B 1 218 ? -6.218 355.716 49.693 1.00 97.88 217 TYR B CA 1
ATOM 3603 C C . TYR B 1 218 ? -5.818 357.080 50.222 1.00 93.48 217 TYR B C 1
ATOM 3604 O O . TYR B 1 218 ? -5.652 357.244 51.422 1.00 89.58 217 TYR B O 1
ATOM 3613 N N . ILE B 1 219 ? -5.646 358.037 49.314 1.00 87.44 218 ILE B N 1
ATOM 3614 C CA . ILE B 1 219 ? -5.223 359.371 49.700 1.00 82.76 218 ILE B CA 1
ATOM 3615 C C . ILE B 1 219 ? -6.294 360.017 50.556 1.00 80.71 218 ILE B C 1
ATOM 3616 O O . ILE B 1 219 ? -5.990 360.566 51.611 1.00 80.86 218 ILE B O 1
ATOM 3621 N N . GLU B 1 220 ? -7.532 359.899 50.117 1.00 81.11 219 GLU B N 1
ATOM 3622 C CA . GLU B 1 220 ? -8.652 360.459 50.825 1.00 85.79 219 GLU B CA 1
ATOM 3623 C C . GLU B 1 220 ? -8.811 359.850 52.214 1.00 85.83 219 GLU B C 1
ATOM 3624 O O . GLU B 1 220 ? -9.067 360.544 53.191 1.00 85.81 219 GLU B O 1
ATOM 3630 N N . LYS B 1 221 ? -8.686 358.544 52.308 1.00 85.15 220 LYS B N 1
ATOM 3631 C CA . LYS B 1 221 ? -8.773 357.889 53.602 1.00 87.43 220 LYS B CA 1
ATOM 3632 C C . LYS B 1 221 ? -7.795 358.480 54.576 1.00 84.14 220 LYS B C 1
ATOM 3633 O O . LYS B 1 221 ? -8.158 358.771 55.696 1.00 84.62 220 LYS B O 1
ATOM 3639 N N . VAL B 1 222 ? -6.558 358.651 54.135 1.00 81.44 221 VAL B N 1
ATOM 3640 C CA . VAL B 1 222 ? -5.476 359.104 55.004 1.00 82.18 221 VAL B CA 1
ATOM 3641 C C . VAL B 1 222 ? -5.438 360.657 55.238 1.00 80.97 221 VAL B C 1
ATOM 3642 O O . VAL B 1 222 ? -4.547 361.160 55.896 1.00 78.96 221 VAL B O 1
ATOM 3646 N N . THR B 1 223 ? -6.408 361.413 54.744 1.00 81.21 222 THR B N 1
ATOM 3647 C CA . THR B 1 223 ? -6.364 362.859 54.847 1.00 83.14 222 THR B CA 1
ATOM 3648 C C . THR B 1 223 ? -7.757 363.434 55.197 1.00 89.99 222 THR B C 1
ATOM 3649 O O . THR B 1 223 ? -8.102 364.553 54.785 1.00 92.27 222 THR B O 1
ATOM 3653 N N . SER B 1 224 ? -8.512 362.664 55.995 1.00 97.82 223 SER B N 1
ATOM 3654 C CA . SER B 1 224 ? -9.961 362.835 56.250 1.00 99.97 223 SER B CA 1
ATOM 3655 C C . SER B 1 224 ? -10.676 363.642 55.188 1.00 101.76 223 SER B C 1
ATOM 3656 O O . SER B 1 224 ? -11.087 364.775 55.431 1.00 102.46 223 SER B O 1
ATOM 3659 N N . LYS B 1 225 ? -10.744 363.088 53.982 1.00 104.53 224 LYS B N 1
ATOM 3660 C CA . LYS B 1 225 ? -11.529 363.675 52.875 1.00 110.38 224 LYS B CA 1
ATOM 3661 C C . LYS B 1 225 ? -11.194 365.123 52.450 1.00 107.19 224 LYS B C 1
ATOM 3662 O O . LYS B 1 225 ? -11.993 365.769 51.763 1.00 107.83 224 LYS B O 1
ATOM 3668 N N . LYS B 1 226 ? -10.021 365.629 52.820 1.00 102.75 225 LYS B N 1
ATOM 3669 C CA . LYS B 1 226 ? -9.598 366.957 52.365 1.00 99.51 225 LYS B CA 1
ATOM 3670 C C . LYS B 1 226 ? -9.047 366.864 50.950 1.00 98.10 225 LYS B C 1
ATOM 3671 O O . LYS B 1 226 ? -9.133 367.818 50.174 1.00 105.31 225 LYS B O 1
ATOM 3677 N N . PHE B 1 227 ? -8.476 365.710 50.620 1.00 97.35 226 PHE B N 1
ATOM 3678 C CA . PHE B 1 227 ? -7.852 365.468 49.323 1.00 94.68 226 PHE B CA 1
ATOM 3679 C C . PHE B 1 227 ? -8.466 364.241 48.629 1.00 103.37 226 PHE B C 1
ATOM 3680 O O . PHE B 1 227 ? -8.004 363.108 48.801 1.00 107.81 226 PHE B O 1
ATOM 3688 N N . PRO B 1 228 ? -9.544 364.464 47.873 1.00 106.45 227 PRO B N 1
ATOM 3689 C CA . PRO B 1 228 ? -10.011 363.473 46.925 1.00 109.86 227 PRO B CA 1
ATOM 3690 C C . PRO B 1 228 ? -9.328 363.831 45.613 1.00 112.37 227 PRO B C 1
ATOM 3691 O O . PRO B 1 228 ? -8.636 364.841 45.559 1.00 108.77 227 PRO B O 1
ATOM 3695 N N . ASP B 1 229 ? -9.519 363.029 44.571 1.00 116.47 228 ASP B N 1
ATOM 3696 C CA . ASP B 1 229 ? -9.076 363.367 43.188 1.00 115.46 228 ASP B CA 1
ATOM 3697 C C . ASP B 1 229 ? -7.663 363.957 42.969 1.00 106.50 228 ASP B C 1
ATOM 3698 O O . ASP B 1 229 ? -7.438 364.693 41.999 1.00 108.66 228 ASP B O 1
ATOM 3703 N N . VAL B 1 230 ? -6.710 363.625 43.834 1.00 97.20 229 VAL B N 1
ATOM 3704 C CA . VAL B 1 230 ? -5.342 364.101 43.670 1.00 88.95 229 VAL B CA 1
ATOM 3705 C C . VAL B 1 230 ? -4.743 363.534 42.388 1.00 85.29 229 VAL B C 1
ATOM 3706 O O . VAL B 1 230 ? -3.933 364.190 41.733 1.00 81.26 229 VAL B O 1
ATOM 3710 N N . ILE B 1 231 ? -5.164 362.339 42.008 1.00 87.69 230 ILE B N 1
ATOM 3711 C CA . ILE B 1 231 ? -4.732 361.772 40.734 1.00 91.35 230 ILE B CA 1
ATOM 3712 C C . ILE B 1 231 ? -5.869 361.728 39.736 1.00 92.37 230 ILE B C 1
ATOM 3713 O O . ILE B 1 231 ? -6.977 361.297 40.064 1.00 92.49 230 ILE B O 1
ATOM 3718 N N . SER B 1 232 ? -5.575 362.203 38.526 1.00 95.91 231 SER B N 1
ATOM 3719 C CA . SER B 1 232 ? -6.523 362.202 37.411 1.00 104.01 231 SER B CA 1
ATOM 3720 C C . SER B 1 232 ? -6.309 361.029 36.437 1.00 106.67 231 SER B C 1
ATOM 3721 O O . SER B 1 232 ? -7.282 360.478 35.915 1.00 110.82 231 SER B O 1
ATOM 3724 N N . ASP B 1 233 ? -5.051 360.666 36.190 1.00 99.73 232 ASP B N 1
ATOM 3725 C CA . ASP B 1 233 ? -4.695 359.774 35.101 1.00 99.42 232 ASP 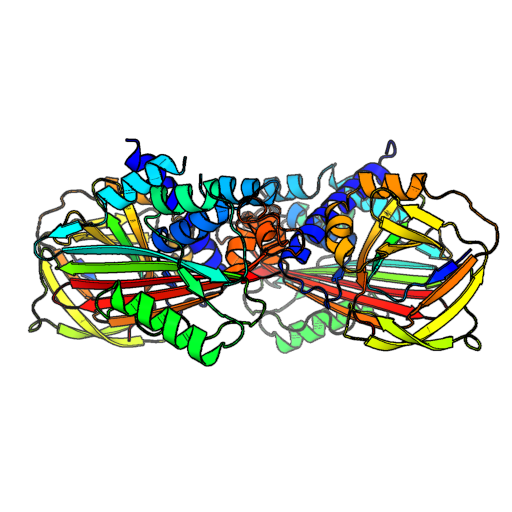B CA 1
ATOM 3726 C C . ASP B 1 233 ? -3.410 359.059 35.460 1.00 97.64 232 ASP B C 1
ATOM 3727 O O . ASP B 1 233 ? -2.611 359.573 36.256 1.00 99.17 232 ASP B O 1
ATOM 3732 N N . VAL B 1 234 ? -3.252 357.839 34.938 1.00 99.51 233 VAL B N 1
ATOM 3733 C CA . VAL B 1 234 ? -2.043 357.036 35.162 1.00 96.59 233 VAL B CA 1
ATOM 3734 C C . VAL B 1 234 ? -1.774 356.098 33.971 1.00 97.15 233 VAL B C 1
ATOM 3735 O O . VAL B 1 234 ? -2.633 355.334 33.575 1.00 99.72 233 VAL B O 1
ATOM 3739 N N . ASP B 1 235 ? -0.572 356.193 33.412 1.00 98.85 234 ASP B N 1
ATOM 3740 C CA . ASP B 1 235 ? -0.093 355.309 32.346 1.00 102.97 234 ASP B CA 1
ATOM 3741 C C . ASP B 1 235 ? -0.001 353.840 32.853 1.00 106.28 234 ASP B C 1
ATOM 3742 O O . ASP B 1 235 ? 0.269 353.604 34.030 1.00 112.50 234 ASP B O 1
ATOM 3747 N N . THR B 1 236 ? -0.213 352.881 31.953 1.00 106.49 235 THR B N 1
ATOM 3748 C CA . THR B 1 236 ? 0.105 351.457 32.169 1.00 108.81 235 THR B CA 1
ATOM 3749 C C . THR B 1 236 ? 1.577 351.216 32.548 1.00 104.48 235 THR B C 1
ATOM 3750 O O . THR B 1 236 ? 1.888 350.513 33.522 1.00 104.49 235 THR B O 1
ATOM 3754 N N . ASP B 1 237 ? 2.467 351.826 31.758 1.00 101.58 236 ASP B N 1
ATOM 3755 C CA . ASP B 1 237 ? 3.931 351.740 31.936 1.00 99.69 236 ASP B CA 1
ATOM 3756 C C . ASP B 1 237 ? 4.462 352.666 33.043 1.00 91.52 236 ASP B C 1
ATOM 3757 O O . ASP B 1 237 ? 5.683 352.864 33.177 1.00 82.25 236 ASP B O 1
ATOM 3762 N N . THR B 1 238 ? 3.544 353.249 33.812 1.00 88.08 237 THR B N 1
ATOM 3763 C CA . THR B 1 238 ? 3.887 353.863 35.066 1.00 87.35 237 THR B CA 1
ATOM 3764 C C . THR B 1 238 ? 4.332 352.829 36.060 1.00 85.88 237 THR B C 1
ATOM 3765 O O . THR B 1 238 ? 3.727 351.736 36.213 1.00 85.22 237 THR B O 1
ATOM 3769 N N . SER B 1 239 ? 5.438 353.200 36.696 1.00 80.16 238 SER B N 1
ATOM 3770 C CA . SER B 1 239 ? 6.159 352.339 37.592 1.00 76.78 238 SER B CA 1
ATOM 3771 C C . SER B 1 239 ? 6.078 352.816 39.024 1.00 72.22 238 SER B C 1
ATOM 3772 O O . SER B 1 239 ? 6.035 351.992 39.918 1.00 74.33 238 SER B O 1
ATOM 3775 N N . LEU B 1 240 ? 6.121 354.127 39.250 1.00 68.47 239 LEU B N 1
ATOM 3776 C CA . LEU B 1 240 ? 5.795 354.699 40.562 1.00 67.70 239 LEU B CA 1
ATOM 3777 C C . LEU B 1 240 ? 5.124 356.037 40.419 1.00 64.06 239 LEU B C 1
ATOM 3778 O O . LEU B 1 240 ? 5.300 356.712 39.402 1.00 62.04 239 LEU B O 1
ATOM 3783 N N . VAL B 1 241 ? 4.383 356.399 41.472 1.00 60.83 240 VAL B N 1
ATOM 3784 C CA . VAL B 1 241 ? 3.796 357.734 41.645 1.00 56.46 240 VAL B CA 1
ATOM 3785 C C . VAL B 1 241 ? 4.036 358.161 43.066 1.00 52.32 240 VAL B C 1
ATOM 3786 O O . VAL B 1 241 ? 3.668 357.452 43.964 1.00 51.44 240 VA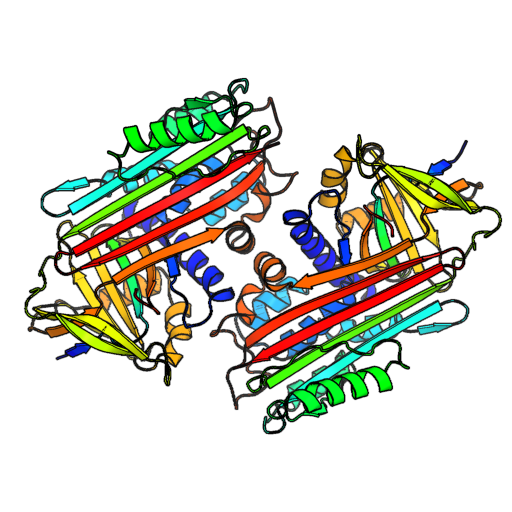L B O 1
ATOM 3790 N N . ILE B 1 242 ? 4.678 359.301 43.254 1.00 50.32 241 ILE B N 1
ATOM 3791 C CA . ILE B 1 242 ? 5.014 359.845 44.581 1.00 47.77 241 ILE B CA 1
ATOM 3792 C C . ILE B 1 242 ? 4.088 360.992 44.794 1.00 45.35 241 ILE B C 1
ATOM 3793 O O . ILE B 1 242 ? 3.849 361.742 43.881 1.00 49.06 241 ILE B O 1
ATOM 3798 N N . VAL B 1 243 ? 3.574 361.144 45.982 1.00 45.93 242 VAL B N 1
ATOM 3799 C CA . VAL B 1 243 ? 2.588 362.175 46.295 1.00 49.48 242 VAL B CA 1
ATOM 3800 C C . VAL B 1 243 ? 2.934 362.841 47.612 1.00 52.79 242 VAL B C 1
ATOM 3801 O O . VAL B 1 243 ? 3.158 362.177 48.618 1.00 55.91 242 VAL B O 1
ATOM 3805 N N . ASN B 1 244 ? 2.984 364.168 47.610 1.00 56.02 243 ASN B N 1
ATOM 3806 C CA . ASN B 1 244 ? 2.897 364.926 48.854 1.00 52.18 243 ASN B CA 1
ATOM 3807 C C . ASN B 1 244 ? 1.642 365.769 48.814 1.00 52.61 243 ASN B C 1
ATOM 3808 O O . ASN B 1 244 ? 1.303 366.352 47.765 1.00 50.94 243 ASN B O 1
ATOM 3813 N N . VAL B 1 245 ? 0.967 365.815 49.955 1.00 52.47 244 VAL B N 1
ATOM 3814 C CA . VAL B 1 245 ? -0.049 366.804 50.209 1.00 52.68 244 VAL B CA 1
ATOM 3815 C C . VAL B 1 245 ? 0.190 367.458 51.516 1.00 50.83 244 VAL B C 1
ATOM 3816 O O . VAL B 1 245 ? 0.783 366.893 52.395 1.00 50.83 244 VAL B O 1
ATOM 3820 N N . ILE B 1 246 ? -0.290 368.679 51.610 1.00 52.29 245 ILE B N 1
ATOM 3821 C CA . ILE B 1 246 ? -0.058 369.536 52.742 1.00 52.87 245 ILE B CA 1
ATOM 3822 C C . ILE B 1 246 ? -1.229 370.493 52.865 1.00 54.71 245 ILE B C 1
ATOM 3823 O O . ILE B 1 246 ? -1.705 371.065 51.876 1.00 53.45 245 ILE B O 1
ATOM 3828 N N . TYR B 1 247 ? -1.755 370.557 54.081 1.00 58.02 246 TYR B N 1
ATOM 3829 C CA . TYR B 1 247 ? -2.988 371.252 54.385 1.00 57.09 246 TYR B CA 1
ATOM 3830 C C . TYR B 1 247 ? -2.690 372.120 55.569 1.00 55.58 246 TYR B C 1
ATOM 3831 O O . TYR B 1 247 ? -2.216 371.608 56.584 1.00 53.06 246 TYR B O 1
ATOM 3840 N N . PHE B 1 248 ? -2.984 373.412 55.435 1.00 57.42 247 PHE B N 1
ATOM 3841 C CA . PHE B 1 248 ? -2.877 374.404 56.518 1.00 60.57 247 PHE B CA 1
ATOM 3842 C C . PHE B 1 248 ? -4.228 375.097 56.757 1.00 63.71 247 PHE B C 1
ATOM 3843 O O . PHE B 1 248 ? -4.897 375.508 55.803 1.00 62.78 247 PHE B O 1
ATOM 3851 N N . LYS B 1 249 ? -4.648 375.206 58.018 1.00 65.78 248 LYS B N 1
ATOM 3852 C CA . LYS B 1 249 ? -5.821 376.040 58.350 1.00 65.79 248 LYS B CA 1
ATOM 3853 C C . LYS B 1 249 ? -5.581 376.774 59.633 1.00 64.87 248 LYS B C 1
ATOM 3854 O O . LYS B 1 249 ? -5.586 376.167 60.723 1.00 65.40 248 LYS B O 1
ATOM 3860 N N . GLY B 1 250 ? -5.388 378.080 59.495 1.00 62.71 249 GLY B N 1
ATOM 3861 C CA . GLY B 1 250 ? -5.059 378.931 60.610 1.00 65.58 249 GLY B CA 1
ATOM 3862 C C . GLY B 1 250 ? -6.113 379.969 60.863 1.00 66.81 249 GLY B C 1
ATOM 3863 O O . GLY B 1 250 ? -6.538 380.654 59.948 1.00 68.46 249 GLY B O 1
ATOM 3864 N N . SER B 1 251 ? -6.517 380.098 62.121 1.00 68.78 250 SER B N 1
ATOM 3865 C CA . SER B 1 251 ? -7.363 381.201 62.527 1.00 72.24 250 SER B CA 1
ATOM 3866 C C . SER B 1 251 ? -6.514 382.432 62.774 1.00 71.29 250 SER B C 1
ATOM 3867 O O . SER B 1 251 ? -5.457 382.325 63.380 1.00 64.46 250 SER B O 1
ATOM 3870 N N . TRP B 1 252 ? -7.016 383.599 62.349 1.00 71.66 251 TRP B N 1
ATOM 3871 C CA . TRP B 1 252 ? -6.321 384.846 62.644 1.00 72.83 251 TRP B CA 1
ATOM 3872 C C . TRP B 1 252 ? -6.232 385.006 64.160 1.00 78.42 251 TRP B C 1
ATOM 3873 O O . TRP B 1 252 ? -7.144 384.609 64.908 1.00 81.83 251 TRP B O 1
ATOM 3884 N N . GLY B 1 253 ? -5.140 385.600 64.612 1.00 81.76 252 GLY B N 1
ATOM 3885 C CA . GLY B 1 253 ? -5.058 386.039 65.997 1.00 86.66 252 GLY B CA 1
ATOM 3886 C C . GLY B 1 253 ? -6.037 387.172 66.255 1.00 89.96 252 GLY B C 1
ATOM 3887 O O . GLY B 1 253 ? -6.579 387.291 67.338 1.00 87.82 252 GLY B O 1
ATOM 3888 N N . ASN B 1 254 ? -6.257 388.000 65.234 1.00 93.17 253 ASN B N 1
ATOM 3889 C CA . ASN B 1 254 ? -7.252 389.060 65.252 1.00 95.82 253 ASN B CA 1
ATOM 3890 C C . ASN B 1 254 ? -8.250 388.766 64.144 1.00 91.20 253 ASN B C 1
ATOM 3891 O O . ASN B 1 254 ? -7.988 389.067 62.979 1.00 87.36 253 ASN B O 1
ATOM 3896 N N . LYS B 1 255 ? -9.370 388.151 64.499 1.00 89.57 254 LYS B N 1
ATOM 3897 C CA . LYS B 1 255 ? -10.376 387.815 63.504 1.00 90.51 254 LYS B CA 1
ATOM 3898 C C . LYS B 1 255 ? -11.094 389.071 63.016 1.00 86.54 254 LYS B C 1
ATOM 3899 O O . LYS B 1 255 ? -11.330 389.977 63.785 1.00 88.35 254 LYS B O 1
ATOM 3905 N N . PHE B 1 256 ? -11.419 389.109 61.730 1.00 83.88 255 PHE B N 1
ATOM 3906 C CA . PHE B 1 256 ? -12.092 390.245 61.113 1.00 82.61 255 PHE B CA 1
ATOM 3907 C C . PHE B 1 256 ? -13.555 390.131 61.425 1.00 86.72 255 PHE B C 1
ATOM 3908 O O . PHE B 1 256 ? -14.068 389.025 61.555 1.00 83.12 255 PHE B O 1
ATOM 3916 N N . GLU B 1 257 ? -14.235 391.274 61.481 1.00 93.38 256 GLU B N 1
ATOM 3917 C CA . GLU B 1 257 ? -15.677 391.299 61.672 1.00 96.59 256 GLU B CA 1
ATOM 3918 C C . GLU B 1 257 ? -16.354 391.254 60.286 1.00 96.87 256 GLU B C 1
ATOM 3919 O O . GLU B 1 257 ? -15.978 392.010 59.369 1.00 96.53 256 GLU B O 1
ATOM 3925 N N . PRO B 1 258 ? -17.270 390.283 60.084 1.00 99.56 257 PRO B N 1
ATOM 3926 C CA . PRO B 1 258 ? -18.030 390.215 58.829 1.00 101.97 257 PRO B CA 1
ATOM 3927 C C . PRO B 1 258 ? -18.805 391.487 58.544 1.00 103.57 257 PRO B C 1
ATOM 3928 O O . PRO B 1 258 ? -18.855 391.923 57.401 1.00 103.16 257 PRO B O 1
ATOM 3932 N N . ASP B 1 259 ? -19.406 392.063 59.586 1.00 107.86 258 ASP B N 1
ATOM 3933 C CA . ASP B 1 259 ? -20.090 393.363 59.481 1.00 109.86 258 ASP B CA 1
ATOM 3934 C C . ASP B 1 259 ? -19.261 394.433 58.776 1.00 106.58 258 ASP B C 1
ATOM 3935 O O . ASP B 1 259 ? -19.826 395.268 58.075 1.00 103.82 258 ASP B O 1
ATOM 3940 N N . LEU B 1 260 ? -17.934 394.378 58.925 1.00 103.52 259 LEU B N 1
ATOM 3941 C CA . LEU B 1 260 ? -17.023 395.286 58.225 1.00 99.58 259 LEU B CA 1
ATOM 3942 C C . LEU B 1 260 ? -16.429 394.623 56.994 1.00 94.45 259 LEU B C 1
ATOM 3943 O O . LEU B 1 260 ? -15.224 394.453 56.914 1.00 101.39 259 LEU B O 1
ATOM 3948 N N . THR B 1 261 ? -17.267 394.251 56.033 1.00 90.97 260 THR B N 1
ATOM 3949 C CA . THR B 1 261 ? -16.791 393.648 54.780 1.00 89.04 260 THR B CA 1
ATOM 3950 C C . THR B 1 261 ? -17.685 394.130 53.648 1.00 88.69 260 THR B C 1
ATOM 3951 O O . THR B 1 261 ? -18.841 393.784 53.564 1.00 86.77 260 THR B O 1
ATOM 3955 N N . LYS B 1 262 ? -17.116 394.984 52.812 1.00 90.87 261 LYS B N 1
ATOM 3956 C CA . LYS B 1 262 ? -17.790 395.691 51.738 1.00 90.07 261 LYS B CA 1
ATOM 3957 C C . LYS B 1 262 ? -16.974 395.581 50.456 1.00 87.66 261 LYS B C 1
ATOM 3958 O O . LYS B 1 262 ? -15.775 395.387 50.513 1.00 85.89 261 LYS B O 1
ATOM 3964 N N . ASN B 1 263 ? -17.614 395.689 49.303 1.00 89.54 262 ASN B N 1
ATOM 3965 C CA . ASN B 1 263 ? -16.908 395.600 48.030 1.00 90.94 262 ASN B CA 1
ATOM 3966 C C . ASN B 1 263 ? -16.042 396.835 47.837 1.00 93.57 262 ASN B C 1
ATOM 3967 O O . ASN B 1 263 ? -16.401 397.896 48.283 1.00 93.81 262 ASN B O 1
ATOM 3972 N N . VAL B 1 264 ? -14.880 396.674 47.206 1.00 96.26 263 VAL B N 1
ATOM 3973 C CA . VAL B 1 264 ? -13.931 397.769 46.982 1.00 95.85 263 VAL B CA 1
ATOM 3974 C C . VAL B 1 264 ? -13.220 397.467 45.665 1.00 96.97 263 VAL B C 1
ATOM 3975 O O . VAL B 1 264 ? -12.980 396.298 45.334 1.00 89.51 263 VAL B O 1
ATOM 3979 N N . ARG B 1 265 ? -12.891 398.522 44.918 1.00 103.76 264 ARG B N 1
ATOM 3980 C CA . ARG B 1 265 ? -12.113 398.353 43.695 1.00 107.47 264 ARG B CA 1
ATOM 3981 C C . ARG B 1 265 ? -10.743 397.842 44.100 1.00 106.10 264 ARG B C 1
ATOM 3982 O O . ARG B 1 265 ? -10.051 398.480 44.915 1.00 110.13 264 ARG B O 1
ATOM 3990 N N . PHE B 1 266 ? -10.412 396.664 43.571 1.00 103.34 265 PHE B N 1
ATOM 3991 C CA . PHE B 1 266 ? -9.064 396.124 43.593 1.00 104.12 265 PHE B CA 1
ATOM 3992 C C . PHE B 1 266 ? -8.470 396.385 42.213 1.00 102.48 265 PHE B C 1
ATOM 3993 O O . PHE B 1 266 ? -9.045 395.988 41.202 1.00 97.90 265 PHE B O 1
ATOM 4001 N N . TRP B 1 267 ? -7.344 397.092 42.193 1.00 105.27 266 TRP B N 1
ATOM 4002 C CA . TRP B 1 267 ? -6.685 397.490 40.962 1.00 110.05 266 TRP B CA 1
ATOM 4003 C C . TRP B 1 267 ? -5.575 396.517 40.607 1.00 107.89 266 TRP B C 1
ATOM 4004 O O . TRP B 1 267 ? -4.454 396.618 41.120 1.00 105.26 266 TRP B O 1
ATOM 4015 N N . VAL B 1 268 ? -5.903 395.600 39.689 1.00 108.40 267 VAL B N 1
ATOM 4016 C CA . VAL B 1 268 ? -4.934 394.673 39.055 1.00 108.53 267 VAL B CA 1
ATOM 4017 C C . VAL B 1 268 ? -3.784 395.418 38.351 1.00 109.70 267 VAL B C 1
ATOM 4018 O O . VAL B 1 268 ? -2.697 394.869 38.164 1.00 103.94 267 VAL B O 1
ATOM 4022 N N . ASN B 1 269 ? -4.018 396.695 38.039 1.00 117.38 268 ASN B N 1
ATOM 4023 C CA . ASN B 1 269 ? -3.511 397.345 36.838 1.00 117.61 268 ASN B CA 1
ATOM 4024 C C . ASN B 1 269 ? -3.577 398.878 37.034 1.00 122.18 268 ASN B C 1
ATOM 4025 O O . ASN B 1 269 ? -4.006 399.356 38.099 1.00 124.33 268 ASN B O 1
ATOM 4030 N N . SER B 1 270 ? -3.172 399.640 36.015 1.00 120.92 269 SER B N 1
ATOM 4031 C CA . SER B 1 270 ? -3.582 401.035 35.925 1.00 119.55 269 SER B CA 1
ATOM 4032 C C . SER B 1 270 ? -5.063 401.101 35.462 1.00 121.03 269 SER B C 1
ATOM 4033 O O . SER B 1 270 ? -5.778 402.001 35.904 1.00 112.95 269 SER B O 1
ATOM 4036 N N . SER B 1 271 ? -5.525 400.147 34.618 1.00 119.63 270 SER B N 1
ATOM 4037 C CA . SER B 1 271 ? -6.901 400.185 33.996 1.00 120.18 270 SER B CA 1
ATOM 4038 C C . SER B 1 271 ? -7.977 399.156 34.457 1.00 117.28 270 SER B C 1
ATOM 4039 O O . SER B 1 271 ? -9.135 399.542 34.695 1.00 119.97 270 SER B O 1
ATOM 4042 N N . TYR B 1 272 ? -7.602 397.869 34.505 1.00 111.21 271 TYR B N 1
ATOM 4043 C CA . TYR B 1 272 ? -8.492 396.705 34.888 1.00 103.43 271 TYR B CA 1
ATOM 4044 C C . TYR B 1 272 ? -8.747 396.536 36.409 1.00 100.45 271 TYR B C 1
ATOM 4045 O O . TYR B 1 272 ? -7.897 396.008 37.124 1.00 102.59 271 TYR B O 1
ATOM 4054 N N . SER B 1 273 ? -9.899 397.042 36.883 1.00 99.02 272 SER B N 1
ATOM 4055 C CA . SER B 1 273 ? -10.354 396.915 38.279 1.00 95.86 272 SER B CA 1
ATOM 4056 C C . SER B 1 273 ? -11.462 395.882 38.397 1.00 92.69 272 SER B C 1
ATOM 4057 O O . SER B 1 273 ? -11.972 395.395 37.394 1.00 90.17 272 SER B O 1
ATOM 4060 N N . MET B 1 274 ? -11.844 395.584 39.634 1.00 90.39 273 MET B N 1
ATOM 4061 C CA . MET B 1 274 ? -12.979 394.696 39.915 1.00 89.49 273 MET B CA 1
ATOM 4062 C C . MET B 1 274 ? -13.454 394.852 41.371 1.00 86.22 273 MET B C 1
ATOM 4063 O O . MET B 1 274 ? -12.693 395.300 42.233 1.00 84.82 273 MET B O 1
ATOM 4068 N N . MET B 1 275 ? -14.713 394.509 41.627 1.00 85.14 274 MET B N 1
ATOM 4069 C CA . MET B 1 275 ? -15.308 394.657 42.951 1.00 87.89 274 MET B CA 1
ATOM 4070 C C . MET B 1 275 ? -15.014 393.421 43.782 1.00 88.07 274 MET B C 1
ATOM 4071 O O . MET B 1 275 ? -15.586 392.359 43.546 1.00 89.47 274 MET B O 1
ATOM 4076 N N . VAL B 1 276 ? -14.149 393.569 44.778 1.00 87.99 275 VAL B N 1
ATOM 4077 C CA . VAL B 1 276 ? -13.734 392.454 45.584 1.00 88.96 275 VAL B CA 1
ATOM 4078 C C . VAL B 1 276 ? -14.222 392.641 47.023 1.00 91.96 275 VAL B C 1
ATOM 4079 O O . VAL B 1 276 ? -13.895 393.668 47.644 1.00 94.07 275 VAL B O 1
ATOM 4083 N N . PRO B 1 277 ? -14.971 391.639 47.578 1.00 89.59 276 PRO B N 1
ATOM 4084 C CA . PRO B 1 277 ? -15.386 391.785 48.965 1.00 88.70 276 PRO B CA 1
ATOM 4085 C C . PRO B 1 277 ? -14.127 391.946 49.804 1.00 85.30 276 PRO B C 1
ATOM 4086 O O . PRO B 1 277 ? -13.298 391.052 49.800 1.00 81.78 276 PRO B O 1
ATOM 4090 N N . THR B 1 278 ? -13.989 393.102 50.452 1.00 83.59 277 THR B N 1
ATOM 4091 C CA . THR B 1 278 ? -12.764 393.517 51.108 1.00 80.31 277 THR B CA 1
ATOM 4092 C C . THR B 1 278 ? -13.076 393.641 52.592 1.00 80.40 277 THR B C 1
ATOM 4093 O O . THR B 1 278 ? -14.100 394.182 52.972 1.00 76.94 277 THR B O 1
ATOM 4097 N N . MET B 1 279 ? -12.202 393.071 53.420 1.00 83.78 278 MET B N 1
ATOM 4098 C CA . MET B 1 279 ? -12.410 392.965 54.878 1.00 86.09 278 MET B CA 1
ATOM 4099 C C . MET B 1 279 ? -11.701 394.100 55.547 1.00 88.67 278 MET B C 1
ATOM 4100 O O . MET B 1 279 ? -10.820 394.719 54.938 1.00 89.12 278 MET B O 1
ATOM 4105 N N . HIS B 1 280 ? -12.104 394.369 56.794 1.00 91.37 279 HIS B N 1
ATOM 4106 C CA . HIS B 1 280 ? -11.714 395.601 57.488 1.00 90.25 279 HIS B CA 1
ATOM 4107 C C . HIS B 1 280 ? -11.587 395.391 58.980 1.00 92.58 279 HIS B C 1
ATOM 4108 O O . HIS B 1 280 ? -12.424 394.719 59.620 1.00 96.16 279 HIS B O 1
ATOM 4115 N N . GLN B 1 281 ? -10.517 395.966 59.515 1.00 93.97 280 GLN B N 1
ATOM 4116 C CA . GLN B 1 281 ? -10.079 395.714 60.853 1.00 95.37 280 GLN B CA 1
ATOM 4117 C C . GLN B 1 281 ? -9.235 396.835 61.415 1.00 96.27 280 GLN B C 1
ATOM 4118 O O . GLN B 1 281 ? -8.362 397.359 60.715 1.00 92.32 280 GLN B O 1
ATOM 4124 N N . ARG B 1 282 ? -9.459 397.146 62.687 1.00 100.17 281 ARG B N 1
ATOM 4125 C CA . ARG B 1 282 ? -8.553 397.990 63.429 1.00 104.45 281 ARG B CA 1
ATOM 4126 C C . ARG B 1 282 ? -7.910 397.089 64.463 1.00 101.28 281 ARG B C 1
ATOM 4127 O O . ARG B 1 282 ? -8.542 396.742 65.458 1.00 104.52 281 ARG B O 1
ATOM 4135 N N . ALA B 1 283 ? -6.680 396.660 64.204 1.00 97.85 282 ALA B N 1
ATOM 4136 C CA . ALA B 1 283 ? -5.926 395.875 65.186 1.00 97.48 282 ALA B CA 1
ATOM 4137 C C . ALA B 1 283 ? -4.451 396.253 65.260 1.00 98.78 282 ALA B C 1
ATOM 4138 O O . ALA B 1 283 ? -3.948 397.025 64.429 1.00 98.55 282 ALA B O 1
ATOM 4140 N N . LYS B 1 284 ? -3.782 395.719 66.289 1.00 100.38 283 LYS B N 1
ATOM 4141 C CA . LYS B 1 284 ? -2.345 395.949 66.549 1.00 101.61 283 LYS B CA 1
ATOM 4142 C C . LYS B 1 284 ? -1.441 395.009 65.721 1.00 95.57 283 LYS B C 1
ATOM 4143 O O . LYS B 1 284 ? -1.138 393.906 66.148 1.00 98.87 283 LYS B O 1
ATOM 4149 N N . LEU B 1 285 ? -0.986 395.478 64.564 1.00 89.37 284 LEU B N 1
ATOM 4150 C CA . LEU B 1 285 ? -0.242 394.663 63.633 1.00 85.33 284 LEU B CA 1
ATOM 4151 C C . LEU B 1 285 ? 1.091 395.280 63.371 1.00 83.97 284 LEU B C 1
ATOM 4152 O O . LEU B 1 285 ? 1.201 396.484 63.295 1.00 84.77 284 LEU B O 1
ATOM 4157 N N . SER B 1 286 ? 2.110 394.453 63.225 1.00 85.43 285 SER B N 1
ATOM 4158 C CA . SER B 1 286 ? 3.416 394.933 62.804 1.00 87.81 285 SER B CA 1
ATOM 4159 C C . SER B 1 286 ? 3.407 395.268 61.337 1.00 87.77 285 SER B C 1
ATOM 4160 O O . SER B 1 286 ? 2.954 394.462 60.536 1.00 87.52 285 SER B O 1
ATOM 4163 N N . TYR B 1 287 ? 3.933 396.439 60.994 1.00 91.59 286 TYR B N 1
ATOM 4164 C CA . TYR B 1 287 ? 4.069 396.880 59.597 1.00 93.44 286 TYR B CA 1
ATOM 4165 C C . TYR B 1 287 ? 5.335 397.700 59.460 1.00 92.76 286 TYR B C 1
ATOM 4166 O O . TYR B 1 287 ? 5.926 398.077 60.463 1.00 90.94 286 TYR B O 1
ATOM 4175 N N . THR B 1 288 ? 5.749 397.946 58.221 1.00 95.90 287 THR B N 1
ATOM 4176 C CA . THR B 1 288 ? 6.799 398.915 57.915 1.00 105.51 287 THR B CA 1
ATOM 4177 C C . THR B 1 288 ? 6.790 399.233 56.445 1.00 108.63 287 THR B C 1
ATOM 4178 O O . THR B 1 288 ? 6.430 398.381 55.622 1.00 101.49 287 THR B O 1
ATOM 4182 N N . GLN B 1 289 ? 7.206 400.449 56.111 1.00 114.41 288 GLN B N 1
ATOM 4183 C CA . GLN B 1 289 ? 7.448 400.781 54.714 1.00 118.31 288 GLN B CA 1
ATOM 4184 C C . GLN B 1 289 ? 8.820 400.262 54.333 1.00 119.40 288 GLN B C 1
ATOM 4185 O O . GLN B 1 289 ? 9.802 400.553 55.030 1.00 119.50 288 GLN B O 1
ATOM 4191 N N . ASP B 1 290 ? 8.890 399.467 53.264 1.00 117.59 289 ASP B N 1
ATOM 4192 C CA . ASP B 1 290 ? 10.179 399.200 52.650 1.00 120.93 289 ASP B CA 1
ATOM 4193 C C . ASP B 1 290 ? 10.454 400.337 51.675 1.00 120.76 289 ASP B C 1
ATOM 4194 O O . ASP B 1 290 ? 9.865 400.398 50.590 1.00 115.20 289 ASP B O 1
ATOM 4199 N N . ARG B 1 291 ? 11.349 401.239 52.087 1.00 125.82 290 ARG B N 1
ATOM 4200 C CA . ARG B 1 291 ? 11.731 402.400 51.270 1.00 129.59 290 ARG B CA 1
ATOM 4201 C C . ARG B 1 291 ? 12.534 401.915 50.049 1.00 124.09 290 ARG B C 1
ATOM 4202 O O . ARG B 1 291 ? 12.285 402.352 48.927 1.00 121.62 290 ARG B O 1
ATOM 4210 N N . LYS B 1 292 ? 13.464 400.984 50.263 1.00 120.01 291 LYS B N 1
ATOM 4211 C CA . LYS B 1 292 ? 14.272 400.448 49.168 1.00 119.60 291 LYS B CA 1
ATOM 4212 C C . LYS B 1 292 ? 13.409 399.799 48.053 1.00 118.73 291 LYS B C 1
ATOM 4213 O O . LYS B 1 292 ? 13.747 399.941 46.876 1.00 113.42 291 LYS B O 1
ATOM 4219 N N . LEU B 1 293 ? 12.297 399.131 48.415 1.00 119.70 292 LEU B N 1
ATOM 4220 C CA . LEU B 1 293 ? 11.422 398.405 47.449 1.00 116.94 292 LEU B CA 1
ATOM 4221 C C . LEU B 1 293 ? 10.067 399.073 47.147 1.00 116.92 292 LEU B C 1
ATOM 4222 O O . LEU B 1 293 ? 9.233 398.479 46.434 1.00 119.33 292 LEU B O 1
ATOM 4227 N N . ARG B 1 294 ? 9.867 400.288 47.668 1.00 116.24 293 ARG B N 1
ATOM 4228 C CA . ARG B 1 294 ? 8.707 401.132 47.355 1.00 116.08 293 ARG B CA 1
ATOM 4229 C C . ARG B 1 294 ? 7.391 400.397 47.559 1.00 106.77 293 ARG B C 1
ATOM 4230 O O . ARG B 1 294 ? 6.470 400.466 46.721 1.00 103.83 293 ARG B O 1
ATOM 4238 N N . SER B 1 295 ? 7.317 399.722 48.701 1.00 97.16 294 SER B N 1
ATOM 4239 C CA . SER B 1 295 ? 6.227 398.826 48.996 1.00 92.92 294 SER B CA 1
ATOM 4240 C C . SER B 1 295 ? 5.999 398.710 50.514 1.00 92.51 294 SER B C 1
ATOM 4241 O O . SER B 1 295 ? 6.933 398.817 51.329 1.00 94.98 294 SER B O 1
ATOM 4244 N N . THR B 1 296 ? 4.748 398.445 50.869 1.00 89.44 295 THR B N 1
ATOM 4245 C CA . THR B 1 296 ? 4.322 398.245 52.253 1.00 92.77 295 THR B CA 1
ATOM 4246 C C . THR B 1 296 ? 4.422 396.741 52.658 1.00 93.14 295 THR B C 1
ATOM 4247 O O . THR B 1 296 ? 3.963 395.886 51.896 1.00 97.81 295 THR B O 1
ATOM 4251 N N . VAL B 1 297 ? 4.981 396.445 53.849 1.00 88.78 296 VAL B N 1
ATOM 4252 C CA . VAL B 1 297 ? 5.048 395.090 54.430 1.00 83.11 296 VAL B CA 1
ATOM 4253 C C . VAL B 1 297 ? 4.235 395.010 55.725 1.00 83.66 296 VAL B C 1
ATOM 4254 O O . VAL B 1 297 ? 4.297 395.917 56.544 1.00 92.63 296 VAL B O 1
ATOM 4258 N N . VAL B 1 298 ? 3.487 393.923 55.911 1.00 79.67 297 VAL B N 1
ATOM 4259 C CA . VAL B 1 298 ? 2.636 393.737 57.094 1.00 77.81 297 VAL B CA 1
ATOM 4260 C C . VAL B 1 298 ? 2.532 392.265 57.477 1.00 75.33 297 VAL B C 1
ATOM 4261 O O . VAL B 1 298 ? 2.482 391.399 56.611 1.00 73.85 297 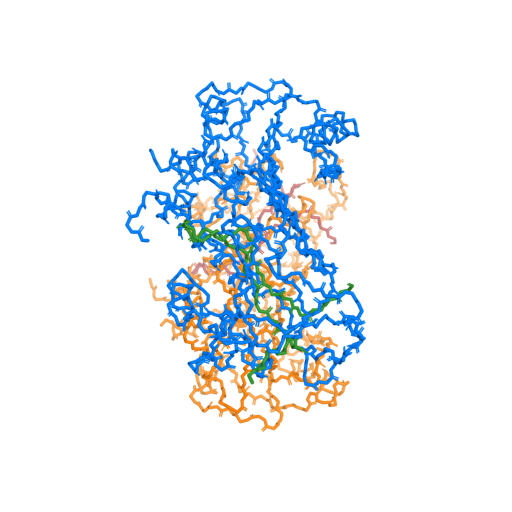VAL B O 1
ATOM 4265 N N . LYS B 1 299 ? 2.480 392.013 58.777 1.00 74.56 298 LYS B N 1
ATOM 4266 C CA . LYS B 1 299 ? 2.508 390.682 59.351 1.00 75.25 298 LYS B CA 1
ATOM 4267 C C . LYS B 1 299 ? 1.178 390.400 59.961 1.00 73.44 298 LYS B C 1
ATOM 4268 O O . LYS B 1 299 ? 0.767 391.108 60.867 1.00 78.54 298 LYS B O 1
ATOM 4274 N N . LEU B 1 300 ? 0.512 389.365 59.473 1.00 72.72 299 LEU B N 1
ATOM 4275 C CA . LEU B 1 300 ? -0.831 388.998 59.948 1.00 73.40 299 LEU B CA 1
ATOM 4276 C C . LEU B 1 300 ? -0.765 387.714 60.711 1.00 71.84 299 LEU B C 1
ATOM 4277 O O . LEU B 1 300 ? -0.723 386.662 60.110 1.00 74.60 299 LEU B O 1
ATOM 4282 N N . PRO B 1 301 ? -0.711 387.793 62.046 1.00 71.70 300 PRO B N 1
ATOM 4283 C CA . PRO B 1 301 ? -0.523 386.583 62.817 1.00 70.46 300 PRO B CA 1
ATOM 4284 C C . PRO B 1 301 ? -1.727 385.649 62.753 1.00 67.79 300 PRO B C 1
ATOM 4285 O O . PRO B 1 301 ? -2.858 386.088 62.605 1.00 68.61 300 PRO B O 1
ATOM 4289 N N . TYR B 1 302 ? -1.431 384.364 62.775 1.00 65.08 301 TYR B N 1
ATOM 4290 C CA . TYR B 1 302 ? -2.386 383.344 63.089 1.00 67.14 301 TYR B CA 1
ATOM 4291 C C . TYR B 1 302 ? -2.187 382.883 64.540 1.00 70.94 301 TYR B C 1
ATOM 4292 O O . TYR B 1 302 ? -1.130 383.096 65.109 1.00 73.29 301 TYR B O 1
ATOM 4301 N N . GLU B 1 303 ? -3.178 382.194 65.095 1.00 72.99 302 GLU B N 1
ATOM 4302 C CA . GLU B 1 303 ? -2.946 381.216 66.165 1.00 78.03 302 GLU B CA 1
ATOM 4303 C C . GLU B 1 303 ? -1.951 380.129 65.658 1.00 80.85 302 GLU B C 1
ATOM 4304 O O . GLU B 1 303 ? -1.675 380.026 64.447 1.00 88.91 302 GLU B O 1
ATOM 4310 N N . GLY B 1 304 ? -1.394 379.320 66.559 1.00 81.67 303 GLY B N 1
ATOM 4311 C CA . GLY B 1 304 ? -0.176 378.532 66.253 1.00 79.29 303 GLY B CA 1
ATOM 4312 C C . GLY B 1 304 ? 1.007 379.481 66.360 1.00 79.95 303 GLY B C 1
ATOM 4313 O O . GLY B 1 304 ? 0.908 380.527 66.993 1.00 88.85 303 GLY B O 1
ATOM 4314 N N . GLY B 1 305 ? 2.126 379.169 65.730 1.00 78.12 304 GLY B N 1
ATOM 4315 C CA . GLY B 1 305 ? 3.247 380.120 65.726 1.00 76.45 304 GLY B CA 1
ATOM 4316 C C . GLY B 1 305 ? 3.502 380.641 64.342 1.00 73.45 304 GLY B C 1
ATOM 4317 O O . GLY B 1 305 ? 4.639 380.823 63.950 1.00 72.89 304 GLY B O 1
ATOM 4318 N N . ALA B 1 306 ? 2.422 380.890 63.620 1.00 72.73 305 ALA B N 1
ATOM 4319 C CA . ALA B 1 306 ? 2.471 381.131 62.201 1.00 70.22 305 ALA B CA 1
ATOM 4320 C C . ALA B 1 306 ? 1.848 382.468 61.877 1.00 72.68 305 ALA B C 1
ATOM 4321 O O . ALA B 1 306 ? 1.002 382.956 62.615 1.00 74.44 305 ALA B O 1
ATOM 4323 N N . SER B 1 307 ? 2.251 383.049 60.753 1.00 72.29 306 SER B N 1
ATOM 4324 C CA . SER B 1 307 ? 1.621 384.270 60.268 1.00 74.24 306 SER B CA 1
ATOM 4325 C C . SER B 1 307 ? 1.801 384.406 58.758 1.00 73.68 306 SER B C 1
ATOM 4326 O O . SER B 1 307 ? 2.609 383.693 58.136 1.00 73.12 306 SER B O 1
ATOM 4329 N N . MET B 1 308 ? 1.002 385.282 58.167 1.00 71.61 307 MET B N 1
ATOM 4330 C CA . MET B 1 308 ? 1.153 385.645 56.760 1.00 68.68 307 MET B CA 1
ATOM 4331 C C . MET B 1 308 ? 1.811 387.006 56.664 1.00 69.89 307 MET B C 1
ATOM 4332 O O . MET B 1 308 ? 1.345 387.955 57.275 1.00 73.65 307 MET B O 1
ATOM 4337 N N . LEU B 1 309 ? 2.895 387.067 55.907 1.00 69.13 308 LEU B N 1
ATOM 4338 C CA . LEU B 1 309 ? 3.500 388.302 55.482 1.00 70.50 308 LEU B CA 1
ATOM 4339 C C . LEU B 1 309 ? 2.831 388.758 54.218 1.00 70.35 308 LEU B C 1
ATOM 4340 O O . LEU B 1 309 ? 2.771 387.968 53.271 1.00 68.62 308 LEU B O 1
ATOM 4345 N N . VAL B 1 310 ? 2.374 390.020 54.186 1.00 69.78 309 VAL B N 1
ATOM 4346 C CA . VAL B 1 310 ? 1.810 390.618 52.955 1.00 68.77 309 VAL B CA 1
ATOM 4347 C C . VAL B 1 310 ? 2.634 391.815 52.508 1.00 66.84 309 VAL B C 1
ATOM 4348 O O . VAL B 1 310 ? 2.789 392.761 53.249 1.00 65.10 309 VAL B O 1
ATOM 4352 N N . ILE B 1 311 ? 3.132 391.744 51.278 1.00 66.52 310 ILE B N 1
ATOM 4353 C CA . ILE B 1 311 ? 3.934 392.794 50.693 1.00 72.15 310 ILE B CA 1
ATOM 4354 C C . ILE B 1 311 ? 3.191 393.401 49.489 1.00 74.16 310 ILE B C 1
ATOM 4355 O O . ILE B 1 311 ? 2.985 392.704 48.477 1.00 70.98 310 ILE B O 1
ATOM 4360 N N . VAL B 1 312 ? 2.847 394.705 49.600 1.00 75.29 311 VAL B N 1
ATOM 4361 C CA . VAL B 1 312 ? 2.119 395.477 48.551 1.00 76.14 311 VAL B CA 1
ATOM 4362 C C . VAL B 1 312 ? 3.020 396.520 47.907 1.00 78.60 311 VAL B C 1
ATOM 4363 O O . VAL B 1 312 ? 3.400 397.485 48.571 1.00 85.14 311 VAL B O 1
ATOM 4367 N N . PRO B 1 313 ? 3.377 396.349 46.628 1.00 82.10 312 PRO B N 1
ATOM 4368 C CA . PRO B 1 313 ? 4.032 397.499 46.000 1.00 87.28 312 PRO B CA 1
ATOM 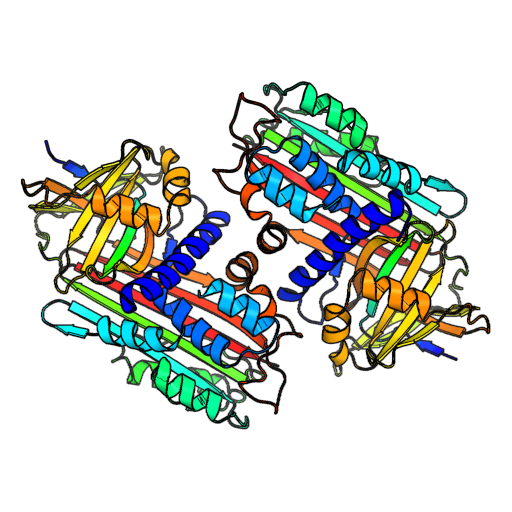4369 C C . PRO B 1 313 ? 3.066 398.643 45.870 1.00 89.48 312 PRO B C 1
ATOM 4370 O O . PRO B 1 313 ? 1.860 398.412 45.659 1.00 86.71 312 PRO B O 1
ATOM 4374 N N . HIS B 1 314 ? 3.595 399.852 46.081 1.00 96.60 313 HIS B N 1
ATOM 4375 C CA . HIS B 1 314 ? 2.823 401.092 45.976 1.00 103.21 313 HIS B CA 1
ATOM 4376 C C . HIS B 1 314 ? 2.332 401.272 44.549 1.00 103.88 313 HIS B C 1
ATOM 4377 O O . HIS B 1 314 ? 1.150 401.541 44.333 1.00 104.23 313 HIS B O 1
ATOM 4384 N N . ARG B 1 315 ? 3.253 401.151 43.596 1.00 104.04 314 ARG B N 1
ATOM 4385 C CA . ARG B 1 315 ? 2.919 401.139 42.172 1.00 107.95 314 ARG B CA 1
ATOM 4386 C C . ARG B 1 315 ? 3.049 399.714 41.696 1.00 105.24 314 ARG B C 1
ATOM 4387 O O . ARG B 1 315 ? 4.108 399.125 41.844 1.00 101.95 314 ARG B O 1
ATOM 4395 N N . THR B 1 316 ? 2.002 399.179 41.077 1.00 106.25 315 THR B N 1
ATOM 4396 C CA . THR B 1 316 ? 2.007 397.790 40.629 1.00 106.15 315 THR B CA 1
ATOM 4397 C C . THR B 1 316 ? 3.035 397.514 39.531 1.00 107.48 315 THR B C 1
ATOM 4398 O O . THR B 1 316 ? 3.211 396.351 39.138 1.00 110.79 315 THR B O 1
ATOM 4402 N N . GLU B 1 317 ? 3.706 398.570 39.058 1.00 110.08 316 GLU B N 1
ATOM 4403 C CA . GLU B 1 317 ? 4.926 398.467 38.230 1.00 114.54 316 GLU B CA 1
ATOM 4404 C C . GLU B 1 317 ? 6.223 398.195 39.016 1.00 111.35 316 GLU B C 1
ATOM 4405 O O . GLU B 1 317 ? 7.194 397.761 38.416 1.00 107.45 316 GLU B O 1
ATOM 4411 N N . ASP B 1 318 ? 6.247 398.478 40.323 1.00 111.15 317 ASP B N 1
ATOM 4412 C CA . ASP B 1 318 ? 7.333 398.026 41.224 1.00 114.81 317 ASP B CA 1
ATOM 4413 C C . ASP B 1 318 ? 7.354 396.487 41.473 1.00 113.76 317 ASP B C 1
ATOM 4414 O O . ASP B 1 318 ? 8.301 395.961 42.085 1.00 113.01 317 ASP B O 1
ATOM 4419 N N . LEU B 1 319 ? 6.302 395.779 41.062 1.00 108.45 318 LEU B N 1
ATOM 4420 C CA . LEU B 1 319 ? 6.138 394.376 41.417 1.00 107.48 318 LEU B CA 1
ATOM 4421 C C . LEU B 1 319 ? 7.243 393.420 40.931 1.00 107.36 318 LEU B C 1
ATOM 4422 O O . LEU B 1 319 ? 7.520 392.459 41.623 1.00 108.12 318 LEU B O 1
ATOM 4427 N N . PRO B 1 320 ? 7.855 393.654 39.749 1.00 105.73 319 PRO B N 1
ATOM 4428 C CA . PRO B 1 320 ? 8.982 392.789 39.366 1.00 101.81 319 PRO B CA 1
ATOM 4429 C C . PRO B 1 320 ? 10.271 392.977 40.162 1.00 100.86 319 PRO B C 1
ATOM 4430 O O . PRO B 1 320 ? 11.006 392.024 40.314 1.00 95.23 319 PRO B O 1
ATOM 4434 N N . LYS B 1 321 ? 10.524 394.164 40.702 1.00 102.49 320 LYS B N 1
ATOM 4435 C CA . LYS B 1 321 ? 11.707 394.377 41.544 1.00 103.71 320 LYS B CA 1
ATOM 4436 C C . LYS B 1 321 ? 11.491 393.859 42.965 1.00 97.46 320 LYS B C 1
ATOM 4437 O O . LYS B 1 321 ? 12.456 393.505 43.651 1.00 92.08 320 LYS B O 1
ATOM 4443 N N . VAL B 1 322 ? 10.234 393.832 43.406 1.00 94.37 321 VAL B N 1
ATOM 4444 C CA . VAL B 1 322 ? 9.883 393.182 44.665 1.00 97.11 321 VAL B CA 1
ATOM 4445 C C . VAL B 1 322 ? 10.074 391.657 44.492 1.00 95.11 321 VAL B C 1
ATOM 4446 O O . VAL B 1 322 ? 10.843 391.012 45.220 1.00 90.50 321 VAL B O 1
ATOM 4450 N N . GLU B 1 323 ? 9.384 391.108 43.494 1.00 92.95 322 GLU B N 1
ATOM 4451 C CA . GLU B 1 323 ? 9.433 389.681 43.172 1.00 86.40 322 GLU B CA 1
ATOM 4452 C C . GLU B 1 323 ? 10.807 389.198 42.742 1.00 89.74 322 GLU B C 1
ATOM 4453 O O . GLU B 1 323 ? 11.094 388.041 42.910 1.00 90.82 322 GLU B O 1
ATOM 4459 N N . GLU B 1 324 ? 11.655 390.078 42.219 1.00 99.35 323 GLU B N 1
ATOM 4460 C CA . GLU B 1 324 ? 13.076 389.765 41.982 1.00 103.80 323 GLU B CA 1
ATOM 4461 C C . GLU B 1 324 ? 13.916 389.589 43.254 1.00 95.71 323 GLU B C 1
ATOM 4462 O O . GLU B 1 324 ? 14.821 388.775 43.267 1.00 84.28 323 GLU B O 1
ATOM 4468 N N . SER B 1 325 ? 13.645 390.377 44.294 1.00 93.62 324 SER B N 1
ATOM 4469 C CA . SER B 1 325 ? 14.482 390.364 45.497 1.00 93.73 324 SER B CA 1
ATOM 4470 C C . SER B 1 325 ? 14.220 389.202 46.439 1.00 92.62 324 SER B C 1
ATOM 4471 O O . SER B 1 325 ? 15.016 388.987 47.378 1.00 91.37 324 SER B O 1
ATOM 4474 N N . VAL B 1 326 ? 13.116 388.466 46.228 1.00 90.84 325 VAL B N 1
ATOM 4475 C CA . VAL B 1 326 ? 12.715 387.429 47.200 1.00 87.79 325 VAL B CA 1
ATOM 4476 C C . VAL B 1 326 ? 13.786 386.402 47.380 1.00 82.53 325 VAL B C 1
ATOM 4477 O O . VAL B 1 326 ? 14.322 385.880 46.437 1.00 82.37 325 VAL B O 1
ATOM 4481 N N . SER B 1 327 ? 14.121 386.186 48.628 1.00 81.80 326 SER B N 1
ATOM 4482 C CA . SER B 1 327 ? 15.188 385.331 48.994 1.00 85.57 326 SER B CA 1
ATOM 4483 C C . SER B 1 327 ? 15.065 385.143 50.493 1.00 85.78 326 SER B C 1
ATOM 4484 O O . SER B 1 327 ? 14.299 385.837 51.192 1.00 81.73 326 SER B O 1
ATOM 4487 N N . GLN B 1 328 ? 15.837 384.190 50.969 1.00 84.22 327 GLN B N 1
ATOM 4488 C CA . GLN B 1 328 ? 15.973 383.986 52.369 1.00 85.93 327 GLN B CA 1
ATOM 4489 C C . GLN B 1 328 ? 16.503 385.287 53.018 1.00 90.21 327 GLN B C 1
ATOM 4490 O O . GLN B 1 328 ? 15.961 385.703 54.053 1.00 90.72 327 GLN B O 1
ATOM 4496 N N . GLU B 1 329 ? 17.536 385.927 52.427 1.00 93.77 328 GLU B N 1
ATOM 4497 C CA . GLU B 1 329 ? 18.135 387.146 53.060 1.00 98.63 328 GLU B CA 1
ATOM 4498 C C . GLU B 1 329 ? 17.109 388.272 53.120 1.00 93.89 328 GLU B C 1
ATOM 4499 O O . GLU B 1 329 ? 16.959 388.919 54.154 1.00 88.93 328 GLU B O 1
ATOM 4505 N N . GLN B 1 330 ? 16.368 388.439 52.018 1.00 92.81 329 GLN B N 1
ATOM 4506 C CA . GLN B 1 330 ? 15.252 389.392 51.944 1.00 88.80 329 GLN B CA 1
ATOM 4507 C C . GLN B 1 330 ? 14.164 389.120 52.979 1.00 85.43 329 GLN B C 1
ATOM 4508 O O . GLN B 1 330 ? 13.682 390.051 53.641 1.00 86.90 329 GLN B O 1
ATOM 4514 N N . LEU B 1 331 ? 13.794 387.848 53.133 1.00 83.77 330 LEU B N 1
ATOM 4515 C CA . LEU B 1 331 ? 12.852 387.461 54.185 1.00 81.40 330 LEU B CA 1
ATOM 4516 C C . LEU B 1 331 ? 13.354 387.889 55.570 1.00 80.01 330 LEU B C 1
ATOM 4517 O O . LEU B 1 331 ? 12.620 388.491 56.335 1.00 77.05 330 LEU B O 1
ATOM 4522 N N . GLU B 1 332 ? 14.610 387.603 55.876 1.00 82.02 331 GLU B N 1
ATOM 4523 C CA . GLU B 1 332 ? 15.139 388.003 57.176 1.00 89.87 331 GLU B CA 1
ATOM 4524 C C . GLU B 1 332 ? 15.145 389.502 57.324 1.00 95.00 331 GLU B C 1
ATOM 4525 O O . GLU B 1 332 ? 14.852 390.008 58.410 1.00 94.47 331 GLU B O 1
ATOM 4531 N N . GLU B 1 333 ? 15.462 390.184 56.218 1.00 97.26 332 GLU B N 1
ATOM 4532 C CA . GLU B 1 333 ? 15.392 391.643 56.121 1.00 99.82 332 GLU B CA 1
ATOM 4533 C C . GLU B 1 333 ? 14.025 392.120 56.551 1.00 96.23 332 GLU B C 1
ATOM 4534 O O . GLU B 1 333 ? 13.903 392.803 57.565 1.00 98.13 332 GLU B O 1
ATOM 4540 N N . TRP B 1 334 ? 13.005 391.734 55.792 1.00 89.35 333 TRP B N 1
ATOM 4541 C CA . TRP B 1 334 ? 11.635 392.142 56.086 1.00 85.72 333 TRP B CA 1
ATOM 4542 C C . TRP B 1 334 ? 11.188 391.885 57.523 1.00 84.78 333 TRP B C 1
ATOM 4543 O O . TRP B 1 334 ? 10.352 392.618 58.040 1.00 81.08 333 TRP B O 1
ATOM 4554 N N . LEU B 1 335 ? 11.712 390.821 58.133 1.00 85.08 334 LEU B N 1
ATOM 4555 C CA . LEU B 1 335 ? 11.341 390.426 59.493 1.00 86.01 334 LEU B CA 1
ATOM 4556 C C . LEU B 1 335 ? 12.039 391.210 60.570 1.00 88.95 334 LEU B C 1
ATOM 4557 O O . LEU B 1 335 ? 11.482 391.410 61.643 1.00 85.31 334 LEU B O 1
ATOM 4562 N N . SER B 1 336 ? 13.285 391.573 60.307 1.00 92.56 335 SER B N 1
ATOM 4563 C CA . SER B 1 336 ? 13.992 392.502 61.154 1.00 100.96 335 SER B CA 1
ATOM 4564 C C . SER B 1 336 ? 13.402 393.929 61.068 1.00 107.38 335 SER B C 1
ATOM 4565 O O . SER B 1 336 ? 13.291 394.599 62.091 1.00 107.76 335 SER B O 1
ATOM 4568 N N . LEU B 1 337 ? 13.039 394.398 59.861 1.00 112.24 336 LEU B N 1
ATOM 4569 C CA . LEU B 1 337 ? 12.434 395.746 59.691 1.00 115.92 336 LEU B CA 1
ATOM 4570 C C . LEU B 1 337 ? 11.082 395.863 60.425 1.00 121.57 336 LEU B C 1
ATOM 4571 O O . LEU B 1 337 ? 10.687 396.970 60.792 1.00 128.92 336 LEU B O 1
ATOM 4576 N N . LEU B 1 338 ? 10.367 394.737 60.577 1.00 125.11 337 LEU B N 1
ATOM 4577 C CA . LEU B 1 338 ? 9.137 394.656 61.379 1.00 123.22 337 LEU B CA 1
ATOM 4578 C C . LEU B 1 338 ? 9.439 394.723 62.861 1.00 130.97 337 LEU B C 1
ATOM 4579 O O . LEU B 1 338 ? 10.126 393.856 63.399 1.00 123.10 337 LEU B O 1
ATOM 4584 N N . GLY B 1 339 ? 8.917 395.761 63.513 1.00 144.22 338 GLY B N 1
ATOM 4585 C CA . GLY B 1 339 ? 8.944 395.858 64.972 1.00 155.61 338 GLY B CA 1
ATOM 4586 C C . GLY B 1 339 ? 7.744 395.135 65.568 1.00 162.44 338 GLY B C 1
ATOM 4587 O O . GLY B 1 339 ? 7.052 394.399 64.859 1.00 163.85 338 GLY B O 1
ATOM 4588 N N . PRO B 1 340 ? 7.495 395.325 66.881 1.00 168.15 339 PRO B N 1
ATOM 4589 C CA . PRO B 1 340 ? 6.159 395.027 67.408 1.00 167.39 339 PRO B CA 1
ATOM 4590 C C . PRO B 1 340 ? 5.139 395.988 66.779 1.00 170.87 339 PRO B C 1
ATOM 4591 O O . PRO B 1 340 ? 4.061 395.563 66.359 1.00 163.65 339 PRO B O 1
ATOM 4595 N N . SER B 1 341 ? 5.505 397.273 66.705 1.00 181.33 340 SER B N 1
ATOM 4596 C CA . SER B 1 341 ? 4.715 398.327 66.034 1.00 183.78 340 SER B CA 1
ATOM 4597 C C . SER B 1 341 ? 3.240 398.328 66.489 1.00 178.46 340 SER B C 1
ATOM 4598 O O . SER B 1 341 ? 2.325 398.623 65.695 1.00 177.16 340 SER B O 1
ATOM 4601 N N . ASN B 1 342 ? 3.032 398.020 67.777 1.00 166.74 341 ASN B N 1
ATOM 4602 C CA . ASN B 1 342 ? 1.701 397.761 68.315 1.00 150.50 341 ASN B CA 1
ATOM 4603 C C . ASN B 1 342 ? 1.074 399.023 68.920 1.00 143.12 341 ASN B C 1
ATOM 4604 O O . ASN B 1 342 ? 0.867 399.131 70.128 1.00 136.74 341 ASN B O 1
ATOM 4609 N N . HIS B 1 343 ? 0.874 399.986 68.016 1.00 136.35 342 HIS B N 1
ATOM 4610 C CA . HIS B 1 343 ? -0.273 400.889 67.994 1.00 131.59 342 HIS B CA 1
ATOM 4611 C C . HIS B 1 343 ? -1.215 400.298 66.941 1.00 126.02 342 HIS B C 1
ATOM 4612 O O . HIS B 1 343 ? -0.769 399.583 66.026 1.00 126.10 342 HIS B O 1
ATOM 4619 N N . TYR B 1 344 ? -2.509 400.534 67.110 1.00 121.13 343 TYR B N 1
ATOM 4620 C CA . TYR B 1 344 ? -3.526 400.003 66.210 1.00 114.92 343 TYR B CA 1
ATOM 4621 C C . TYR B 1 344 ? -3.312 400.470 64.762 1.00 110.51 343 TYR B C 1
ATOM 4622 O O . TYR B 1 344 ? -2.865 401.596 64.514 1.00 109.51 343 TYR B O 1
ATOM 4631 N N . VAL B 1 345 ? -3.651 399.589 63.825 1.00 105.05 344 VAL B N 1
ATOM 4632 C CA . VAL B 1 345 ? -3.510 399.833 62.406 1.00 105.61 344 VAL B CA 1
ATOM 4633 C C . VAL B 1 345 ? -4.850 399.640 61.715 1.00 104.68 344 VAL B C 1
ATOM 4634 O O . VAL B 1 345 ? -5.672 398.847 62.143 1.00 94.71 344 VAL B O 1
ATOM 4638 N N . GLN B 1 346 ? -5.041 400.397 60.636 1.00 110.99 345 GLN B N 1
ATOM 4639 C CA . GLN B 1 346 ? -6.226 400.316 59.789 1.00 111.12 345 GLN B CA 1
ATOM 4640 C C . GLN B 1 346 ? -5.946 399.413 58.606 1.00 104.16 345 GLN B C 1
ATOM 4641 O O . GLN B 1 346 ? -5.262 399.811 57.648 1.00 99.27 345 GLN B O 1
ATOM 4647 N N . LEU B 1 347 ? -6.477 398.199 58.655 1.00 98.00 346 LEU B N 1
ATOM 4648 C CA . LEU B 1 347 ? -6.177 397.230 57.611 1.00 94.66 346 LEU B CA 1
ATOM 4649 C C . LEU B 1 347 ? -7.352 397.020 56.714 1.00 92.65 346 LEU B C 1
ATOM 4650 O O . LEU B 1 347 ? -8.477 396.956 57.200 1.00 90.24 346 LEU B O 1
ATOM 4655 N N . SER B 1 348 ? -7.057 396.887 55.414 1.00 91.03 347 SER B N 1
ATOM 4656 C CA . SER B 1 348 ? -8.022 396.515 54.379 1.00 90.67 347 SER B CA 1
ATOM 4657 C C . SER B 1 348 ? -7.418 395.345 53.598 1.00 84.36 347 SER B C 1
ATOM 4658 O O . SER B 1 348 ? -6.348 395.489 53.003 1.00 82.92 347 SER B O 1
ATOM 4661 N N . LEU B 1 349 ? -8.120 394.208 53.575 1.00 80.62 348 LEU B N 1
ATOM 4662 C CA . LEU B 1 349 ? -7.642 392.971 52.921 1.00 74.20 348 LEU B CA 1
ATOM 4663 C C . LEU B 1 349 ? -8.736 392.195 52.179 1.00 71.23 348 LEU B C 1
ATOM 4664 O O . LEU B 1 349 ? -9.744 391.830 52.799 1.00 67.13 348 LEU B O 1
ATOM 4669 N N . PRO B 1 350 ? -8.538 391.908 50.863 1.00 70.82 349 PRO B N 1
ATOM 4670 C CA . PRO B 1 350 ? -9.486 391.060 50.104 1.00 70.47 349 PRO B CA 1
ATOM 4671 C C . PRO B 1 350 ? -9.799 389.699 50.709 1.00 71.09 349 PRO B C 1
ATOM 4672 O O . PRO B 1 350 ? -8.961 389.128 51.399 1.00 74.38 349 PRO B O 1
ATOM 4676 N N . LYS B 1 351 ? -11.030 389.237 50.479 1.00 74.14 350 LYS B N 1
ATOM 4677 C CA . LYS B 1 351 ? -11.544 387.898 50.836 1.00 74.34 350 LYS B CA 1
ATOM 4678 C C . LYS B 1 351 ? -11.701 387.189 49.500 1.00 74.90 350 LYS B C 1
ATOM 4679 O O . LYS B 1 351 ? -12.350 387.702 48.584 1.00 81.24 350 LYS B O 1
ATOM 4685 N N . PHE B 1 352 ? -11.082 386.034 49.357 1.00 75.51 351 PHE B N 1
ATOM 4686 C CA . PHE B 1 352 ? -11.011 385.393 48.056 1.00 78.25 351 PHE B CA 1
ATOM 4687 C C . PHE B 1 352 ? -10.644 383.938 48.214 1.00 80.28 351 PHE B C 1
ATOM 4688 O O . PHE B 1 352 ? -10.078 383.564 49.235 1.00 78.00 351 PHE B O 1
ATOM 4696 N N . LYS B 1 353 ? -10.964 383.147 47.187 1.00 81.24 352 LYS B N 1
ATOM 4697 C CA . LYS B 1 353 ? -10.452 381.797 47.027 1.00 77.73 352 LYS B CA 1
ATOM 4698 C C . LYS B 1 353 ? -9.839 381.697 45.632 1.00 72.38 352 LYS B C 1
ATOM 4699 O O . LYS B 1 353 ? -10.544 381.895 44.636 1.00 77.50 352 LYS B O 1
ATOM 4705 N N . ILE B 1 354 ? -8.525 381.470 45.552 1.00 68.12 353 ILE B N 1
ATOM 4706 C CA . ILE B 1 354 ? -7.844 381.269 44.250 1.00 68.17 353 ILE B CA 1
ATOM 4707 C C . ILE B 1 354 ? -7.172 379.915 44.199 1.00 68.23 353 ILE B C 1
ATOM 4708 O O . ILE B 1 354 ? -6.689 379.466 45.233 1.00 74.78 353 ILE B O 1
ATOM 4713 N N . SER B 1 355 ? -7.128 379.276 43.023 1.00 64.72 354 SER B N 1
ATOM 4714 C CA . SER B 1 355 ? -6.345 378.045 42.856 1.00 63.00 354 SER B CA 1
ATOM 4715 C C . SER B 1 355 ? -5.511 378.077 41.622 1.00 59.56 354 SER B C 1
ATOM 4716 O O . SER B 1 355 ? -5.920 378.682 40.659 1.00 68.18 354 SER B O 1
ATOM 4719 N N . VAL B 1 356 ? -4.360 377.423 41.656 1.00 54.18 355 VAL B N 1
ATOM 4720 C CA . VAL B 1 356 ? -3.352 377.525 40.622 1.00 56.54 355 VAL B CA 1
ATOM 4721 C C . VAL B 1 356 ? -2.823 376.129 40.315 1.00 56.22 355 VAL B C 1
ATOM 4722 O O . VAL B 1 356 ? -2.688 375.340 41.217 1.00 58.70 355 VAL B O 1
ATOM 4726 N N . SER B 1 357 ? -2.504 375.833 39.057 1.00 57.35 356 SER B N 1
ATOM 4727 C CA . SER B 1 357 ? -1.886 374.532 38.684 1.00 59.35 356 SER B CA 1
ATOM 4728 C C . SER B 1 357 ? -0.588 374.725 37.924 1.00 59.98 356 SER B C 1
ATOM 4729 O O . SER B 1 357 ? -0.426 375.706 37.219 1.00 63.80 356 SER B O 1
ATOM 4732 N N . TYR B 1 358 ? 0.348 373.802 38.084 1.00 56.99 357 TYR B N 1
ATOM 4733 C CA . TYR B 1 358 ? 1.606 373.886 37.376 1.00 56.51 357 TYR B CA 1
ATOM 4734 C C . TYR B 1 358 ? 2.023 372.515 36.864 1.00 57.68 357 TYR B C 1
ATOM 4735 O O . TYR B 1 358 ? 1.598 371.483 37.387 1.00 64.43 357 TYR B O 1
ATOM 4744 N N . ASP B 1 359 ? 2.789 372.530 35.791 1.00 59.44 358 ASP B N 1
ATOM 4745 C CA . ASP B 1 359 ? 3.589 371.433 35.347 1.00 62.86 358 ASP B CA 1
ATOM 4746 C C . ASP B 1 359 ? 4.997 372.006 35.568 1.00 63.74 358 ASP B C 1
ATOM 4747 O O . ASP B 1 359 ? 5.329 373.077 35.049 1.00 73.54 358 ASP B O 1
ATOM 4752 N N . LEU B 1 360 ? 5.815 371.356 36.390 1.00 58.94 359 LEU B N 1
ATOM 4753 C CA . LEU B 1 360 ? 7.038 371.997 36.885 1.00 53.84 359 LEU B CA 1
ATOM 4754 C C . LEU B 1 360 ? 8.276 371.587 36.125 1.00 52.05 359 LEU B C 1
ATOM 4755 O O . LEU B 1 360 ? 9.378 372.034 36.472 1.00 48.38 359 LEU B O 1
ATOM 4760 N N . LYS B 1 361 ? 8.103 370.771 35.080 1.00 54.67 360 LYS B N 1
ATOM 4761 C CA . LYS B 1 361 ? 9.235 370.124 34.402 1.00 57.48 360 LYS B CA 1
ATOM 4762 C C . LYS B 1 361 ? 10.246 371.156 33.902 1.00 57.37 360 LYS B C 1
ATOM 4763 O O . LYS B 1 361 ? 11.437 371.082 34.197 1.00 59.36 360 LYS B O 1
ATOM 4769 N N . ALA B 1 362 ? 9.752 372.178 33.233 1.00 59.02 361 ALA B N 1
ATOM 4770 C CA . ALA B 1 362 ? 10.608 373.235 32.731 1.00 63.02 361 ALA B CA 1
ATOM 4771 C C . ALA B 1 362 ? 11.187 374.157 33.803 1.00 62.87 361 ALA B C 1
ATOM 4772 O O . ALA B 1 362 ? 12.294 374.666 33.640 1.00 67.74 361 ALA B O 1
ATOM 4774 N N . TYR B 1 363 ? 10.454 374.432 34.872 1.00 61.14 362 TYR B N 1
ATOM 4775 C CA . TYR B 1 363 ? 11.023 375.307 35.908 1.00 62.94 362 TYR B CA 1
ATOM 4776 C C . TYR B 1 363 ? 12.187 374.598 36.637 1.00 59.31 362 TYR B C 1
ATOM 4777 O O . TYR B 1 363 ? 13.245 375.176 36.871 1.00 52.00 362 TYR B O 1
ATOM 4786 N N . LEU B 1 364 ? 11.953 373.335 36.994 1.00 58.54 363 LEU B N 1
ATOM 4787 C CA . LEU B 1 364 ? 12.933 372.579 37.734 1.00 58.86 363 LEU B CA 1
ATOM 4788 C C . LEU B 1 364 ? 14.119 372.293 36.811 1.00 57.23 363 LEU B C 1
ATOM 4789 O O . LEU B 1 364 ? 15.259 372.306 37.262 1.00 55.47 363 LEU B O 1
ATOM 4794 N N . SER B 1 365 ? 13.839 372.046 35.534 1.00 56.49 364 SER B N 1
ATOM 4795 C CA . SER B 1 365 ? 14.895 371.960 34.541 1.00 59.80 364 SER B CA 1
ATOM 4796 C C . SER B 1 365 ? 15.803 373.207 34.524 1.00 60.66 364 SER B C 1
ATOM 4797 O O . SER B 1 365 ? 17.021 373.078 34.622 1.00 65.80 364 SER B O 1
ATOM 4800 N N . ALA B 1 366 ? 15.237 374.398 34.469 1.00 58.87 365 ALA B N 1
ATOM 4801 C CA . ALA B 1 366 ? 16.065 375.626 34.609 1.00 64.21 365 ALA B CA 1
ATOM 4802 C C . ALA B 1 366 ? 16.867 375.701 35.934 1.00 64.49 365 ALA B C 1
ATOM 4803 O O . ALA B 1 366 ? 18.012 376.155 35.942 1.00 66.26 365 ALA B O 1
ATOM 4805 N N . MET B 1 367 ? 16.263 375.265 37.042 1.00 63.16 366 MET B N 1
ATOM 4806 C CA . MET B 1 367 ? 16.931 375.319 38.338 1.00 62.78 366 MET B CA 1
ATOM 4807 C C . MET B 1 367 ? 18.032 374.260 38.472 1.00 63.42 366 MET B C 1
ATOM 4808 O O . MET B 1 367 ? 18.721 374.244 39.492 1.00 65.76 366 MET B O 1
ATOM 4813 N N . GLY B 1 368 ? 18.194 373.394 37.465 1.00 60.25 367 GLY B N 1
ATOM 4814 C CA . GLY B 1 368 ? 19.335 372.510 37.357 1.00 62.10 367 GLY B CA 1
ATOM 4815 C C . GLY B 1 368 ? 19.076 371.020 37.460 1.00 61.41 367 GLY B C 1
ATOM 4816 O O . GLY B 1 368 ? 20.048 370.244 37.503 1.00 59.58 367 GLY B O 1
ATOM 4817 N N . MET B 1 369 ? 17.802 370.622 37.518 1.00 63.16 368 MET B N 1
ATOM 4818 C CA . MET B 1 369 ? 17.387 369.226 37.817 1.00 67.18 368 MET B CA 1
ATOM 4819 C C . MET B 1 369 ? 16.856 368.536 36.574 1.00 67.94 368 MET B C 1
ATOM 4820 O O . MET B 1 369 ? 15.972 367.692 36.643 1.00 65.25 368 MET B O 1
ATOM 4825 N N . SER B 1 370 ? 17.411 368.936 35.433 1.00 71.37 369 SER B N 1
ATOM 4826 C CA . SER B 1 370 ? 16.960 368.493 34.142 1.00 69.91 369 SER B CA 1
ATOM 4827 C C . SER B 1 370 ? 17.255 367.005 33.959 1.00 70.80 369 SER B C 1
ATOM 4828 O O . SER B 1 370 ? 16.583 366.334 33.182 1.00 72.88 369 SER B O 1
ATOM 4831 N N . SER B 1 371 ? 18.240 366.481 34.694 1.00 68.57 370 SER B N 1
ATOM 4832 C CA . SER B 1 371 ? 18.709 365.104 34.506 1.00 65.49 370 SER B CA 1
ATOM 4833 C C . SER B 1 371 ? 17.636 364.063 34.751 1.00 62.15 370 SER B C 1
ATOM 4834 O O . SER B 1 371 ? 17.404 363.235 33.889 1.00 61.23 370 SER B O 1
ATOM 4837 N N . MET B 1 372 ? 16.990 364.114 35.906 1.00 59.60 371 MET B N 1
ATOM 4838 C CA . MET B 1 372 ? 15.987 363.122 36.285 1.00 60.98 371 MET B CA 1
ATOM 4839 C C . MET B 1 372 ? 14.834 362.857 35.298 1.00 61.55 371 MET B C 1
ATOM 4840 O O . MET B 1 372 ? 14.095 361.881 35.483 1.00 59.39 371 MET B O 1
ATOM 4845 N N . PHE B 1 373 ? 14.622 363.780 34.342 1.00 63.75 372 PHE B N 1
ATOM 4846 C CA . PHE B 1 373 ? 13.615 363.651 33.255 1.00 62.23 372 PHE B CA 1
ATOM 4847 C C . PHE B 1 373 ? 14.163 363.040 31.958 1.00 62.75 372 PHE B C 1
ATOM 4848 O O . PHE B 1 373 ? 13.349 362.659 31.124 1.00 68.75 372 PHE B O 1
ATOM 4856 N N . SER B 1 374 ? 15.490 362.973 31.763 1.00 60.42 373 SER B N 1
ATOM 4857 C CA . SER B 1 374 ? 16.116 362.137 30.708 1.00 62.69 373 SER B CA 1
ATOM 4858 C C . SER B 1 374 ? 15.794 360.639 30.747 1.00 63.05 373 SER B C 1
ATOM 4859 O O . SER B 1 374 ? 15.568 360.068 31.793 1.00 61.36 373 SER B O 1
ATOM 4862 N N . TYR B 1 375 ? 15.941 360.005 29.600 1.00 66.19 374 TYR B N 1
ATOM 4863 C CA . TYR B 1 375 ? 15.979 358.563 29.523 1.00 71.21 374 TYR B CA 1
ATOM 4864 C C . TYR B 1 375 ? 17.370 358.047 30.086 1.00 72.60 374 TYR B C 1
ATOM 4865 O O . TYR B 1 375 ? 17.487 356.930 30.590 1.00 77.80 374 TYR B O 1
ATOM 4874 N N . GLY B 1 376 ? 18.399 358.888 30.076 1.00 74.28 375 GLY B N 1
ATOM 4875 C CA . GLY B 1 376 ? 19.623 358.658 30.859 1.00 71.42 375 GLY B CA 1
ATOM 4876 C C . GLY B 1 376 ? 19.604 359.235 32.269 1.00 68.98 375 GLY B C 1
ATOM 4877 O O . GLY B 1 376 ? 20.637 359.628 32.772 1.00 68.70 375 GLY B O 1
ATOM 4878 N N . ALA B 1 377 ? 18.434 359.300 32.907 1.00 68.67 376 ALA B N 1
ATOM 4879 C CA . ALA B 1 377 ? 18.344 359.478 34.362 1.00 66.58 376 ALA B CA 1
ATOM 4880 C C . ALA B 1 377 ? 18.727 358.202 35.119 1.00 65.10 376 ALA B C 1
ATOM 4881 O O . ALA B 1 377 ? 18.381 357.101 34.732 1.00 65.16 376 ALA B O 1
ATOM 4883 N N . ASP B 1 378 ? 19.412 358.382 36.229 1.00 66.91 377 ASP B N 1
ATOM 4884 C CA . ASP B 1 378 ? 19.778 357.287 37.154 1.00 66.98 377 ASP B CA 1
ATOM 4885 C C . ASP B 1 378 ? 18.937 357.279 38.465 1.00 63.46 377 ASP B C 1
ATOM 4886 O O . ASP B 1 378 ? 19.188 358.060 39.407 1.00 62.54 377 ASP B O 1
ATOM 4891 N N . LEU B 1 379 ? 17.928 356.411 38.498 1.00 61.19 378 LEU B N 1
ATOM 4892 C CA . LEU B 1 379 ? 17.137 356.170 39.714 1.00 59.97 378 LEU B CA 1
ATOM 4893 C C . LEU B 1 379 ? 17.344 354.738 40.200 1.00 59.42 378 LEU B C 1
ATOM 4894 O O . LEU B 1 379 ? 16.386 354.004 40.459 1.00 55.87 378 LEU B O 1
ATOM 4899 N N . SER B 1 380 ? 18.619 354.366 40.300 1.00 58.80 379 SER B N 1
ATOM 4900 C CA . SER B 1 380 ? 19.001 352.995 40.492 1.00 61.32 379 SER B CA 1
ATOM 4901 C C . SER B 1 380 ? 18.986 352.553 41.952 1.00 63.89 379 SER B C 1
ATOM 4902 O O . SER B 1 380 ? 19.148 351.360 42.200 1.00 61.66 379 SER B O 1
ATOM 4905 N N . ARG B 1 381 ? 18.840 353.507 42.886 1.00 63.49 380 ARG B N 1
ATOM 4906 C CA . ARG B 1 381 ? 18.647 353.197 44.295 1.00 63.57 380 ARG B CA 1
ATOM 4907 C C . ARG B 1 381 ? 17.218 352.764 44.557 1.00 61.67 380 ARG B C 1
ATOM 4908 O O . ARG B 1 381 ? 16.966 352.166 45.591 1.00 68.68 380 ARG B O 1
ATOM 4916 N N . ILE B 1 382 ? 16.296 353.036 43.637 1.00 59.79 381 ILE B N 1
ATOM 4917 C CA . ILE B 1 382 ? 14.886 352.573 43.746 1.00 58.30 381 ILE B CA 1
ATOM 4918 C C . ILE B 1 382 ? 14.784 351.091 43.433 1.00 56.05 381 ILE B C 1
ATOM 4919 O O . ILE B 1 382 ? 14.236 350.329 44.220 1.00 54.71 381 ILE B O 1
ATOM 4924 N N . THR B 1 383 ? 15.255 350.717 42.247 1.00 53.88 382 THR B N 1
ATOM 4925 C CA . THR B 1 383 ? 15.241 349.327 41.794 1.00 53.92 382 THR B CA 1
ATOM 4926 C C . THR B 1 383 ? 16.267 349.100 40.729 1.00 52.91 382 THR B C 1
ATOM 4927 O O . THR B 1 383 ? 16.563 349.974 39.997 1.00 54.12 382 THR B O 1
ATOM 4931 N N . GLY B 1 384 ? 16.818 347.921 40.652 1.00 54.52 383 GLY B N 1
ATOM 4932 C CA . GLY B 1 384 ? 17.632 347.532 39.513 1.00 55.06 383 GLY B CA 1
ATOM 4933 C C . GLY B 1 384 ? 16.830 346.803 38.433 1.00 56.92 383 GLY B C 1
ATOM 4934 O O . GLY B 1 384 ? 17.370 346.549 37.391 1.00 55.41 383 GLY B O 1
ATOM 4935 N N . MET B 1 385 ? 15.577 346.395 38.715 1.00 61.47 384 MET B N 1
ATOM 4936 C CA . MET B 1 385 ? 14.739 345.596 37.773 1.00 66.50 384 MET B CA 1
ATOM 4937 C C . MET B 1 385 ? 14.413 346.380 36.514 1.00 70.49 384 MET B C 1
ATOM 4938 O O . MET B 1 385 ? 14.101 345.775 35.511 1.00 74.64 384 MET B O 1
ATOM 4943 N N . GLN B 1 386 ? 14.422 347.722 36.604 1.00 70.80 385 GLN B N 1
ATOM 4944 C CA . GLN B 1 386 ? 14.106 348.615 35.515 1.00 69.82 385 GLN B CA 1
ATOM 4945 C C . GLN B 1 386 ? 14.908 349.912 35.622 1.00 68.72 385 GLN B C 1
ATOM 4946 O O . GLN B 1 386 ? 15.291 350.342 36.698 1.00 63.78 385 GLN B O 1
ATOM 4952 N N . LYS B 1 387 ? 15.075 350.573 34.472 1.00 73.14 386 LYS B N 1
ATOM 4953 C CA . LYS B 1 387 ? 15.677 351.904 34.374 1.00 71.27 386 LYS B CA 1
ATOM 4954 C C . LYS B 1 387 ? 14.563 352.942 34.375 1.00 66.36 386 LYS B C 1
ATOM 4955 O O . LYS B 1 387 ? 13.807 353.074 33.395 1.00 70.55 386 LYS B O 1
ATOM 4961 N N . LEU B 1 388 ? 14.501 353.702 35.466 1.00 61.57 387 LEU B N 1
ATOM 4962 C CA . LEU B 1 388 ? 13.421 354.626 35.709 1.00 57.72 387 LEU B CA 1
ATOM 4963 C C . LEU B 1 388 ? 13.854 356.077 35.532 1.00 60.38 387 LEU B C 1
ATOM 4964 O O . LEU B 1 388 ? 15.038 356.439 35.776 1.00 59.88 387 LEU B O 1
ATOM 4969 N N . HIS B 1 389 ? 12.894 356.897 35.088 1.00 63.37 388 HIS B N 1
ATOM 4970 C CA . HIS B 1 389 ? 13.057 358.364 34.980 1.00 67.34 388 HIS B CA 1
ATOM 4971 C C . HIS B 1 389 ? 11.755 359.042 35.420 1.00 65.83 388 HIS B C 1
ATOM 4972 O O . HIS B 1 389 ? 10.708 358.384 35.462 1.00 63.91 388 HIS B O 1
ATOM 4979 N N . VAL B 1 390 ? 11.843 360.330 35.751 1.00 66.54 389 VAL B N 1
ATOM 4980 C CA . VAL B 1 390 ? 10.665 361.129 36.063 1.00 68.02 389 VAL B CA 1
ATOM 4981 C C . VAL B 1 390 ? 9.952 361.538 34.791 1.00 67.61 389 VAL B C 1
ATOM 4982 O O . VAL B 1 390 ? 10.493 362.240 33.980 1.00 66.95 389 VAL B O 1
ATOM 4986 N N . ASP B 1 391 ? 8.735 361.060 34.617 1.00 72.07 390 ASP B N 1
ATOM 4987 C CA . ASP B 1 391 ? 7.934 361.387 33.452 1.00 73.93 390 ASP B CA 1
ATOM 4988 C C . ASP B 1 391 ? 7.340 362.736 33.605 1.00 71.46 390 ASP B C 1
ATOM 4989 O O . ASP B 1 391 ? 7.359 363.486 32.672 1.00 73.26 390 ASP B O 1
ATOM 4994 N N . LYS B 1 392 ? 6.785 363.013 34.784 1.00 70.96 391 LYS B N 1
ATOM 4995 C CA . LYS B 1 392 ? 5.847 364.105 35.005 1.00 72.03 391 LYS B CA 1
ATOM 4996 C C . LYS B 1 392 ? 5.792 364.537 36.465 1.00 71.32 391 LYS B C 1
ATOM 4997 O O . LYS B 1 392 ? 5.811 363.699 37.377 1.00 83.49 391 LYS B O 1
ATOM 5003 N N . ILE B 1 393 ? 5.775 365.847 36.685 1.00 69.44 392 ILE B N 1
ATOM 5004 C CA . ILE B 1 393 ? 5.591 366.446 38.011 1.00 66.36 392 ILE B CA 1
ATOM 5005 C C . ILE B 1 393 ? 4.561 367.564 37.936 1.00 66.61 392 ILE B C 1
ATOM 5006 O O . ILE B 1 393 ? 4.843 368.644 37.394 1.00 66.85 392 ILE B O 1
ATOM 5011 N N . THR B 1 394 ? 3.423 367.369 38.579 1.00 62.45 393 THR B N 1
ATOM 5012 C CA . THR B 1 394 ? 2.454 368.440 38.708 1.00 62.26 393 THR B CA 1
ATOM 5013 C C . THR B 1 394 ? 2.516 369.039 40.127 1.00 57.94 393 THR B C 1
ATOM 5014 O O . THR B 1 394 ? 3.086 368.467 41.023 1.00 53.04 393 THR B O 1
ATOM 5018 N N . HIS B 1 395 ? 2.001 370.250 40.276 1.00 59.10 394 HIS B N 1
ATOM 5019 C CA . HIS B 1 395 ? 1.822 370.890 41.574 1.00 56.33 394 HIS B CA 1
ATOM 5020 C C . HIS B 1 395 ? 0.543 371.666 41.474 1.00 59.05 394 HIS B C 1
ATOM 5021 O O . HIS B 1 395 ? 0.348 372.365 40.518 1.00 60.64 394 HIS B O 1
ATOM 5028 N N . LYS B 1 396 ? -0.312 371.544 42.469 1.00 63.98 395 LYS B N 1
ATOM 5029 C CA . LYS B 1 396 ? -1.622 372.171 42.492 1.00 68.52 395 LYS B CA 1
ATOM 5030 C C . LYS B 1 396 ? -1.806 372.772 43.905 1.00 63.30 395 LYS B C 1
ATOM 5031 O O . LYS B 1 396 ? -1.455 372.136 44.898 1.00 63.61 395 LYS B O 1
ATOM 5037 N N . SER B 1 397 ? -2.314 373.993 43.999 1.00 59.84 396 SER B N 1
ATOM 5038 C CA . SER B 1 397 ? -2.509 374.622 45.308 1.00 61.45 396 SER B CA 1
ATOM 5039 C C . SER B 1 397 ? -3.709 375.558 45.375 1.00 56.20 396 SER B C 1
ATOM 5040 O O . SER B 1 397 ? -4.131 376.066 44.397 1.00 52.07 396 SER B O 1
ATOM 5043 N N . VAL B 1 398 ? -4.235 375.776 46.568 1.00 59.35 397 VAL B N 1
ATOM 5044 C CA . VAL B 1 398 ? -5.395 376.650 46.785 1.00 61.28 397 VAL B CA 1
ATOM 5045 C C . VAL B 1 398 ? -5.184 377.545 48.002 1.00 58.75 397 VAL B C 1
ATOM 5046 O O . VAL B 1 398 ? -4.714 377.088 49.029 1.00 57.57 397 VAL B O 1
ATOM 5050 N N . LEU B 1 399 ? -5.581 378.810 47.891 1.00 59.63 398 LEU B N 1
ATOM 5051 C CA . LEU B 1 399 ? -5.499 379.788 48.990 1.00 56.30 398 LEU B CA 1
ATOM 5052 C C . LEU B 1 399 ? -6.889 380.386 49.211 1.00 58.37 398 LEU B C 1
ATOM 5053 O O . LEU B 1 399 ? -7.502 380.847 48.282 1.00 58.05 398 LEU B O 1
ATOM 5058 N N . HIS B 1 400 ? -7.379 380.323 50.439 1.00 61.50 399 HIS B N 1
ATOM 5059 C CA . HIS B 1 400 ? -8.674 380.835 50.790 1.00 65.17 399 HIS B CA 1
ATOM 5060 C C . HIS B 1 400 ? -8.411 381.730 51.978 1.00 64.62 399 HIS B C 1
ATOM 5061 O O . HIS B 1 400 ? -7.974 381.271 53.018 1.00 63.05 399 HIS B O 1
ATOM 5068 N N . VAL B 1 401 ? -8.634 383.023 51.798 1.00 65.11 400 VAL B N 1
ATOM 5069 C CA . VAL B 1 401 ? -8.614 383.976 52.890 1.00 67.44 400 VAL B CA 1
ATOM 5070 C C . VAL B 1 401 ? -10.046 384.456 53.198 1.00 69.06 400 VAL B C 1
ATOM 5071 O O . VAL B 1 401 ? -10.833 384.737 52.299 1.00 71.38 400 VAL B O 1
ATOM 5075 N N . ASN B 1 402 ? -10.394 384.483 54.477 1.00 69.01 401 ASN B N 1
ATOM 5076 C CA . ASN B 1 402 ? -11.694 384.963 54.897 1.00 72.60 401 ASN B CA 1
ATOM 5077 C C . ASN B 1 402 ? -11.609 385.574 56.299 1.00 76.32 401 ASN B C 1
ATOM 5078 O O . ASN B 1 402 ? -10.512 385.705 56.828 1.00 79.18 401 ASN B O 1
ATOM 5083 N N . GLU B 1 403 ? -12.751 385.962 56.873 1.00 77.73 402 GLU B N 1
ATOM 5084 C CA . GLU B 1 403 ? -12.797 386.618 58.173 1.00 78.88 402 GLU B CA 1
ATOM 5085 C C . GLU B 1 403 ? -12.208 385.775 59.316 1.00 80.08 402 GLU B C 1
ATOM 5086 O O . GLU B 1 403 ? -11.641 386.360 60.228 1.00 78.21 402 GLU B O 1
ATOM 5092 N N . GLU B 1 404 ? -12.350 384.437 59.279 1.00 83.60 403 GLU B N 1
ATOM 5093 C CA . GLU B 1 404 ? -11.807 383.548 60.345 1.00 85.90 403 GLU B CA 1
ATOM 5094 C C . GLU B 1 404 ? -10.305 383.368 60.197 1.00 81.47 403 GLU B C 1
ATOM 5095 O O . GLU B 1 404 ? -9.586 383.167 61.186 1.00 80.76 403 GLU B O 1
ATOM 5101 N N . GLY B 1 405 ? -9.807 383.412 58.969 1.00 77.66 404 GLY B N 1
ATOM 5102 C CA . GLY B 1 405 ? -8.443 382.962 58.756 1.00 76.48 404 GLY B CA 1
ATOM 5103 C C . GLY B 1 405 ? -8.104 382.593 57.339 1.00 73.07 404 GLY B C 1
ATOM 5104 O O . GLY B 1 405 ? -8.706 383.086 56.382 1.00 71.43 404 GLY B O 1
ATOM 5105 N N . THR B 1 406 ? -7.177 381.663 57.225 1.00 69.60 405 THR B N 1
ATOM 5106 C CA . THR B 1 406 ? -6.691 381.216 55.947 1.00 69.29 405 THR B CA 1
ATOM 5107 C C . THR B 1 406 ? -6.743 379.709 55.891 1.00 68.67 405 THR B C 1
ATOM 5108 O O . THR B 1 406 ? -6.409 379.046 56.861 1.00 72.86 405 THR B O 1
ATOM 5112 N N . GLU B 1 407 ? -7.172 379.175 54.760 1.00 69.39 406 GLU B N 1
ATOM 5113 C CA . GLU B 1 407 ? -7.110 377.743 54.488 1.00 70.11 406 GLU B CA 1
ATOM 5114 C C . GLU B 1 407 ? -6.228 377.641 53.254 1.00 67.00 406 GLU B C 1
ATOM 5115 O O . GLU B 1 407 ? -6.445 378.384 52.304 1.00 66.03 406 GLU B O 1
ATOM 5121 N N . ALA B 1 408 ? -5.275 376.716 53.257 1.00 66.67 407 ALA B N 1
ATOM 5122 C CA . ALA B 1 408 ? -4.372 376.509 52.107 1.00 62.55 407 ALA B CA 1
ATOM 5123 C C . ALA B 1 408 ? -4.028 375.051 51.947 1.00 61.85 407 ALA B C 1
ATOM 5124 O O . ALA B 1 408 ? -3.718 374.405 52.922 1.00 63.19 407 ALA B O 1
ATOM 5126 N N . LYS B 1 409 ? -4.172 374.536 50.722 1.00 66.70 408 LYS B N 1
ATOM 5127 C CA . LYS B 1 409 ? -3.911 373.132 50.335 1.00 67.93 408 LYS B CA 1
ATOM 5128 C C . LYS B 1 409 ? -2.864 373.174 49.268 1.00 64.59 408 LYS B C 1
ATOM 5129 O O . LYS B 1 409 ? -2.877 374.086 48.464 1.00 58.22 408 LYS B O 1
ATOM 5135 N N . ALA B 1 410 ? -1.954 372.199 49.271 1.00 64.06 409 ALA B N 1
ATOM 5136 C CA . ALA B 1 410 ? -1.056 371.943 48.122 1.00 61.50 409 ALA B CA 1
ATOM 5137 C C . ALA B 1 410 ? -0.899 370.464 47.936 1.00 60.19 409 ALA B C 1
ATOM 5138 O O . ALA B 1 410 ? -1.107 369.691 48.856 1.00 61.71 409 ALA B O 1
ATOM 5140 N N . GLU B 1 411 ? -0.540 370.080 46.724 1.00 59.76 410 GLU B N 1
ATOM 5141 C CA . GLU B 1 411 ? -0.511 368.690 46.319 1.00 58.14 410 GLU B CA 1
ATOM 5142 C C . GLU B 1 411 ? 0.551 368.587 45.202 1.00 55.63 410 GLU B C 1
ATOM 5143 O O . GLU B 1 411 ? 0.468 369.282 44.185 1.00 58.24 410 GLU B O 1
ATOM 5149 N N . THR B 1 412 ? 1.609 367.817 45.454 1.00 49.56 411 THR B N 1
ATOM 5150 C CA . THR B 1 412 ? 2.618 367.544 44.454 1.00 46.54 411 THR B CA 1
ATOM 5151 C C . THR B 1 412 ? 2.574 366.079 44.060 1.00 45.87 411 THR B C 1
ATOM 5152 O O . THR B 1 412 ? 2.550 365.222 44.943 1.00 46.21 411 THR B O 1
ATOM 5156 N N . VAL B 1 413 ? 2.565 365.807 42.748 1.00 45.00 412 VAL B N 1
ATOM 5157 C CA . VAL B 1 413 ? 2.477 364.451 42.179 1.00 46.23 412 VAL B CA 1
ATOM 5158 C C . VAL B 1 413 ? 3.628 364.202 41.208 1.00 48.15 412 VAL B C 1
ATOM 5159 O O . VAL B 1 413 ? 3.901 365.030 40.360 1.00 46.91 412 VAL B O 1
ATOM 5163 N N . VAL B 1 414 ? 4.320 363.079 41.376 1.00 51.73 413 VAL B N 1
ATOM 5164 C CA . VAL B 1 414 ? 5.483 362.745 40.551 1.00 57.45 413 VAL B CA 1
ATOM 5165 C C . VAL B 1 414 ? 5.169 361.407 39.904 1.00 57.12 413 VAL B C 1
ATOM 5166 O O . VAL B 1 414 ? 4.789 360.506 40.613 1.00 59.26 413 VAL B O 1
ATOM 5170 N N . GLY B 1 415 ? 5.342 361.281 38.593 1.00 53.61 414 GLY B N 1
ATOM 5171 C CA . GLY B 1 415 ? 5.085 360.023 37.915 1.00 55.24 414 GLY B CA 1
ATOM 5172 C C . GLY B 1 415 ? 6.390 359.494 37.384 1.00 56.51 414 GLY B C 1
ATOM 5173 O O . GLY B 1 415 ? 7.147 360.231 36.763 1.00 55.92 414 GLY B O 1
ATOM 5174 N N . ILE B 1 416 ? 6.682 358.236 37.672 1.00 60.30 415 ILE B N 1
ATOM 5175 C CA . ILE B 1 416 ? 7.971 357.641 37.312 1.00 65.36 415 ILE B CA 1
ATOM 5176 C C . ILE B 1 416 ? 7.690 356.528 36.321 1.00 65.37 415 ILE B C 1
ATOM 5177 O O . ILE B 1 416 ? 6.863 355.686 36.613 1.00 72.31 415 ILE B O 1
ATOM 5182 N N . MET B 1 417 ? 8.379 356.513 35.184 1.00 67.01 416 MET B N 1
ATOM 5183 C CA . MET B 1 417 ? 8.206 355.491 34.125 1.00 73.37 416 MET B CA 1
ATOM 5184 C C . MET B 1 417 ? 9.548 354.837 33.724 1.00 69.83 416 MET B C 1
ATOM 5185 O O . MET B 1 417 ? 10.605 355.286 34.143 1.00 63.72 416 MET B O 1
ATOM 5190 N N . ALA B 1 418 A 9.477 353.795 32.883 1.00 70.38 416 ALA B N 1
ATOM 5191 C CA . ALA B 1 418 A 10.637 353.327 32.080 1.00 69.51 416 ALA B CA 1
ATOM 5192 C C . ALA B 1 418 A 10.506 353.589 30.586 1.00 66.99 416 ALA B C 1
ATOM 5193 O O . ALA B 1 418 A 11.384 353.174 29.822 1.00 69.09 416 ALA B O 1
ATOM 5195 N N . PRO C 2 4 ? 30.997 344.208 5.138 1.00 89.63 422 PRO C N 1
ATOM 5196 C CA . PRO C 2 4 ? 31.282 345.489 5.763 1.00 86.31 422 PRO C CA 1
ATOM 5197 C C . PRO C 2 4 ? 30.149 346.490 5.486 1.00 84.69 422 PRO C C 1
ATOM 5198 O O . PRO C 2 4 ? 30.051 347.052 4.386 1.00 82.53 422 PRO C O 1
ATOM 5202 N N . THR C 2 5 ? 29.319 346.710 6.509 1.00 84.67 423 THR C N 1
ATOM 5203 C CA . THR C 2 5 ? 27.951 347.219 6.339 1.00 83.06 423 THR C CA 1
ATOM 5204 C C . THR C 2 5 ? 27.532 348.237 7.411 1.00 81.91 423 THR C C 1
ATOM 5205 O O . THR C 2 5 ? 27.659 347.991 8.621 1.00 83.69 423 THR C O 1
ATOM 5209 N N . VAL C 2 6 ? 27.001 349.374 6.946 1.00 80.44 424 VAL C N 1
ATOM 5210 C CA . VAL C 2 6 ? 26.454 350.412 7.822 1.00 77.36 424 VAL C CA 1
ATOM 5211 C C . VAL C 2 6 ? 25.025 350.695 7.393 1.00 74.45 424 VAL C C 1
ATOM 5212 O O . VAL C 2 6 ? 24.803 351.180 6.273 1.00 68.14 424 VAL C O 1
ATOM 5216 N N . THR C 2 7 ? 24.065 350.364 8.265 1.00 74.71 425 THR C N 1
ATOM 5217 C CA . THR C 2 7 ? 22.660 350.638 7.970 1.00 76.92 425 THR C CA 1
ATOM 5218 C C . THR C 2 7 ? 22.099 351.572 9.033 1.00 74.70 425 THR C C 1
ATOM 5219 O O . THR C 2 7 ? 22.010 351.259 10.195 1.00 77.77 425 THR C O 1
ATOM 5223 N N . VAL C 2 8 ? 21.752 352.763 8.598 1.00 75.57 426 VAL C N 1
ATOM 5224 C CA . VAL C 2 8 ? 21.187 353.749 9.461 1.00 75.19 426 VAL C CA 1
ATOM 5225 C C . VAL C 2 8 ? 19.695 353.504 9.316 1.00 75.73 426 VAL C C 1
ATOM 5226 O O . VAL C 2 8 ? 19.035 354.136 8.489 1.00 71.12 426 VAL C O 1
ATOM 5230 N N . ASP C 2 9 ? 19.201 352.527 10.086 1.00 78.12 427 ASP C N 1
ATOM 5231 C CA . ASP C 2 9 ? 17.777 352.118 10.079 1.00 79.55 427 ASP C CA 1
ATOM 5232 C C . ASP C 2 9 ? 17.102 352.408 11.414 1.00 78.02 427 ASP C C 1
ATOM 5233 O O . ASP C 2 9 ? 15.936 352.086 11.581 1.00 79.83 427 ASP C O 1
ATOM 5238 N N . ARG C 2 10 ? 17.846 353.017 12.342 1.00 76.95 428 ARG C N 1
ATOM 5239 C CA . ARG C 2 10 ? 17.435 353.281 13.736 1.00 75.76 428 ARG C CA 1
ATOM 5240 C C . ARG C 2 10 ? 17.768 354.747 14.078 1.00 70.60 428 ARG C C 1
ATOM 5241 O O . ARG C 2 10 ? 18.454 355.400 13.296 1.00 71.24 428 ARG C O 1
ATOM 5249 N N . PRO C 2 11 ? 17.321 355.258 15.238 1.00 66.70 429 PRO C N 1
ATOM 5250 C CA . PRO C 2 11 ? 17.718 356.591 15.610 1.00 63.79 429 PRO C CA 1
ATOM 5251 C C . PRO C 2 11 ? 19.212 356.720 15.693 1.00 63.98 429 PRO C C 1
ATOM 5252 O O . PRO C 2 11 ? 19.878 355.782 16.139 1.00 66.03 429 PRO C O 1
ATOM 5256 N N . PHE C 2 12 ? 19.718 357.872 15.246 1.00 61.65 430 PHE C N 1
ATOM 5257 C CA . PHE C 2 12 ? 21.144 358.133 15.209 1.00 60.37 430 PHE C CA 1
ATOM 5258 C C . PHE C 2 12 ? 21.509 359.568 15.582 1.00 59.33 430 PHE C C 1
ATOM 5259 O O . PHE C 2 12 ? 20.747 360.492 15.374 1.00 59.76 430 PHE C O 1
ATOM 5267 N N . VAL C 2 13 ? 22.694 359.728 16.153 1.00 59.42 431 VAL C N 1
ATOM 5268 C CA . VAL C 2 13 ? 23.280 361.028 16.405 1.00 57.52 431 VAL C CA 1
ATOM 5269 C C . VAL C 2 13 ? 24.039 361.522 15.161 1.00 57.94 431 VAL C C 1
ATOM 5270 O O . VAL C 2 13 ? 24.699 360.746 14.435 1.00 56.84 431 VAL C O 1
ATOM 5274 N N . VAL C 2 14 ? 23.961 362.832 14.936 1.00 55.90 432 VAL C N 1
ATOM 5275 C CA . VAL C 2 14 ? 24.450 363.427 13.709 1.00 54.23 432 VAL C CA 1
ATOM 5276 C C . VAL C 2 14 ? 25.259 364.673 14.102 1.00 52.56 432 VAL C C 1
ATOM 5277 O O . VAL C 2 14 ? 24.884 365.368 15.007 1.00 55.35 432 VAL C O 1
ATOM 5281 N N . LEU C 2 15 ? 26.422 364.862 13.486 1.00 51.92 433 LEU C N 1
ATOM 5282 C CA . LEU C 2 15 ? 27.296 366.009 13.734 1.00 50.98 433 LEU C CA 1
ATOM 5283 C C . LEU C 2 15 ? 27.924 366.451 12.416 1.00 49.79 433 LEU C C 1
ATOM 5284 O O . LEU C 2 15 ? 28.549 365.661 11.743 1.00 52.29 433 LEU C O 1
ATOM 5289 N N . ILE C 2 16 ? 27.764 367.721 12.080 1.00 47.12 434 ILE C N 1
ATOM 5290 C CA . ILE C 2 16 ? 28.326 368.281 10.889 1.00 44.71 434 ILE C CA 1
ATOM 5291 C C . ILE C 2 16 ? 29.464 369.151 11.387 1.00 45.54 434 ILE C C 1
ATOM 5292 O O . ILE C 2 16 ? 29.223 370.065 12.179 1.00 48.19 434 ILE C O 1
ATOM 5297 N N . TYR C 2 17 ? 30.692 368.892 10.941 1.00 44.90 435 TYR C N 1
ATOM 5298 C CA . TYR C 2 17 ? 31.847 369.555 11.541 1.00 46.54 435 TYR C CA 1
ATOM 5299 C C . TYR C 2 17 ? 32.966 369.857 10.557 1.00 47.72 435 TYR C C 1
ATOM 5300 O O . TYR C 2 17 ? 33.095 369.195 9.542 1.00 48.92 435 TYR C O 1
ATOM 5309 N N . ASP C 2 18 ? 33.767 370.865 10.855 1.00 49.26 436 ASP C N 1
ATOM 5310 C CA . ASP C 2 18 ? 34.920 371.213 10.022 1.00 52.13 436 ASP C CA 1
ATOM 5311 C C . ASP C 2 18 ? 36.047 370.359 10.480 1.00 56.14 436 ASP C C 1
ATOM 5312 O O . ASP C 2 18 ? 36.307 370.289 11.686 1.00 58.92 436 ASP C O 1
ATOM 5317 N N . GLU C 2 19 ? 36.757 369.757 9.531 1.00 57.29 437 GLU C N 1
ATOM 5318 C CA . GLU C 2 19 ? 37.882 368.891 9.857 1.00 58.06 437 GLU C CA 1
ATOM 5319 C C . GLU C 2 19 ? 39.072 369.624 10.441 1.00 58.28 437 GLU C C 1
ATOM 5320 O O . GLU C 2 19 ? 39.496 369.230 11.493 1.00 61.40 437 GLU C O 1
ATOM 5326 N N . LYS C 2 20 ? 39.580 370.687 9.811 1.00 59.10 438 LYS C N 1
ATOM 5327 C CA . LYS C 2 20 ? 40.779 371.384 10.323 1.00 60.96 438 LYS C CA 1
ATOM 5328 C C . LYS C 2 20 ? 40.542 371.880 11.721 1.00 61.08 438 LYS C C 1
ATOM 5329 O O . LYS C 2 20 ? 41.317 371.561 12.601 1.00 64.44 438 LYS C O 1
ATOM 5335 N N . THR C 2 21 ? 39.469 372.632 11.957 1.00 60.18 439 THR C N 1
ATOM 5336 C CA . THR C 2 21 ? 39.199 373.171 13.324 1.00 60.37 439 THR C CA 1
ATOM 5337 C C . THR C 2 21 ? 38.438 372.251 14.296 1.00 59.02 439 THR C C 1
ATOM 5338 O O . THR C 2 21 ? 38.293 372.580 15.451 1.00 60.26 439 THR C O 1
ATOM 5342 N N . ARG C 2 22 ? 37.946 371.111 13.823 1.00 61.21 440 ARG C N 1
ATOM 5343 C CA . ARG C 2 22 ? 37.018 370.259 14.571 1.00 62.25 440 ARG C CA 1
ATOM 5344 C C . ARG C 2 22 ? 35.834 371.029 15.150 1.00 59.90 440 ARG C C 1
ATOM 5345 O O . ARG C 2 22 ? 35.274 370.652 16.162 1.00 55.73 440 ARG C O 1
ATOM 5353 N N . ALA C 2 23 ? 35.417 372.075 14.433 1.00 58.59 441 ALA C N 1
ATOM 5354 C CA . ALA C 2 23 ? 34.317 372.919 14.869 1.00 56.26 441 ALA C CA 1
ATOM 5355 C C . ALA C 2 23 ? 33.031 372.248 14.480 1.00 52.91 441 ALA C C 1
ATOM 5356 O O . ALA C 2 23 ? 32.786 371.950 13.298 1.00 49.63 441 ALA C O 1
ATOM 5358 N N . VAL C 2 24 ? 32.182 372.039 15.477 1.00 53.58 442 VAL C N 1
ATOM 5359 C CA . VAL C 2 24 ? 30.881 371.484 15.228 1.00 50.78 442 VAL C CA 1
ATOM 5360 C C . VAL C 2 24 ? 29.920 372.609 14.926 1.00 49.83 442 VAL C C 1
ATOM 5361 O O . VAL C 2 24 ? 29.737 373.538 15.713 1.00 53.98 442 VAL C O 1
ATOM 5365 N N . ILE C 2 25 ? 29.279 372.465 13.788 1.00 48.13 443 ILE C N 1
ATOM 5366 C CA . ILE C 2 25 ? 28.441 373.472 13.220 1.00 48.02 443 ILE C CA 1
ATOM 5367 C C . ILE C 2 25 ? 26.973 373.180 13.476 1.00 46.15 443 ILE C C 1
ATOM 5368 O O . ILE C 2 25 ? 26.213 374.117 13.680 1.00 48.17 443 ILE C O 1
ATOM 5373 N N . PHE C 2 26 ? 26.575 371.913 13.351 1.00 43.27 444 PHE C N 1
ATOM 5374 C CA . PHE C 2 26 ? 25.266 371.453 13.749 1.00 42.96 444 PHE C CA 1
ATOM 5375 C C . PHE C 2 26 ? 25.433 370.176 14.512 1.00 44.61 444 PHE C C 1
ATOM 5376 O O . PHE C 2 26 ? 26.346 369.430 14.253 1.00 45.21 444 PHE C O 1
ATOM 5384 N N . MET C 2 27 ? 24.559 369.973 15.490 1.00 48.11 445 MET C N 1
ATOM 5385 C CA . MET C 2 27 ? 24.508 368.792 16.307 1.00 49.78 445 MET C CA 1
ATOM 5386 C C . MET C 2 27 ? 23.100 368.350 16.338 1.00 50.66 445 MET C C 1
ATOM 5387 O O . MET C 2 27 ? 22.169 369.163 16.393 1.00 52.61 445 MET C O 1
ATOM 5392 N N . GLY C 2 28 ? 22.928 367.048 16.441 1.00 53.63 446 GLY C N 1
ATOM 5393 C CA . GLY C 2 28 ? 21.612 366.525 16.729 1.00 52.56 446 GLY C CA 1
ATOM 5394 C C . GLY C 2 28 ? 21.458 365.023 16.713 1.00 52.94 446 GLY C C 1
ATOM 5395 O O . GLY C 2 28 ? 22.437 364.258 16.675 1.00 49.39 446 GLY C O 1
ATOM 5396 N N . ARG C 2 29 ? 20.177 364.645 16.752 1.00 53.56 447 ARG C N 1
ATOM 5397 C CA . ARG C 2 29 ? 19.721 363.285 16.720 1.00 53.62 447 ARG C CA 1
ATOM 5398 C C . ARG C 2 29 ? 18.520 363.241 15.799 1.00 53.43 447 ARG C C 1
ATOM 5399 O O . ARG C 2 29 ? 17.566 364.018 15.964 1.00 49.28 447 ARG C O 1
ATOM 5407 N N . VAL C 2 30 ? 18.588 362.318 14.840 1.00 54.65 448 VAL C N 1
ATOM 5408 C CA . VAL C 2 30 ? 17.474 362.048 13.962 1.00 56.33 448 VAL C CA 1
ATOM 5409 C C . VAL C 2 30 ? 16.795 360.761 14.410 1.00 59.18 448 VAL C C 1
ATOM 5410 O O . VAL C 2 30 ? 17.414 359.693 14.362 1.00 58.44 448 VAL C O 1
ATOM 5414 N N . ALA C 2 31 ? 15.545 360.897 14.873 1.00 60.18 449 ALA C N 1
ATOM 5415 C CA . ALA C 2 31 ? 14.684 359.772 15.255 1.00 61.86 449 ALA C CA 1
ATOM 5416 C C . ALA C 2 31 ? 13.419 359.589 14.396 1.00 64.97 449 ALA C C 1
ATOM 5417 O O . ALA C 2 31 ? 12.842 358.527 14.433 1.00 65.20 449 ALA C O 1
ATOM 5419 N N . ASP C 2 32 ? 13.024 360.576 13.597 1.00 67.13 450 ASP C N 1
ATOM 5420 C CA . ASP C 2 32 ? 11.771 360.499 12.856 1.00 69.36 450 ASP C CA 1
ATOM 5421 C C . ASP C 2 32 ? 11.872 361.395 11.636 1.00 66.61 450 ASP C C 1
ATOM 5422 O O . ASP C 2 32 ? 11.470 362.549 11.666 1.00 66.75 450 ASP C O 1
ATOM 5427 N N . PRO C 2 33 ? 12.437 360.869 10.552 1.00 68.43 451 PRO C N 1
ATOM 5428 C CA . PRO C 2 33 ? 12.420 361.527 9.243 1.00 68.37 451 PRO C CA 1
ATOM 5429 C C . PRO C 2 33 ? 11.015 361.944 8.754 1.00 77.41 451 PRO C C 1
ATOM 5430 O O . PRO C 2 33 ? 10.002 361.456 9.264 1.00 85.00 451 PRO C O 1
ATOM 5434 N N . LYS C 2 34 ? 10.955 362.820 7.758 1.00 84.18 452 LYS C N 1
ATOM 5435 C CA . LYS C 2 34 ? 9.677 363.173 7.095 1.00 90.97 452 LYS C CA 1
ATOM 5436 C C . LYS C 2 34 ? 9.900 363.594 5.620 1.00 84.84 452 LYS C C 1
ATOM 5437 O O . LYS C 2 34 ? 11.037 363.697 5.188 1.00 71.63 452 LYS C O 1
ATOM 5443 N N . PRO D 2 3 ? -2.790 408.815 59.813 1.00 107.22 421 PRO D N 1
ATOM 5444 C CA . PRO D 2 3 ? -3.555 407.561 59.754 1.00 106.74 421 PRO D CA 1
ATOM 5445 C C . PRO D 2 3 ? -2.708 406.238 59.463 1.00 108.55 421 PRO D C 1
ATOM 5446 O O . PRO D 2 3 ? -2.311 405.995 58.303 1.00 104.21 421 PRO D O 1
ATOM 5450 N N . PRO D 2 4 ? -2.438 405.387 60.502 1.00 109.78 422 PRO D N 1
ATOM 5451 C CA . PRO D 2 4 ? -1.601 404.185 60.254 1.00 106.36 422 PRO D CA 1
ATOM 5452 C C . PRO D 2 4 ? -2.413 403.128 59.504 1.00 100.56 422 PRO D C 1
ATOM 5453 O O . PRO D 2 4 ? -3.291 402.501 60.095 1.00 98.06 422 PRO D O 1
ATOM 5457 N N . THR D 2 5 ? -2.113 402.964 58.211 1.00 97.63 423 THR D N 1
ATOM 5458 C CA . THR D 2 5 ? -3.043 402.363 57.236 1.00 95.52 423 THR D CA 1
ATOM 5459 C C . THR D 2 5 ? -2.373 401.418 56.226 1.00 95.33 423 THR D C 1
ATOM 5460 O O . THR D 2 5 ? -1.366 401.759 55.580 1.00 94.48 423 THR D O 1
ATOM 5464 N N . VAL D 2 6 ? -2.956 400.233 56.082 1.00 92.59 424 VAL D N 1
ATOM 5465 C CA . VAL D 2 6 ? -2.486 399.251 55.113 1.00 92.17 424 VAL D CA 1
ATOM 5466 C C . VAL D 2 6 ? -3.671 398.836 54.268 1.00 92.47 424 VAL D C 1
ATOM 5467 O O . VAL D 2 6 ? -4.635 398.253 54.781 1.00 93.57 424 VAL D O 1
ATOM 5471 N N . THR D 2 7 ? -3.632 399.170 52.985 1.00 93.84 425 THR D N 1
ATOM 5472 C CA . THR D 2 7 ? -4.725 398.782 52.086 1.00 97.41 425 THR D CA 1
ATOM 5473 C C . THR D 2 7 ? -4.176 397.868 50.993 1.00 95.40 425 THR D C 1
ATOM 5474 O O . THR D 2 7 ? -3.351 398.268 50.168 1.00 102.98 425 THR D O 1
ATOM 5478 N N . VAL D 2 8 ? -4.637 396.638 51.003 1.00 86.69 426 VAL D N 1
ATOM 5479 C CA . VAL D 2 8 ? -4.213 395.701 50.037 1.00 86.25 426 VAL D CA 1
ATOM 5480 C C . VAL D 2 8 ? -5.277 395.821 48.941 1.00 86.79 426 VAL D C 1
ATOM 5481 O O . VAL D 2 8 ? -6.261 395.090 48.940 1.00 83.65 426 VAL D O 1
ATOM 5485 N N . ASP D 2 9 ? -5.086 396.805 48.058 1.00 91.00 427 ASP D N 1
ATOM 5486 C CA . ASP D 2 9 ? -6.023 397.121 46.963 1.00 93.63 427 ASP D CA 1
ATOM 5487 C C . ASP D 2 9 ? -5.386 396.889 45.604 1.00 96.55 427 ASP D C 1
ATOM 5488 O O . ASP D 2 9 ? -6.028 397.125 44.583 1.00 95.01 427 ASP D O 1
ATOM 5493 N N . ARG D 2 10 ? -4.148 396.384 45.610 1.00 99.27 428 ARG D N 1
ATOM 5494 C CA . ARG D 2 10 ? -3.330 396.164 44.417 1.00 102.37 428 ARG D CA 1
ATOM 5495 C C . ARG D 2 10 ? -2.748 394.745 44.481 1.00 94.87 428 ARG D C 1
ATOM 5496 O O . ARG D 2 10 ? -2.836 394.112 45.506 1.00 91.82 428 ARG D O 1
ATOM 5504 N N . PRO D 2 11 ? -2.115 394.250 43.402 1.00 92.77 429 PRO D N 1
ATOM 5505 C CA . PRO D 2 11 ? -1.363 393.014 43.507 1.00 89.03 429 PRO D CA 1
ATOM 5506 C C . PRO D 2 11 ? -0.334 393.023 44.621 1.00 84.71 429 PRO D C 1
ATOM 5507 O O . PRO D 2 11 ? 0.329 394.041 44.824 1.00 84.98 429 PRO D O 1
ATOM 5511 N N . PHE D 2 12 ? -0.228 391.889 45.321 1.00 79.63 430 PHE D N 1
ATOM 5512 C CA . PHE D 2 12 ? 0.653 391.752 46.470 1.00 78.05 430 PHE D CA 1
ATOM 5513 C C . PHE D 2 12 ? 1.319 390.393 46.578 1.00 72.71 430 PHE D C 1
ATOM 5514 O O . PHE D 2 12 ? 0.777 389.402 46.116 1.00 70.57 430 PHE D O 1
ATOM 5522 N N . VAL D 2 13 ? 2.507 390.382 47.175 1.00 71.30 431 VAL D N 1
ATOM 5523 C CA . VAL D 2 13 ? 3.205 389.147 47.497 1.00 72.42 431 VAL D CA 1
ATOM 5524 C C . VAL D 2 13 ? 2.750 388.649 48.864 1.00 71.77 431 VAL D C 1
ATOM 5525 O O . VAL D 2 13 ? 2.508 389.426 49.801 1.00 75.28 431 VAL D O 1
ATOM 5529 N N . VAL D 2 14 ? 2.655 387.340 48.977 1.00 69.61 432 VAL D N 1
ATOM 5530 C CA . VAL D 2 14 ? 2.072 386.719 50.145 1.00 68.08 432 VAL D CA 1
ATOM 5531 C C . VAL D 2 14 ? 2.997 385.581 50.560 1.00 63.66 432 VAL D C 1
ATOM 5532 O O . VAL D 2 14 ? 3.498 384.874 49.706 1.00 63.99 432 VAL D O 1
ATOM 5536 N N . LEU D 2 15 ? 3.249 385.440 51.860 1.00 62.69 433 LEU D N 1
ATOM 5537 C CA . LEU D 2 15 ? 4.062 384.333 52.415 1.00 61.32 433 LEU D CA 1
ATOM 5538 C C . LEU D 2 15 ? 3.447 383.834 53.708 1.00 60.08 433 LEU D C 1
ATOM 5539 O O . LEU D 2 15 ? 3.216 384.609 54.605 1.00 65.61 433 LEU D O 1
ATOM 5544 N N . ILE D 2 16 ? 3.180 382.540 53.810 1.00 59.75 434 ILE D N 1
ATOM 5545 C CA . ILE D 2 16 ? 2.636 381.942 55.035 1.00 58.62 434 ILE D CA 1
ATOM 5546 C C . ILE D 2 16 ? 3.794 381.168 55.634 1.00 59.75 434 ILE D C 1
ATOM 5547 O O . ILE D 2 16 ? 4.349 380.294 54.976 1.00 57.26 434 ILE D O 1
ATOM 5552 N N . TYR D 2 17 ? 4.170 381.478 56.862 1.00 63.76 435 TYR D N 1
ATOM 5553 C CA . TYR D 2 17 ? 5.422 380.934 57.386 1.00 68.70 435 TYR D CA 1
ATOM 5554 C C . TYR D 2 17 ? 5.388 380.631 58.886 1.00 70.13 435 TYR D C 1
ATOM 5555 O O . TYR D 2 17 ? 4.606 381.233 59.609 1.00 73.59 435 TYR D O 1
ATOM 5564 N N . ASP D 2 18 ? 6.246 379.714 59.348 1.00 68.28 436 ASP D N 1
ATOM 5565 C CA . ASP D 2 18 ? 6.353 379.400 60.766 1.00 67.75 436 ASP D CA 1
ATOM 5566 C C . ASP D 2 18 ? 7.324 380.359 61.337 1.00 69.44 436 ASP D C 1
ATOM 5567 O O . ASP D 2 18 ? 8.393 380.538 60.792 1.00 68.24 436 ASP D O 1
ATOM 5572 N N . GLU D 2 19 ? 6.971 380.930 62.477 1.00 75.45 437 GLU D N 1
ATOM 5573 C CA . GLU D 2 19 ? 7.826 381.912 63.129 1.00 81.41 437 GLU D CA 1
ATOM 5574 C C . GLU D 2 19 ? 9.113 381.345 63.706 1.00 84.36 437 GLU D C 1
ATOM 5575 O O . GLU D 2 19 ? 10.156 381.868 63.377 1.00 83.72 437 GLU D O 1
ATOM 5581 N N . LYS D 2 20 ? 9.058 380.282 64.521 1.00 87.11 438 LYS D N 1
ATOM 5582 C CA . LYS D 2 20 ? 10.286 379.726 65.135 1.00 88.09 438 LYS D CA 1
ATOM 5583 C C . LYS D 2 20 ? 11.274 379.304 64.078 1.00 85.34 438 LYS D C 1
ATOM 5584 O O . LYS D 2 20 ? 12.410 379.733 64.119 1.00 88.95 438 LYS D O 1
ATOM 5590 N N . THR D 2 21 ? 10.844 378.499 63.114 1.00 79.31 439 THR D N 1
ATOM 5591 C CA . THR D 2 21 ? 11.778 378.020 62.081 1.00 76.66 439 THR D CA 1
ATOM 5592 C C . THR D 2 21 ? 11.946 378.932 60.861 1.00 73.97 439 THR D C 1
ATOM 5593 O O . THR D 2 21 ? 12.790 378.665 60.043 1.00 71.80 439 THR D O 1
ATOM 5597 N N . ARG D 2 22 ? 11.140 379.988 60.744 1.00 74.13 440 ARG D N 1
ATOM 5598 C CA . ARG D 2 22 ? 11.042 380.808 59.540 1.00 72.88 440 ARG D CA 1
ATOM 5599 C C . ARG D 2 22 ? 10.825 379.984 58.292 1.00 71.18 440 ARG D C 1
ATOM 5600 O O . ARG D 2 22 ? 11.261 380.363 57.208 1.00 75.75 440 ARG D O 1
ATOM 5608 N N . ALA D 2 23 ? 10.109 378.870 58.430 1.00 68.13 441 ALA D N 1
ATOM 5609 C CA . ALA D 2 23 ? 9.853 377.971 57.307 1.00 64.08 441 ALA D CA 1
ATOM 5610 C C . ALA D 2 23 ? 8.673 378.513 56.537 1.00 62.49 441 ALA D C 1
ATOM 5611 O O . ALA D 2 23 ? 7.603 378.737 57.087 1.00 60.59 441 ALA D O 1
ATOM 5613 N N . VAL D 2 24 ? 8.878 378.708 55.253 1.00 60.90 442 VAL D N 1
ATOM 5614 C CA . VAL D 2 24 ? 7.835 379.162 54.404 1.00 59.25 442 VAL D CA 1
ATOM 5615 C C . VAL D 2 24 ? 7.106 377.967 53.841 1.00 57.34 442 VAL D C 1
ATOM 5616 O O . VAL D 2 24 ? 7.697 377.092 53.193 1.00 56.66 442 VAL D O 1
ATOM 5620 N N . ILE D 2 25 ? 5.801 378.007 54.046 1.00 55.58 443 ILE D N 1
ATOM 5621 C CA . ILE D 2 25 ? 4.927 376.909 53.787 1.00 54.29 443 ILE D CA 1
ATOM 5622 C C . ILE D 2 25 ? 4.185 377.102 52.502 1.00 53.65 443 ILE D C 1
ATOM 5623 O O . ILE D 2 25 ? 3.979 376.143 51.774 1.00 55.99 443 ILE D O 1
ATOM 5628 N N . PHE D 2 26 ? 3.738 378.319 52.246 1.00 53.72 444 PHE D N 1
ATOM 5629 C CA . PHE D 2 26 ? 3.244 378.709 50.949 1.00 54.12 444 PHE D CA 1
ATOM 5630 C C . PHE D 2 26 ? 3.883 380.042 50.579 1.00 56.51 444 PHE D C 1
ATOM 5631 O O . PHE D 2 26 ? 4.116 380.887 51.427 1.00 59.20 444 PHE D O 1
ATOM 5639 N N . MET D 2 27 ? 4.100 380.241 49.294 1.00 57.98 445 MET D N 1
ATOM 5640 C CA . MET D 2 27 ? 4.550 381.500 48.711 1.00 57.79 445 MET D CA 1
ATOM 5641 C C . MET D 2 27 ? 3.618 381.853 47.583 1.00 57.82 445 MET D C 1
ATOM 5642 O O . MET D 2 27 ? 3.133 380.983 46.834 1.00 52.94 445 MET D O 1
ATOM 5647 N N . GLY D 2 28 ? 3.510 383.142 47.349 1.00 60.71 446 GLY D N 1
ATOM 5648 C CA . GLY D 2 28 ? 2.915 383.580 46.094 1.00 62.69 446 GLY D CA 1
ATOM 5649 C C . GLY D 2 28 ? 2.708 385.072 45.918 1.00 63.69 446 GLY D C 1
ATOM 5650 O O . GLY D 2 28 ? 3.184 385.914 46.706 1.00 61.77 446 GLY D O 1
ATOM 5651 N N . ARG D 2 29 ? 1.936 385.347 44.880 1.00 63.97 447 ARG D N 1
ATOM 5652 C CA . ARG D 2 29 ? 1.491 386.660 44.535 1.00 64.26 447 ARG D CA 1
ATOM 5653 C C . ARG D 2 29 ? 0.021 386.517 44.197 1.00 61.75 447 ARG D C 1
ATOM 5654 O O . ARG D 2 29 ? -0.373 385.678 43.345 1.00 56.33 447 ARG D O 1
ATOM 5662 N N . VAL D 2 30 ? -0.782 387.362 44.837 1.00 61.34 448 VAL D N 1
ATOM 5663 C CA . VAL D 2 30 ? -2.173 387.479 44.478 1.00 63.96 448 VAL D CA 1
ATOM 5664 C C . VAL D 2 30 ? -2.353 388.719 43.629 1.00 66.70 448 VAL D C 1
ATOM 5665 O O . VAL D 2 30 ? -2.143 389.821 44.112 1.00 72.47 448 VAL D O 1
ATOM 5669 N N . ALA D 2 31 ? -2.767 388.513 42.379 1.00 69.70 449 ALA D N 1
ATOM 5670 C CA . ALA D 2 31 ? -3.145 389.574 41.451 1.00 74.47 449 ALA D CA 1
ATOM 5671 C C . ALA D 2 31 ? -4.618 389.604 41.016 1.00 76.33 449 ALA D C 1
ATOM 5672 O O . ALA D 2 31 ? -5.056 390.607 40.482 1.00 82.47 449 ALA D O 1
ATOM 5674 N N . ASP D 2 32 ? -5.379 388.541 41.220 1.00 77.79 450 ASP D N 1
ATOM 5675 C CA . ASP D 2 32 ? -6.754 388.465 40.712 1.00 83.89 450 ASP D CA 1
ATOM 5676 C C . ASP D 2 32 ? -7.607 387.571 41.613 1.00 81.20 450 ASP D C 1
ATOM 5677 O O . ASP D 2 32 ? -7.740 386.386 41.345 1.00 81.95 450 ASP D O 1
ATOM 5682 N N . PRO D 2 33 ? -8.149 388.133 42.703 1.00 82.91 451 PRO D N 1
ATOM 5683 C CA . PRO D 2 33 ? -9.093 387.418 43.579 1.00 84.84 451 PRO D CA 1
ATOM 5684 C C . PRO D 2 33 ? -10.265 386.805 42.821 1.00 92.12 451 PRO D C 1
ATOM 5685 O O . PRO D 2 33 ? -10.585 387.250 41.705 1.00 101.85 451 PRO D O 1
ATOM 5689 N N . LYS D 2 34 ? -10.876 385.774 43.395 1.00 98.17 452 LYS D N 1
ATOM 5690 C CA . LYS D 2 34 ? -12.192 385.278 42.916 1.00 107.16 452 LYS D CA 1
ATOM 5691 C C . LYS D 2 34 ? -13.055 384.821 44.102 1.00 106.19 452 LYS D C 1
ATOM 5692 O O . LYS D 2 34 ? -12.663 384.984 45.265 1.00 100.18 452 LYS D O 1
#

Sequence (729 aa):
KKSKTQRIASAVNGLGFRLYKQVLGGAGPADNIFFSPLSIASALGVVTAGANGSTRAELDTALGFKSMKYFARLNGALYKRSAGFELMGKNVVFSKKGLWLYRQFTRTVAHLFKSNVRSVDFGDSKNAVELMNAYIEKVTSKKFPDVISDVDTDTSLVIVNVIYFKGSWGNKFEPDLTKNVRFWVNSSYSMMVPTMHQRAKLSYTQDRKLRSTVVKLPYEGGASMLVIVPHRTEDLPKVEESVSQEQLEEWLSLLGPSNHYVQLSLPKFKISVSYDLKAYLSAMGMSSMFSYGADLSRITGMQKLHVDKITHKSVLHVNEEGTEAKAETVVGIMASKTQRIASAVNGLGFRLYKQVLGGAGPADNIFFSPLSIASALGVVTAGANGSTRAELDTALGSMKYFARLNGALYKRSAGFELMGKNVVFSKKGLWLYRQFTRTVAHLFKSNVRSVDFGDSKNAVELMNAYIEKVTSKKFPDVISDVDTDTSLVIVNVIYFKGSWGNKFEPDLTKNVRFWVNSSYSMMVPTMHQRAKLSYTQDRKLRSTVVKLPYEGGASMLVIVPHRTEDLPKVEESVSQEQLEEWLSLLGPSNHYVQLSLPKFKISVSYDLKAYLSAMGMSSMFSYGADLSRITGMQKLHVDKITHKSVLHVNEEGTEAKAETVVGIMAPTVTVDRPFVVLIYDEKTRAVIFMGRVADPKPPTVTVDRPFVVLIYDEKTRAVIFMGRVADPK

InterPro domains:
  IPR000215 Serpin family [PTHR11461] (105-477)
  IPR023795 Serpin, conserved site [PS00284] (449-459)
  IPR023796 Serpin domain [PF00079] (108-476)
  IPR023796 Serpin domain [SM00093] (114-476)
  IPR036186 Serpin superfamily [SSF56574] (95-476)
  IPR042178 Serpin superfamily, domain 1 [G3DSA:3.30.497.10] (126-427)
  IPR042185 Serpin superfamily, domain 2 [G3DSA:2.30.39.10] (276-428)